Protein AF-0000000075408962 (afdb_homodimer)

Solvent-accessible surface area (backbone atoms only — not comparable to full-atom values): 33739 Å² total; per-residue (Å²): 128,86,74,66,54,28,31,27,31,28,38,25,27,77,16,19,34,29,52,59,36,52,54,49,42,55,77,46,43,88,80,44,85,42,49,52,27,34,30,25,32,60,65,58,50,49,49,52,27,58,75,69,69,46,95,68,49,75,36,82,42,93,48,63,76,52,24,70,78,37,41,90,76,19,47,22,21,40,74,39,67,62,78,56,87,76,43,60,44,49,75,57,43,75,34,26,58,38,42,54,46,20,48,52,49,35,50,52,36,30,73,72,61,51,18,53,16,29,34,43,36,34,59,54,62,76,46,28,42,74,45,67,49,90,54,94,43,68,65,58,44,49,21,50,78,69,71,41,70,87,44,59,38,55,32,41,34,44,99,80,47,34,30,26,35,64,31,57,90,45,18,51,53,52,37,60,69,64,64,46,34,64,53,47,36,50,47,49,51,43,47,46,52,41,33,35,43,35,66,59,34,90,77,48,30,34,36,31,36,18,72,15,54,60,27,4,55,91,48,76,16,37,52,56,21,70,70,28,45,32,54,21,32,52,54,38,38,74,71,71,41,51,49,45,54,53,31,38,50,38,65,49,58,18,71,76,46,42,74,71,39,65,33,35,40,19,48,30,38,54,72,25,40,25,46,48,22,35,75,36,62,62,46,23,20,32,32,48,39,58,53,100,57,52,39,23,17,37,65,61,72,31,53,38,90,43,18,84,66,78,70,70,80,39,55,11,48,50,41,14,53,40,48,35,43,50,24,39,52,36,55,67,44,79,84,121,129,86,73,66,54,28,30,27,31,29,37,25,27,78,15,20,35,28,54,59,34,52,54,49,41,53,76,47,43,89,79,43,85,44,48,52,27,32,31,26,32,60,66,59,50,48,50,52,29,59,75,70,68,47,92,67,50,75,34,82,43,94,48,64,77,52,25,72,78,37,42,90,74,19,48,21,22,39,74,39,66,61,79,57,86,76,44,60,43,50,77,57,42,75,35,26,58,37,42,53,47,20,49,51,49,35,51,50,36,30,74,71,61,51,18,54,17,28,34,43,37,36,58,52,61,77,46,29,42,74,46,68,51,90,55,92,43,68,65,59,44,51,23,51,77,70,71,42,70,87,45,58,38,54,31,42,35,44,100,80,46,34,30,26,35,65,30,59,91,44,17,53,51,52,37,58,70,64,65,48,33,64,54,46,35,49,46,51,53,42,47,45,51,41,35,36,44,35,67,58,34,90,77,48,31,34,36,30,37,17,71,16,55,60,27,4,56,90,45,75,15,38,52,57,22,69,70,29,44,32,54,20,32,51,52,38,38,74,72,72,40,49,50,47,55,53,31,38,51,38,66,49,57,18,72,75,44,40,74,72,39,65,32,35,40,20,48,29,38,54,73,27,40,25,47,49,23,35,75,36,62,60,46,23,20,33,31,48,37,58,53,99,57,51,38,21,16,38,63,61,72,32,54,36,89,43,18,83,67,77,71,70,79,41,56,11,46,50,41,15,53,40,48,36,45,50,25,37,53,36,55,67,44,79,84,121

Structure (mmCIF, N/CA/C/O backbone):
data_AF-0000000075408962-model_v1
#
loop_
_entity.id
_entity.type
_entity.pdbx_description
1 polymer '4-hydroxythreonine-4-phosphate dehydrogenase'
#
loop_
_atom_site.group_PDB
_atom_site.id
_atom_site.type_symbol
_atom_site.label_atom_id
_atom_site.label_alt_id
_atom_site.label_comp_id
_atom_site.label_asym_id
_atom_site.label_entity_id
_atom_site.label_seq_id
_atom_site.pdbx_PDB_ins_code
_atom_site.Cartn_x
_atom_site.Cartn_y
_atom_site.Cartn_z
_atom_site.occupancy
_atom_site.B_iso_or_equiv
_atom_site.auth_seq_id
_atom_site.auth_comp_id
_atom_site.auth_asym_id
_atom_site.auth_atom_id
_atom_site.pdbx_PDB_model_num
ATOM 1 N N . MET A 1 1 ? 16.531 -23.25 -34.25 1 41.53 1 MET A N 1
ATOM 2 C CA . MET A 1 1 ? 16.469 -22.938 -32.844 1 41.53 1 MET A CA 1
ATOM 3 C C . MET A 1 1 ? 15.398 -23.766 -32.125 1 41.53 1 MET A C 1
ATOM 5 O O . MET A 1 1 ? 14.266 -23.844 -32.625 1 41.53 1 MET A O 1
ATOM 9 N N . THR A 1 2 ? 15.836 -24.766 -31.281 1 57.81 2 THR A N 1
ATOM 10 C CA . THR A 1 2 ? 14.922 -25.75 -30.703 1 57.81 2 THR A CA 1
ATOM 11 C C . THR A 1 2 ? 13.719 -25.062 -30.062 1 57.81 2 THR A C 1
ATOM 13 O O . THR A 1 2 ? 13.852 -24.031 -29.422 1 57.81 2 THR A O 1
ATOM 16 N N . LYS A 1 3 ? 12.547 -25.344 -30.422 1 73.06 3 LYS A N 1
ATOM 17 C CA . LYS A 1 3 ? 11.297 -24.766 -29.922 1 73.06 3 LYS A CA 1
ATOM 18 C C . LYS A 1 3 ? 11.203 -24.891 -28.406 1 73.06 3 LYS A C 1
ATOM 20 O O . LYS A 1 3 ? 11.516 -25.938 -27.844 1 73.06 3 LYS A O 1
ATOM 25 N N . PRO A 1 4 ? 10.961 -23.797 -27.812 1 88.31 4 PRO A N 1
ATOM 26 C CA . PRO A 1 4 ? 10.898 -23.844 -26.344 1 88.31 4 PRO A CA 1
ATOM 27 C C . PRO A 1 4 ? 9.906 -24.875 -25.828 1 88.31 4 PRO A C 1
ATOM 29 O O . PRO A 1 4 ? 8.906 -25.172 -26.5 1 88.31 4 PRO A O 1
ATOM 32 N N . LEU A 1 5 ? 10.266 -25.594 -24.812 1 95.62 5 LEU A N 1
ATOM 33 C CA . LEU A 1 5 ? 9.359 -26.531 -24.156 1 95.62 5 LEU A CA 1
ATOM 34 C C . LEU A 1 5 ? 8.039 -25.859 -23.797 1 95.62 5 LEU A C 1
ATOM 36 O O . LEU A 1 5 ? 8.016 -24.672 -23.438 1 95.62 5 LEU A O 1
ATOM 40 N N . PRO A 1 6 ? 6.961 -26.578 -23.891 1 98.44 6 PRO A N 1
ATOM 41 C CA . PRO A 1 6 ? 5.676 -26 -23.5 1 98.44 6 PRO A CA 1
ATOM 42 C C . PRO A 1 6 ? 5.551 -25.828 -21.984 1 98.44 6 PRO A C 1
ATOM 44 O O . PRO A 1 6 ? 6.324 -26.422 -21.234 1 98.44 6 PRO A O 1
ATOM 47 N N . LEU A 1 7 ? 4.664 -24.953 -21.594 1 98.81 7 LEU A N 1
ATOM 48 C CA . LEU A 1 7 ? 4.234 -24.828 -20.203 1 98.81 7 LEU A CA 1
ATOM 49 C C . LEU A 1 7 ? 3.014 -25.703 -19.922 1 98.81 7 LEU A C 1
ATOM 51 O O . LEU A 1 7 ? 2.162 -25.875 -20.797 1 98.81 7 LEU A O 1
ATOM 55 N N . ALA A 1 8 ? 2.945 -26.281 -18.766 1 98.94 8 ALA A N 1
ATOM 56 C CA . ALA A 1 8 ? 1.761 -27.031 -18.375 1 98.94 8 ALA A CA 1
ATOM 57 C C . ALA A 1 8 ? 0.771 -26.156 -17.625 1 98.94 8 ALA A C 1
ATOM 59 O O . ALA A 1 8 ? 1.09 -25.625 -16.547 1 98.94 8 ALA A O 1
ATOM 60 N N . LEU A 1 9 ? -0.414 -25.953 -18.156 1 98.94 9 LEU A N 1
ATOM 61 C CA . LEU A 1 9 ? -1.465 -25.156 -17.547 1 98.94 9 LEU A CA 1
ATOM 62 C C . LEU A 1 9 ? -2.559 -26.047 -16.953 1 98.94 9 LEU A C 1
ATOM 64 O O . LEU A 1 9 ? -3.188 -26.812 -17.688 1 98.94 9 LEU A O 1
ATOM 68 N N . THR A 1 10 ? -2.801 -25.938 -15.664 1 98.88 10 THR A N 1
ATOM 69 C CA . THR A 1 10 ? -3.787 -26.781 -15.008 1 98.88 10 THR A CA 1
ATOM 70 C C . THR A 1 10 ? -5.191 -26.203 -15.164 1 98.88 10 THR A C 1
ATOM 72 O O . THR A 1 10 ? -5.348 -25.016 -15.414 1 98.88 10 THR A O 1
ATOM 75 N N . MET A 1 11 ? -6.18 -27 -14.992 1 98.5 11 MET A N 1
ATOM 76 C CA . MET A 1 11 ? -7.555 -26.641 -15.32 1 98.5 11 MET A CA 1
ATOM 77 C C . MET A 1 11 ? -8.117 -25.656 -14.305 1 98.5 11 MET A C 1
ATOM 79 O O . MET A 1 11 ? -8.984 -24.844 -14.641 1 98.5 11 MET A O 1
ATOM 83 N N . GLY A 1 12 ? -7.598 -25.688 -13.039 1 98.12 12 GLY A N 1
ATOM 84 C CA . GLY A 1 12 ? -8.258 -24.938 -11.977 1 98.12 12 GLY A CA 1
ATOM 85 C C . GLY A 1 12 ? -9.617 -25.5 -11.609 1 98.12 12 GLY A C 1
ATOM 86 O O . GLY A 1 12 ? -9.875 -26.688 -11.781 1 98.12 12 GLY A O 1
ATOM 87 N N . GLU A 1 13 ? -10.406 -24.656 -10.984 1 97.94 13 GLU A N 1
ATOM 88 C CA . GLU A 1 13 ? -11.781 -25.031 -10.695 1 97.94 13 GLU A CA 1
ATOM 89 C C . GLU A 1 13 ? -12.625 -25.062 -11.969 1 97.94 13 GLU A C 1
ATOM 91 O O . GLU A 1 13 ? -12.844 -24.031 -12.609 1 97.94 13 GLU A O 1
ATOM 96 N N . PRO A 1 14 ? -13.195 -26.203 -12.211 1 98.19 14 PRO A N 1
ATOM 97 C CA . PRO A 1 14 ? -13.898 -26.359 -13.484 1 98.19 14 PRO A CA 1
ATOM 98 C C . PRO A 1 14 ? -15.055 -25.375 -13.641 1 98.19 14 PRO A C 1
ATOM 100 O O . PRO A 1 14 ? -15.32 -24.906 -14.75 1 98.19 14 PRO A O 1
ATOM 103 N N . ALA A 1 15 ? -15.68 -25 -12.594 1 97.94 15 ALA A N 1
ATOM 104 C CA . ALA A 1 15 ? -16.859 -24.141 -12.648 1 97.94 15 ALA A CA 1
ATOM 105 C C . ALA A 1 15 ? -16.453 -22.672 -12.602 1 97.94 15 ALA A C 1
ATOM 107 O O . ALA A 1 15 ? -17.312 -21.781 -12.68 1 97.94 15 ALA A O 1
ATOM 108 N N . GLY A 1 16 ? -15.188 -22.438 -12.445 1 98 16 GLY A N 1
ATOM 109 C CA . GLY A 1 16 ? -14.695 -21.078 -12.398 1 98 16 GLY A CA 1
ATOM 110 C C . GLY A 1 16 ? -14.305 -20.531 -13.766 1 98 16 GLY A C 1
ATOM 111 O O . GLY A 1 16 ? -14.719 -21.078 -14.789 1 98 16 GLY A O 1
ATOM 112 N N . ILE A 1 17 ? -13.5 -19.484 -13.734 1 98.12 17 ILE A N 1
ATOM 113 C CA . ILE A 1 17 ? -13.195 -18.766 -14.969 1 98.12 17 ILE A CA 1
ATOM 114 C C . ILE A 1 17 ? -11.953 -19.375 -15.625 1 98.12 17 ILE A C 1
ATOM 116 O O . ILE A 1 17 ? -11.547 -18.938 -16.703 1 98.12 17 ILE A O 1
ATOM 120 N N . GLY A 1 18 ? -11.336 -20.391 -15.055 1 98.06 18 GLY A N 1
ATOM 121 C CA . GLY A 1 18 ? -10.094 -20.969 -15.547 1 98.06 18 GLY A CA 1
ATOM 122 C C . GLY A 1 18 ? -10.172 -21.422 -17 1 98.06 18 GLY A C 1
ATOM 123 O O . GLY A 1 18 ? -9.242 -21.203 -17.766 1 98.06 18 GLY A O 1
ATOM 124 N N . GLY A 1 19 ? -11.281 -22.078 -17.312 1 98.31 19 GLY A N 1
ATOM 125 C CA . GLY A 1 19 ? -11.469 -22.531 -18.688 1 98.31 19 GLY A CA 1
ATOM 126 C C . GLY A 1 19 ? -11.547 -21.391 -19.688 1 98.31 19 GLY A C 1
ATOM 127 O O . GLY A 1 19 ? -10.898 -21.422 -20.734 1 98.31 19 GLY A O 1
ATOM 128 N N . GLU A 1 20 ? -12.297 -20.375 -19.312 1 98.38 20 GLU A N 1
ATOM 129 C CA . GLU A 1 20 ? -12.406 -19.188 -20.172 1 98.38 20 GLU A CA 1
ATOM 130 C C . GLU A 1 20 ? -11.047 -18.531 -20.359 1 98.38 20 GLU A C 1
ATOM 132 O O . GLU A 1 20 ? -10.688 -18.156 -21.484 1 98.38 20 GLU A O 1
ATOM 137 N N . LEU A 1 21 ? -10.305 -18.453 -19.297 1 98.5 21 LEU A N 1
ATOM 138 C CA . LEU A 1 21 ? -9 -17.812 -19.344 1 98.5 21 LEU A CA 1
ATOM 139 C C . LEU A 1 21 ? -8.031 -18.609 -20.203 1 98.5 21 LEU A C 1
ATOM 141 O O . LEU A 1 21 ? -7.238 -18.031 -20.953 1 98.5 21 LEU A O 1
ATOM 145 N N . THR A 1 22 ? -8.133 -19.875 -20.109 1 98.81 22 THR A N 1
ATOM 146 C CA . THR A 1 22 ? -7.293 -20.766 -20.922 1 98.81 22 THR A CA 1
ATOM 147 C C . THR A 1 22 ? -7.559 -20.547 -22.406 1 98.81 22 THR A C 1
ATOM 149 O O . THR A 1 22 ? -6.625 -20.406 -23.203 1 98.81 22 THR A O 1
ATOM 152 N N . LEU A 1 23 ? -8.82 -20.531 -22.75 1 98.81 23 LEU A N 1
ATOM 153 C CA . LEU A 1 23 ? -9.219 -20.312 -24.141 1 98.81 23 LEU A CA 1
ATOM 154 C C . LEU A 1 23 ? -8.789 -18.938 -24.625 1 98.81 23 LEU A C 1
ATOM 156 O O . LEU A 1 23 ? -8.227 -18.812 -25.719 1 98.81 23 LEU A O 1
ATOM 160 N N . LYS A 1 24 ? -8.969 -17.969 -23.781 1 98.69 24 LYS A N 1
ATOM 161 C CA . LYS A 1 24 ? -8.57 -16.609 -24.141 1 98.69 24 LYS A CA 1
ATOM 162 C C . LYS A 1 24 ? -7.062 -16.5 -24.297 1 98.69 24 LYS A C 1
ATOM 164 O O . LYS A 1 24 ? -6.578 -15.789 -25.188 1 98.69 24 LYS A O 1
ATOM 169 N N . ALA A 1 25 ? -6.363 -17.125 -23.406 1 98.69 25 ALA A N 1
ATOM 170 C CA . ALA A 1 25 ? -4.906 -17.109 -23.516 1 98.69 25 ALA A CA 1
ATOM 171 C C . ALA A 1 25 ? -4.453 -17.672 -24.859 1 98.69 25 ALA A C 1
ATOM 173 O O . ALA A 1 25 ? -3.547 -17.125 -25.5 1 98.69 25 ALA A O 1
ATOM 174 N N . TRP A 1 26 ? -5.055 -18.734 -25.328 1 98.75 26 TRP A N 1
ATOM 175 C CA . TRP A 1 26 ? -4.688 -19.297 -26.625 1 98.75 26 TRP A CA 1
ATOM 176 C C . TRP A 1 26 ? -5.047 -18.344 -27.75 1 98.75 26 TRP A C 1
ATOM 178 O O . TRP A 1 26 ? -4.301 -18.219 -28.734 1 98.75 26 TRP A O 1
ATOM 188 N N . LEU A 1 27 ? -6.23 -17.719 -27.625 1 98.56 27 LEU A N 1
ATOM 189 C CA . LEU A 1 27 ? -6.625 -16.766 -28.641 1 98.56 27 LEU A CA 1
ATOM 190 C C . LEU A 1 27 ? -5.57 -15.664 -28.797 1 98.56 27 LEU A C 1
ATOM 192 O O . LEU A 1 27 ? -5.402 -15.102 -29.875 1 98.56 27 LEU A O 1
ATOM 196 N N . ARG A 1 28 ? -4.887 -15.414 -27.703 1 98.38 28 ARG A N 1
ATOM 197 C CA . ARG A 1 28 ? -3.822 -14.414 -27.703 1 98.38 28 ARG A CA 1
ATOM 198 C C . ARG A 1 28 ? -2.449 -15.078 -27.75 1 98.38 28 ARG A C 1
ATOM 200 O O . ARG A 1 28 ? -1.47 -14.523 -27.25 1 98.38 28 ARG A O 1
ATOM 207 N N . ARG A 1 29 ? -2.332 -16.203 -28.359 1 97.94 29 ARG A N 1
ATOM 208 C CA . ARG A 1 29 ? -1.146 -17.047 -28.328 1 97.94 29 ARG A CA 1
ATOM 209 C C . ARG A 1 29 ? 0.058 -16.328 -28.922 1 97.94 29 ARG A C 1
ATOM 211 O O . ARG A 1 29 ? 1.201 -16.609 -28.562 1 97.94 29 ARG A O 1
ATOM 218 N N . HIS A 1 30 ? -0.128 -15.391 -29.766 1 97.69 30 HIS A N 1
ATOM 219 C CA . HIS A 1 30 ? 0.966 -14.672 -30.406 1 97.69 30 HIS A CA 1
ATOM 220 C C . HIS A 1 30 ? 1.708 -13.789 -29.422 1 97.69 30 HIS A C 1
ATOM 222 O O . HIS A 1 30 ? 2.822 -13.336 -29.688 1 97.69 30 HIS A O 1
ATOM 228 N N . ASP A 1 31 ? 1.08 -13.516 -28.25 1 98.06 31 ASP A N 1
ATOM 229 C CA . ASP A 1 31 ? 1.688 -12.695 -27.203 1 98.06 31 ASP A CA 1
ATOM 230 C C . ASP A 1 31 ? 2.461 -13.555 -26.219 1 98.06 31 ASP A C 1
ATOM 232 O O . ASP A 1 31 ? 3.025 -13.039 -25.25 1 98.06 31 ASP A O 1
ATOM 236 N N . LEU A 1 32 ? 2.523 -14.828 -26.469 1 98.06 32 LEU A N 1
ATOM 237 C CA . LEU A 1 32 ? 3.172 -15.75 -25.547 1 98.06 32 LEU A CA 1
ATOM 238 C C . LEU A 1 32 ? 4.543 -16.172 -26.062 1 98.06 32 LEU A C 1
ATOM 240 O O . LEU A 1 32 ? 4.723 -16.375 -27.266 1 98.06 32 LEU A O 1
ATOM 244 N N . THR A 1 33 ? 5.469 -16.297 -25.109 1 96.94 33 THR A N 1
ATOM 245 C CA . THR A 1 33 ? 6.832 -16.688 -25.453 1 96.94 33 THR A CA 1
ATOM 246 C C . THR A 1 33 ? 6.914 -18.203 -25.703 1 96.94 33 THR A C 1
ATOM 248 O O . THR A 1 33 ? 7.602 -18.641 -26.625 1 96.94 33 THR A O 1
ATOM 251 N N . ASN A 1 34 ? 6.297 -18.984 -24.859 1 97.94 34 ASN A N 1
ATOM 252 C CA . ASN A 1 34 ? 6.227 -20.438 -24.984 1 97.94 34 ASN A CA 1
ATOM 253 C C . ASN A 1 34 ? 4.812 -20.906 -25.312 1 97.94 34 ASN A C 1
ATOM 255 O O . ASN A 1 34 ? 3.834 -20.266 -24.906 1 97.94 34 ASN A O 1
ATOM 259 N N . PRO A 1 35 ? 4.73 -22 -26.109 1 98.25 35 PRO A N 1
ATOM 260 C CA . PRO A 1 35 ? 3.424 -22.656 -26.125 1 98.25 35 PRO A CA 1
ATOM 261 C C . PRO A 1 35 ? 3.035 -23.234 -24.766 1 98.25 35 PRO A C 1
ATOM 263 O O . PRO A 1 35 ? 3.887 -23.375 -23.875 1 98.25 35 PRO A O 1
ATOM 266 N N . PHE A 1 36 ? 1.751 -23.438 -24.594 1 98.75 36 PHE A N 1
ATOM 267 C CA . PHE A 1 36 ? 1.313 -24.156 -23.422 1 98.75 36 PHE A CA 1
ATOM 268 C C . PHE A 1 36 ? 0.368 -25.297 -23.797 1 98.75 36 PHE A C 1
ATOM 270 O O . PHE A 1 36 ? -0.184 -25.297 -24.891 1 98.75 36 PHE A O 1
ATOM 277 N N . LEU A 1 37 ? 0.364 -26.312 -22.953 1 98.88 37 LEU A N 1
ATOM 278 C CA . LEU A 1 37 ? -0.674 -27.344 -23.031 1 98.88 37 LEU A CA 1
ATOM 279 C C . LEU A 1 37 ? -1.584 -27.266 -21.797 1 98.88 37 LEU A C 1
ATOM 281 O O . LEU A 1 37 ? -1.121 -27 -20.688 1 98.88 37 LEU A O 1
ATOM 285 N N . ALA A 1 38 ? -2.859 -27.469 -22.078 1 98.94 38 ALA A N 1
ATOM 286 C CA . ALA A 1 38 ? -3.818 -27.531 -20.969 1 98.94 38 ALA A CA 1
ATOM 287 C C . ALA A 1 38 ? -4.012 -28.953 -20.484 1 98.94 38 ALA A C 1
ATOM 289 O O . ALA A 1 38 ? -4.227 -29.875 -21.281 1 98.94 38 ALA A O 1
ATOM 290 N N . VAL A 1 39 ? -3.785 -29.125 -19.219 1 98.88 39 VAL A N 1
ATOM 291 C CA . VAL A 1 39 ? -4.199 -30.375 -18.594 1 98.88 39 VAL A CA 1
ATOM 292 C C . VAL A 1 39 ? -5.645 -30.266 -18.109 1 98.88 39 VAL A C 1
ATOM 294 O O . VAL A 1 39 ? -5.895 -29.875 -16.969 1 98.88 39 VAL A O 1
ATOM 297 N N . ASP A 1 40 ? -6.512 -30.641 -18.938 1 98.81 40 ASP A N 1
ATOM 298 C CA . ASP A 1 40 ? -7.914 -30.266 -18.766 1 98.81 40 ASP A CA 1
ATOM 299 C C . ASP A 1 40 ? -8.836 -31.25 -19.484 1 98.81 40 ASP A C 1
ATOM 301 O O . ASP A 1 40 ? -8.367 -32.188 -20.125 1 98.81 40 ASP A O 1
ATOM 305 N N . ASP A 1 41 ? -10.102 -31.125 -19.266 1 98.75 41 ASP A N 1
ATOM 306 C CA . ASP A 1 41 ? -11.117 -31.859 -20.016 1 98.75 41 ASP A CA 1
ATOM 307 C C . ASP A 1 41 ? -11.375 -31.188 -21.375 1 98.75 41 ASP A C 1
ATOM 309 O O . ASP A 1 41 ? -11.914 -30.094 -21.438 1 98.75 41 ASP A O 1
ATOM 313 N N . PRO A 1 42 ? -11.016 -31.953 -22.453 1 98.5 42 PRO A N 1
ATOM 314 C CA . PRO A 1 42 ? -11.219 -31.328 -23.766 1 98.5 42 PRO A CA 1
ATOM 315 C C . PRO A 1 42 ? -12.68 -30.984 -24.047 1 98.5 42 PRO A C 1
ATOM 317 O O . PRO A 1 42 ? -12.977 -29.969 -24.672 1 98.5 42 PRO A O 1
ATOM 320 N N . ASP A 1 43 ? -13.586 -31.766 -23.547 1 97.75 43 ASP A N 1
ATOM 321 C CA . ASP A 1 43 ? -15.008 -31.547 -23.812 1 97.75 43 ASP A CA 1
ATOM 322 C C . ASP A 1 43 ? -15.516 -30.297 -23.078 1 97.75 43 ASP A C 1
ATOM 324 O O . ASP A 1 43 ? -16.328 -29.562 -23.625 1 97.75 43 ASP A O 1
ATOM 328 N N . ARG A 1 44 ? -15.039 -30.109 -21.906 1 97.38 44 ARG A N 1
ATOM 329 C CA . ARG A 1 44 ? -15.43 -28.906 -21.188 1 97.38 44 ARG A CA 1
ATOM 330 C C . ARG A 1 44 ? -14.953 -27.656 -21.922 1 97.38 44 ARG A C 1
ATOM 332 O O . ARG A 1 44 ? -15.711 -26.688 -22.062 1 97.38 44 ARG A O 1
ATOM 339 N N . LEU A 1 45 ? -13.727 -27.688 -22.422 1 98.38 45 LEU A N 1
ATOM 340 C CA . LEU A 1 45 ? -13.172 -26.531 -23.125 1 98.38 45 LEU A CA 1
ATOM 341 C C . LEU A 1 45 ? -13.922 -26.281 -24.422 1 98.38 45 LEU A C 1
ATOM 343 O O . LEU A 1 45 ? -14.227 -25.125 -24.75 1 98.38 45 LEU A O 1
ATOM 347 N N . ARG A 1 46 ? -14.273 -27.359 -25.125 1 98 46 ARG A N 1
ATOM 348 C CA . ARG A 1 46 ? -15.078 -27.219 -26.344 1 98 46 ARG A CA 1
ATOM 349 C C . ARG A 1 46 ? -16.438 -26.594 -26.047 1 98 46 ARG A C 1
ATOM 351 O O . ARG A 1 46 ? -16.891 -25.703 -26.766 1 98 46 ARG A O 1
ATOM 358 N N . SER A 1 47 ? -17 -27.094 -25 1 97.31 47 SER A N 1
ATOM 359 C CA . SER A 1 47 ? -18.312 -26.609 -24.609 1 97.31 47 SER A CA 1
ATOM 360 C C . SER A 1 47 ? -18.281 -25.109 -24.297 1 97.31 47 SER A C 1
ATOM 362 O O . SER A 1 47 ? -19.172 -24.359 -24.719 1 97.31 47 SER A O 1
ATOM 364 N N . ILE A 1 48 ? -17.266 -24.672 -23.531 1 97.75 48 ILE A N 1
ATOM 365 C CA . ILE A 1 48 ? -17.125 -23.25 -23.188 1 97.75 48 ILE A CA 1
ATOM 366 C C . ILE A 1 48 ? -16.938 -22.422 -24.453 1 97.75 48 ILE A C 1
ATOM 368 O O . ILE A 1 48 ? -17.625 -21.422 -24.656 1 97.75 48 ILE A O 1
ATOM 372 N N . ALA A 1 49 ? -16.062 -22.859 -25.344 1 98.12 49 ALA A N 1
ATOM 373 C CA . ALA A 1 49 ? -15.781 -22.141 -26.594 1 98.12 49 ALA A CA 1
ATOM 374 C C . ALA A 1 49 ? -17.047 -22 -27.438 1 98.12 49 ALA A C 1
ATOM 376 O O . ALA A 1 49 ? -17.344 -20.922 -27.938 1 98.12 49 ALA A O 1
ATOM 377 N N . GLN A 1 50 ? -17.781 -23.094 -27.5 1 97.5 50 GLN A N 1
ATOM 378 C CA . GLN A 1 50 ? -19.016 -23.109 -28.281 1 97.5 50 GLN A CA 1
ATOM 379 C C . GLN A 1 50 ? -20.062 -22.172 -27.688 1 97.5 50 GLN A C 1
ATOM 381 O O . GLN A 1 50 ? -20.672 -21.375 -28.406 1 97.5 50 GLN A O 1
ATOM 386 N N . SER A 1 51 ? -20.219 -22.266 -26.453 1 97.25 51 SER A N 1
ATOM 387 C CA . SER A 1 51 ? -21.234 -21.469 -25.766 1 97.25 51 SER A CA 1
ATOM 388 C C . SER A 1 51 ? -20.938 -19.969 -25.906 1 97.25 51 SER A C 1
ATOM 390 O O . SER A 1 51 ? -21.859 -19.156 -25.969 1 97.25 51 SER A O 1
ATOM 392 N N . LEU A 1 52 ? -19.719 -19.594 -26 1 97.5 52 LEU A N 1
ATOM 393 C CA . LEU A 1 52 ? -19.312 -18.188 -26.031 1 97.5 52 LEU A CA 1
ATOM 394 C C . LEU A 1 52 ? -19.047 -17.75 -27.469 1 97.5 52 LEU A C 1
ATOM 396 O O . LEU A 1 52 ? -18.75 -16.562 -27.703 1 97.5 52 LEU A O 1
ATOM 400 N N . GLY A 1 53 ? -19.062 -18.641 -28.328 1 98 53 GLY A N 1
ATOM 401 C CA . GLY A 1 53 ? -18.859 -18.344 -29.734 1 98 53 GLY A CA 1
ATOM 402 C C . GLY A 1 53 ? -17.422 -18.078 -30.094 1 98 53 GLY A C 1
ATOM 403 O O . GLY A 1 53 ? -17.125 -17.266 -30.953 1 98 53 GLY A O 1
ATOM 404 N N . TRP A 1 54 ? -16.547 -18.703 -29.359 1 98 54 TRP A N 1
ATOM 405 C CA . TRP A 1 54 ? -15.133 -18.5 -29.594 1 98 54 TRP A CA 1
ATOM 406 C C . TRP A 1 54 ? -14.586 -19.562 -30.547 1 98 54 TRP A C 1
ATOM 408 O O . TRP A 1 54 ? -14.93 -20.75 -30.422 1 98 54 TRP A O 1
ATOM 418 N N . ASP A 1 55 ? -13.812 -19.141 -31.5 1 97.25 55 ASP A N 1
ATOM 419 C CA . ASP A 1 55 ? -13.195 -20.062 -32.469 1 97.25 55 ASP A CA 1
ATOM 420 C C . ASP A 1 55 ? -11.852 -20.578 -31.938 1 97.25 55 ASP A C 1
ATOM 422 O O . ASP A 1 55 ? -10.805 -20.062 -32.312 1 97.25 55 ASP A O 1
ATOM 426 N N . VAL A 1 56 ? -11.898 -21.578 -31.125 1 98.31 56 VAL A N 1
ATOM 427 C CA . VAL A 1 56 ? -10.695 -22.188 -30.562 1 98.31 56 VAL A CA 1
ATOM 428 C C . VAL A 1 56 ? -10.711 -23.688 -30.844 1 98.31 56 VAL A C 1
ATOM 430 O O . VAL A 1 56 ? -11.328 -24.469 -30.109 1 98.31 56 VAL A O 1
ATOM 433 N N . PRO A 1 57 ? -10.055 -24.094 -31.906 1 98.56 57 PRO A N 1
ATOM 434 C CA . PRO A 1 57 ? -9.922 -25.531 -32.125 1 98.56 57 PRO A CA 1
ATOM 435 C C . PRO A 1 57 ? -9.172 -26.234 -30.984 1 98.56 57 PRO A C 1
ATOM 437 O O . PRO A 1 57 ? -8.18 -25.688 -30.469 1 98.56 57 PRO A O 1
ATOM 440 N N . ILE A 1 58 ? -9.68 -27.359 -30.547 1 98.62 58 ILE A N 1
ATOM 441 C CA . ILE A 1 58 ? -9.07 -28.141 -29.484 1 98.62 58 ILE A CA 1
ATOM 442 C C . ILE A 1 58 ? -8.352 -29.359 -30.062 1 98.62 58 ILE A C 1
ATOM 444 O O . ILE A 1 58 ? -8.945 -30.125 -30.828 1 98.62 58 ILE A O 1
ATOM 448 N N . ALA A 1 59 ? -7.066 -29.469 -29.812 1 98.69 59 ALA A N 1
ATOM 449 C CA . ALA A 1 59 ? -6.289 -30.641 -30.203 1 98.69 59 ALA A CA 1
ATOM 450 C C . ALA A 1 59 ? -5.961 -31.531 -29 1 98.69 59 ALA A C 1
ATOM 452 O O . ALA A 1 59 ? -5.156 -31.141 -28.156 1 98.69 59 ALA A O 1
ATOM 453 N N . VAL A 1 60 ? -6.559 -32.688 -28.969 1 98.69 60 VAL A N 1
ATOM 454 C CA . VAL A 1 60 ? -6.211 -33.656 -27.906 1 98.69 60 VAL A CA 1
ATOM 455 C C . VAL A 1 60 ? -4.848 -34.281 -28.203 1 98.69 60 VAL A C 1
ATOM 457 O O . VAL A 1 60 ? -4.629 -34.812 -29.297 1 98.69 60 VAL A O 1
ATOM 460 N N . ILE A 1 61 ? -3.959 -34.156 -27.266 1 98.5 61 ILE A N 1
ATOM 461 C CA . ILE A 1 61 ? -2.613 -34.688 -27.469 1 98.5 61 ILE A CA 1
ATOM 462 C C . ILE A 1 61 ? -2.363 -35.844 -26.469 1 98.5 61 ILE A C 1
ATOM 464 O O . ILE A 1 61 ? -3.014 -35.906 -25.422 1 98.5 61 ILE A O 1
ATOM 468 N N . ALA A 1 62 ? -1.334 -36.719 -26.766 1 97.31 62 ALA A N 1
ATOM 469 C CA . ALA A 1 62 ? -1.003 -37.844 -25.922 1 97.31 62 ALA A CA 1
ATOM 470 C C . ALA A 1 62 ? 0.248 -37.594 -25.094 1 97.31 62 ALA A C 1
ATOM 472 O O . ALA A 1 62 ? 0.477 -38.25 -24.078 1 97.31 62 ALA A O 1
ATOM 473 N N . ALA A 1 63 ? 0.997 -36.656 -25.609 1 97.25 63 ALA A N 1
ATOM 474 C CA . ALA A 1 63 ? 2.26 -36.312 -24.938 1 97.25 63 ALA A CA 1
ATOM 475 C C . ALA A 1 63 ? 2.568 -34.844 -25.047 1 97.25 63 ALA A C 1
ATOM 477 O O . ALA A 1 63 ? 2.172 -34.188 -26.016 1 97.25 63 ALA A O 1
ATOM 478 N N . ALA A 1 64 ? 3.254 -34.344 -24.047 1 97.44 64 ALA A N 1
ATOM 479 C CA . ALA A 1 64 ? 3.559 -32.906 -23.953 1 97.44 64 ALA A CA 1
ATOM 480 C C . ALA A 1 64 ? 4.32 -32.438 -25.188 1 97.44 64 ALA A C 1
ATOM 482 O O . ALA A 1 64 ? 4.141 -31.297 -25.625 1 97.44 64 ALA A O 1
ATOM 483 N N . GLU A 1 65 ? 5.141 -33.281 -25.766 1 94.12 65 GLU A N 1
ATOM 484 C CA . GLU A 1 65 ? 5.996 -32.906 -26.891 1 94.12 65 GLU A CA 1
ATOM 485 C C . GLU A 1 65 ? 5.164 -32.562 -28.125 1 94.12 65 GLU A C 1
ATOM 487 O O . GLU A 1 65 ? 5.641 -31.828 -29 1 94.12 65 GLU A O 1
ATOM 492 N N . GLN A 1 66 ? 3.959 -33.031 -28.156 1 97.12 66 GLN A N 1
ATOM 493 C CA . GLN A 1 66 ? 3.096 -32.781 -29.297 1 97.12 66 GLN A CA 1
ATOM 494 C C . GLN A 1 66 ? 2.527 -31.359 -29.266 1 97.12 66 GLN A C 1
ATOM 496 O O . GLN A 1 66 ? 2.01 -30.875 -30.266 1 97.12 66 GLN A O 1
ATOM 501 N N . ALA A 1 67 ? 2.637 -30.734 -28.125 1 97.69 67 ALA A N 1
ATOM 502 C CA . ALA A 1 67 ? 2.012 -29.422 -27.953 1 97.69 67 ALA A CA 1
ATOM 503 C C . ALA A 1 67 ? 2.6 -28.406 -28.922 1 97.69 67 ALA A C 1
ATOM 505 O O . ALA A 1 67 ? 1.863 -27.625 -29.531 1 97.69 67 ALA A O 1
ATOM 506 N N . LYS A 1 68 ? 3.889 -28.359 -29.078 1 95.62 68 LYS A N 1
ATOM 507 C CA . LYS A 1 68 ? 4.562 -27.391 -29.922 1 95.62 68 LYS A CA 1
ATOM 508 C C . LYS A 1 68 ? 4.113 -27.516 -31.375 1 95.62 68 LYS A C 1
ATOM 510 O O . LYS A 1 68 ? 4.055 -26.516 -32.094 1 95.62 68 LYS A O 1
ATOM 515 N N . ASP A 1 69 ? 3.752 -28.734 -31.766 1 96.06 69 ASP A N 1
ATOM 516 C CA . ASP A 1 69 ? 3.422 -29 -33.156 1 96.06 69 ASP A CA 1
ATOM 517 C C . ASP A 1 69 ? 2.012 -28.516 -33.5 1 96.06 69 ASP A C 1
ATOM 519 O O . ASP A 1 69 ? 1.719 -28.188 -34.656 1 96.06 69 ASP A O 1
ATOM 523 N N . VAL A 1 70 ? 1.23 -28.406 -32.5 1 97.56 70 VAL A N 1
ATOM 524 C CA . VAL A 1 70 ? -0.167 -28.125 -32.812 1 97.56 70 VAL A CA 1
ATOM 525 C C . VAL A 1 70 ? -0.562 -26.75 -32.281 1 97.56 70 VAL A C 1
ATOM 527 O O . VAL A 1 70 ? -1.596 -26.203 -32.688 1 97.56 70 VAL A O 1
ATOM 530 N N . PHE A 1 71 ? 0.238 -26.109 -31.484 1 98.06 71 PHE A N 1
ATOM 531 C CA . PHE A 1 71 ? -0.131 -24.938 -30.703 1 98.06 71 PHE A CA 1
ATOM 532 C C . PHE A 1 71 ? -0.52 -23.781 -31.609 1 98.06 71 PHE A C 1
ATOM 534 O O . PHE A 1 71 ? -1.409 -22.984 -31.281 1 98.06 71 PHE A O 1
ATOM 541 N N . ALA A 1 72 ? 0.073 -23.641 -32.75 1 97.25 72 ALA A N 1
ATOM 542 C CA . ALA A 1 72 ? -0.19 -22.531 -33.656 1 97.25 72 ALA A CA 1
ATOM 543 C C . ALA A 1 72 ? -1.608 -22.609 -34.219 1 97.25 72 ALA A C 1
ATOM 545 O O . ALA A 1 72 ? -2.227 -21.578 -34.5 1 97.25 72 ALA A O 1
ATOM 546 N N . ASP A 1 73 ? -2.195 -23.828 -34.25 1 98 73 ASP A N 1
ATOM 547 C CA . ASP A 1 73 ? -3.441 -24.016 -34.969 1 98 73 ASP A CA 1
ATOM 548 C C . ASP A 1 73 ? -4.582 -24.406 -34.031 1 98 73 ASP A C 1
ATOM 550 O O . ASP A 1 73 ? -5.754 -24.219 -34.375 1 98 73 ASP A O 1
ATOM 554 N N . ALA A 1 74 ? -4.172 -24.984 -32.938 1 98.69 74 ALA A N 1
ATOM 555 C CA . ALA A 1 74 ? -5.168 -25.484 -32 1 98.69 74 ALA A CA 1
ATOM 556 C C . ALA A 1 74 ? -4.625 -25.469 -30.562 1 98.69 74 ALA A C 1
ATOM 558 O O . ALA A 1 74 ? -3.41 -25.5 -30.359 1 98.69 74 ALA A O 1
ATOM 559 N N . LEU A 1 75 ? -5.555 -25.359 -29.625 1 98.88 75 LEU A N 1
ATOM 560 C CA . LEU A 1 75 ? -5.176 -25.484 -28.219 1 98.88 75 LEU A CA 1
ATOM 561 C C . LEU A 1 75 ? -4.848 -26.938 -27.859 1 98.88 75 LEU A C 1
ATOM 563 O O . LEU A 1 75 ? -5.723 -27.797 -27.906 1 98.88 75 LEU A O 1
ATOM 567 N N . PRO A 1 76 ? -3.561 -27.203 -27.547 1 98.88 76 PRO A N 1
ATOM 568 C CA . PRO A 1 76 ? -3.24 -28.562 -27.125 1 98.88 76 PRO A CA 1
ATOM 569 C C . PRO A 1 76 ? -3.824 -28.891 -25.75 1 98.88 76 PRO A C 1
ATOM 571 O O . PRO A 1 76 ? -3.658 -28.125 -24.797 1 98.88 76 PRO A O 1
ATOM 574 N N . VAL A 1 77 ? -4.5 -30.016 -25.688 1 98.88 77 VAL A N 1
ATOM 575 C CA . VAL A 1 77 ? -5.098 -30.438 -24.422 1 98.88 77 VAL A CA 1
ATOM 576 C C . VAL A 1 77 ? -4.676 -31.875 -24.109 1 98.88 77 VAL A C 1
ATOM 578 O O . VAL A 1 77 ? -4.875 -32.781 -24.922 1 98.88 77 VAL A O 1
ATOM 581 N N . LEU A 1 78 ? -3.906 -32.031 -23.047 1 98.75 78 LEU A N 1
ATOM 582 C CA . LEU A 1 78 ? -3.73 -33.344 -22.453 1 98.75 78 LEU A CA 1
ATOM 583 C C . LEU A 1 78 ? -4.957 -33.75 -21.641 1 98.75 78 LEU A C 1
ATOM 585 O O . LEU A 1 78 ? -5.246 -33.125 -20.609 1 98.75 78 LEU A O 1
ATOM 589 N N . PRO A 1 79 ? -5.625 -34.781 -22.047 1 98.62 79 PRO A N 1
ATOM 590 C CA . PRO A 1 79 ? -6.965 -35 -21.5 1 98.62 79 PRO A CA 1
ATOM 591 C C . PRO A 1 79 ? -6.941 -35.406 -20.016 1 98.62 79 PRO A C 1
ATOM 593 O O . PRO A 1 79 ? -6.223 -36.312 -19.625 1 98.62 79 PRO A O 1
ATOM 596 N N . GLN A 1 80 ? -7.633 -34.688 -19.219 1 98.38 80 GLN A N 1
ATOM 597 C CA . GLN A 1 80 ? -8.016 -34.938 -17.844 1 98.38 80 GLN A CA 1
ATOM 598 C C . GLN A 1 80 ? -9.531 -34.844 -17.656 1 98.38 80 GLN A C 1
ATOM 600 O O . GLN A 1 80 ? -10.047 -33.812 -17.234 1 98.38 80 GLN A O 1
ATOM 605 N N . PRO A 1 81 ? -10.219 -35.938 -17.922 1 97.38 81 PRO A N 1
ATOM 606 C CA . PRO A 1 81 ? -11.68 -35.906 -17.984 1 97.38 81 PRO A CA 1
ATOM 607 C C . PRO A 1 81 ? -12.32 -35.594 -16.641 1 97.38 81 PRO A C 1
ATOM 609 O O . PRO A 1 81 ? -11.812 -36 -15.602 1 97.38 81 PRO A O 1
ATOM 612 N N . LEU A 1 82 ? -13.453 -34.906 -16.672 1 98 82 LEU A N 1
ATOM 613 C CA . LEU A 1 82 ? -14.281 -34.594 -15.508 1 98 82 LEU A CA 1
ATOM 614 C C . LEU A 1 82 ? -15.328 -35.688 -15.289 1 98 82 LEU A C 1
ATOM 616 O O . LEU A 1 82 ? -15.734 -36.344 -16.25 1 98 82 LEU A O 1
ATOM 620 N N . VAL A 1 83 ? -15.719 -35.812 -14.039 1 95.38 83 VAL A N 1
ATOM 621 C CA . VAL A 1 83 ? -16.688 -36.844 -13.68 1 95.38 83 VAL A CA 1
ATOM 622 C C . VAL A 1 83 ? -18.094 -36.344 -14 1 95.38 83 VAL A C 1
ATOM 624 O O . VAL A 1 83 ? -18.953 -37.125 -14.43 1 95.38 83 VAL A O 1
ATOM 627 N N . ARG A 1 84 ? -18.281 -35.062 -13.781 1 96 84 ARG A N 1
ATOM 628 C CA . ARG A 1 84 ? -19.578 -34.438 -13.984 1 96 84 ARG A CA 1
ATOM 629 C C . ARG A 1 84 ? -19.5 -33.25 -14.938 1 96 84 ARG A C 1
ATOM 631 O O . ARG A 1 84 ? -18.469 -32.562 -14.992 1 96 84 ARG A O 1
ATOM 638 N N . ALA A 1 85 ? -20.641 -33.1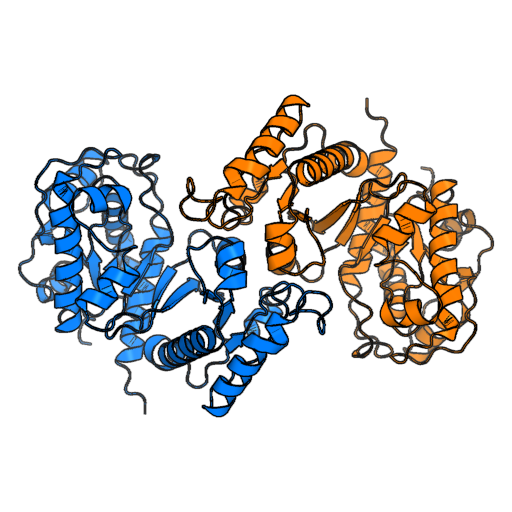25 -15.633 1 94.81 85 ALA A N 1
ATOM 639 C CA . ALA A 1 85 ? -20.75 -31.922 -16.469 1 94.81 85 ALA A CA 1
ATOM 640 C C . ALA A 1 85 ? -20.641 -30.656 -15.641 1 94.81 85 ALA A C 1
ATOM 642 O O . ALA A 1 85 ? -21.172 -30.594 -14.523 1 94.81 85 ALA A O 1
ATOM 643 N N . VAL A 1 86 ? -20.062 -29.656 -16.266 1 97 86 VAL A N 1
ATOM 644 C CA . VAL A 1 86 ? -19.766 -28.453 -15.516 1 97 86 VAL A CA 1
ATOM 645 C C . VAL A 1 86 ? -20.859 -27.406 -15.773 1 97 86 VAL A C 1
ATOM 647 O O . VAL A 1 86 ? -21.234 -27.188 -16.922 1 97 86 VAL A O 1
ATOM 650 N N . LYS A 1 87 ? -21.422 -26.844 -14.773 1 95.56 87 LYS A N 1
ATOM 651 C CA . LYS A 1 87 ? -22.25 -25.641 -14.836 1 95.56 87 LYS A CA 1
ATOM 652 C C . LYS A 1 87 ? -21.469 -24.422 -14.367 1 95.56 87 LYS A C 1
ATOM 654 O O . LYS A 1 87 ? -21.109 -24.328 -13.188 1 95.56 87 LYS A O 1
ATOM 659 N N . PRO A 1 88 ? -21.266 -23.5 -15.297 1 96.25 88 PRO A N 1
ATOM 660 C CA . PRO A 1 88 ? -20.484 -22.328 -14.883 1 96.25 88 PRO A CA 1
ATOM 661 C C . PRO A 1 88 ? -21.047 -21.656 -13.625 1 96.25 88 PRO A C 1
ATOM 663 O O . PRO A 1 88 ? -22.266 -21.469 -13.516 1 96.25 88 PRO A O 1
ATOM 666 N N . GLY A 1 89 ? -20.125 -21.406 -12.719 1 96.56 89 GLY A N 1
ATOM 667 C CA . GLY A 1 89 ? -20.516 -20.703 -11.5 1 96.56 89 GLY A CA 1
ATOM 668 C C . GLY A 1 89 ? -21.016 -21.625 -10.414 1 96.56 89 GLY A C 1
ATOM 669 O O . GLY A 1 89 ? -21.203 -21.203 -9.266 1 96.56 89 GLY A O 1
ATOM 670 N N . SER A 1 90 ? -21.203 -22.844 -10.719 1 96.44 90 SER A N 1
ATOM 671 C CA . SER A 1 90 ? -21.719 -23.797 -9.75 1 96.44 90 SER A CA 1
ATOM 672 C C . SER A 1 90 ? -20.781 -25 -9.586 1 96.44 90 SER A C 1
ATOM 674 O O . SER A 1 90 ? -20.938 -26.016 -10.266 1 96.44 90 SER A O 1
ATOM 676 N N . PRO A 1 91 ? -19.922 -24.891 -8.648 1 96.25 91 PRO A N 1
ATOM 677 C CA . PRO A 1 91 ? -18.922 -25.953 -8.469 1 96.25 91 PRO A CA 1
ATOM 678 C C . PRO A 1 91 ? -19.531 -27.266 -7.996 1 96.25 91 PRO A C 1
ATOM 680 O O . PRO A 1 91 ? -20.578 -27.266 -7.34 1 96.25 91 PRO A O 1
ATOM 683 N N . ASP A 1 92 ? -18.969 -28.359 -8.352 1 96.56 92 ASP A N 1
ATOM 684 C CA . ASP A 1 92 ? -19.375 -29.719 -7.984 1 96.56 92 ASP A CA 1
ATOM 685 C C . ASP A 1 92 ? -18.188 -30.5 -7.402 1 96.56 92 ASP A C 1
ATOM 687 O O . ASP A 1 92 ? -17.25 -30.828 -8.117 1 96.56 92 ASP A O 1
ATOM 691 N N . PRO A 1 93 ? -18.297 -30.859 -6.125 1 96.19 93 PRO A N 1
ATOM 692 C CA . PRO A 1 93 ? -17.188 -31.594 -5.473 1 96.19 93 PRO A CA 1
ATOM 693 C C . PRO A 1 93 ? -16.844 -32.906 -6.176 1 96.19 93 PRO A C 1
ATOM 695 O O . PRO A 1 93 ? -15.734 -33.406 -6.031 1 96.19 93 PRO A O 1
ATOM 698 N N . ALA A 1 94 ? -17.719 -33.344 -6.965 1 96.94 94 ALA A N 1
ATOM 699 C CA . ALA A 1 94 ? -17.469 -34.594 -7.684 1 96.94 94 ALA A CA 1
ATOM 700 C C . ALA A 1 94 ? -16.297 -34.469 -8.641 1 96.94 94 ALA A C 1
ATOM 702 O O . ALA A 1 94 ? -15.625 -35.438 -8.961 1 96.94 94 ALA A O 1
ATOM 703 N N . ASN A 1 95 ? -16.016 -33.281 -9.023 1 97.62 95 ASN A N 1
ATOM 704 C CA . ASN A 1 95 ? -14.945 -33.031 -9.977 1 97.62 95 ASN A CA 1
ATOM 705 C C . ASN A 1 95 ? -13.617 -32.75 -9.273 1 97.62 95 ASN A C 1
ATOM 707 O O . ASN A 1 95 ? -12.602 -32.5 -9.922 1 97.62 95 ASN A O 1
ATOM 711 N N . GLY A 1 96 ? -13.625 -32.812 -7.973 1 97 96 GLY A N 1
ATOM 712 C CA . GLY A 1 96 ? -12.438 -32.5 -7.188 1 97 96 GLY A CA 1
ATOM 713 C C . GLY A 1 96 ? -11.258 -33.406 -7.508 1 97 96 GLY A C 1
ATOM 714 O O . GLY A 1 96 ? -10.117 -32.938 -7.559 1 97 96 GLY A O 1
ATOM 715 N N . SER A 1 97 ? -11.539 -34.656 -7.711 1 96.31 97 SER A N 1
ATOM 716 C CA . SER A 1 97 ? -10.477 -35.594 -8.016 1 96.31 97 SER A CA 1
ATOM 717 C C . SER A 1 97 ? -9.789 -35.25 -9.336 1 96.31 97 SER A C 1
ATOM 719 O O . SER A 1 97 ? -8.578 -35.406 -9.461 1 96.31 97 SER A O 1
ATOM 721 N N . ALA A 1 98 ? -10.539 -34.844 -10.281 1 97.44 98 ALA A N 1
ATOM 722 C CA . ALA A 1 98 ? -9.969 -34.438 -11.57 1 97.44 98 ALA A CA 1
ATOM 723 C C . ALA A 1 98 ? -9.086 -33.219 -11.43 1 97.44 98 ALA A C 1
ATOM 725 O O . ALA A 1 98 ? -8.055 -33.094 -12.094 1 97.44 98 ALA A O 1
ATOM 726 N N . VAL A 1 99 ? -9.516 -32.281 -10.625 1 98 99 VAL A N 1
ATOM 727 C CA . VAL A 1 99 ? -8.742 -31.062 -10.367 1 98 99 VAL A CA 1
ATOM 728 C C . VAL A 1 99 ? -7.398 -31.422 -9.758 1 98 99 VAL A C 1
ATOM 730 O O . VAL A 1 99 ? -6.352 -30.969 -10.227 1 98 99 VAL A O 1
ATOM 733 N N . MET A 1 100 ? -7.402 -32.281 -8.766 1 97.5 100 MET A N 1
ATOM 734 C CA . MET A 1 100 ? -6.176 -32.719 -8.102 1 97.5 100 MET A CA 1
ATOM 735 C C . MET A 1 100 ? -5.277 -33.5 -9.07 1 97.5 100 MET A C 1
ATOM 737 O O . MET A 1 100 ? -4.059 -33.281 -9.078 1 97.5 100 MET A O 1
ATOM 741 N N . ALA A 1 101 ? -5.91 -34.281 -9.875 1 97.75 101 ALA A N 1
ATOM 742 C CA . ALA A 1 101 ? -5.16 -35.062 -10.859 1 97.75 101 ALA A CA 1
ATOM 743 C C . ALA A 1 101 ? -4.5 -34.156 -11.891 1 97.75 101 ALA A C 1
ATOM 745 O O . ALA A 1 101 ? -3.385 -34.406 -12.344 1 97.75 101 ALA A O 1
ATOM 746 N N . SER A 1 102 ? -5.23 -33.125 -12.297 1 98.5 102 SER A N 1
ATOM 747 C CA . SER A 1 102 ? -4.676 -32.156 -13.227 1 98.5 102 SER A CA 1
ATOM 748 C C . SER A 1 102 ? -3.396 -31.531 -12.672 1 98.5 102 SER A C 1
ATOM 750 O O . SER A 1 102 ? -2.398 -31.406 -13.383 1 98.5 102 SER A O 1
ATOM 752 N N . ILE A 1 103 ? -3.422 -31.141 -11.438 1 98.44 103 ILE A N 1
ATOM 753 C CA . ILE A 1 103 ? -2.277 -30.531 -10.773 1 98.44 103 ILE A CA 1
ATOM 754 C C . ILE A 1 103 ? -1.135 -31.531 -10.68 1 98.44 103 ILE A C 1
ATOM 756 O O . ILE A 1 103 ? 0.005 -31.219 -11.039 1 98.44 103 ILE A O 1
ATOM 760 N N . GLN A 1 104 ? -1.428 -32.75 -10.258 1 98.12 104 GLN A N 1
ATOM 761 C CA . GLN A 1 104 ? -0.422 -33.812 -10.117 1 98.12 104 GLN A CA 1
ATOM 762 C C . GLN A 1 104 ? 0.256 -34.094 -11.453 1 98.12 104 GLN A C 1
ATOM 764 O O . GLN A 1 104 ? 1.479 -34.25 -11.516 1 98.12 104 GLN A O 1
ATOM 769 N N . ARG A 1 105 ? -0.505 -34.188 -12.438 1 98.38 105 ARG A N 1
ATOM 770 C CA . ARG A 1 105 ? 0.029 -34.5 -13.766 1 98.38 105 ARG A CA 1
ATOM 771 C C . ARG A 1 105 ? 0.943 -33.375 -14.258 1 98.38 105 ARG A C 1
ATOM 773 O O . ARG A 1 105 ? 1.994 -33.625 -14.844 1 98.38 105 ARG A O 1
ATOM 780 N N . ALA A 1 106 ? 0.511 -32.125 -14.047 1 98.69 106 ALA A N 1
ATOM 781 C CA . ALA A 1 106 ? 1.354 -31.016 -14.43 1 98.69 106 ALA A CA 1
ATOM 782 C C . ALA A 1 106 ? 2.691 -31.047 -13.695 1 98.69 106 ALA A C 1
ATOM 784 O O . ALA A 1 106 ? 3.738 -30.766 -14.281 1 98.69 106 ALA A O 1
ATOM 785 N N . VAL A 1 107 ? 2.662 -31.422 -12.438 1 98.5 107 VAL A N 1
ATOM 786 C CA . VAL A 1 107 ? 3.875 -31.547 -11.641 1 98.5 107 VAL A CA 1
ATOM 787 C C . VAL A 1 107 ? 4.781 -32.625 -12.25 1 98.5 107 VAL A C 1
ATOM 789 O O . VAL A 1 107 ? 5.973 -32.375 -12.453 1 98.5 107 VAL A O 1
ATOM 792 N N . LEU A 1 108 ? 4.23 -33.75 -12.562 1 98.12 108 LEU A N 1
ATOM 793 C CA . LEU A 1 108 ? 4.996 -34.875 -13.109 1 98.12 108 LEU A CA 1
ATOM 794 C C . LEU A 1 108 ? 5.625 -34.5 -14.445 1 98.12 108 LEU A C 1
ATOM 796 O O . LEU A 1 108 ? 6.797 -34.781 -14.688 1 98.12 108 LEU A O 1
ATOM 800 N N . LEU A 1 109 ? 4.852 -33.844 -15.273 1 98.38 109 LEU A N 1
ATOM 801 C CA . LEU A 1 109 ? 5.355 -33.406 -16.578 1 98.38 109 LEU A CA 1
ATOM 802 C C . LEU A 1 109 ? 6.547 -32.5 -16.422 1 98.38 109 LEU A C 1
ATOM 804 O O . LEU A 1 109 ? 7.547 -32.625 -17.125 1 98.38 109 LEU A O 1
ATOM 808 N N . THR A 1 110 ? 6.434 -31.547 -15.508 1 98.31 110 THR A N 1
ATOM 809 C CA . THR A 1 110 ? 7.473 -30.547 -15.32 1 98.31 110 THR A CA 1
ATOM 810 C C . THR A 1 110 ? 8.703 -31.156 -14.656 1 98.31 110 THR A C 1
ATOM 812 O O . THR A 1 110 ? 9.836 -30.844 -15.039 1 98.31 110 THR A O 1
ATOM 815 N N . GLN A 1 111 ? 8.461 -32.031 -13.734 1 97.25 111 GLN A N 1
ATOM 816 C CA . GLN A 1 111 ? 9.562 -32.719 -13.078 1 97.25 111 GLN A CA 1
ATOM 817 C C . GLN A 1 111 ? 10.352 -33.562 -14.07 1 97.25 111 GLN A C 1
ATOM 819 O O . GLN A 1 111 ? 11.578 -33.656 -13.961 1 97.25 111 GLN A O 1
ATOM 824 N N . ALA A 1 112 ? 9.672 -34.125 -14.992 1 97 112 ALA A N 1
ATOM 825 C CA . ALA A 1 112 ? 10.281 -35.031 -15.977 1 97 112 ALA A CA 1
ATOM 826 C C . ALA A 1 112 ? 11 -34.219 -17.062 1 97 112 ALA A C 1
ATOM 828 O O . ALA A 1 112 ? 11.742 -34.781 -17.875 1 97 112 ALA A O 1
ATOM 829 N N . GLY A 1 113 ? 10.742 -32.969 -17.047 1 96.81 113 GLY A N 1
ATOM 830 C CA . GLY A 1 113 ? 11.359 -32.125 -18.062 1 96.81 113 GLY A CA 1
ATOM 831 C C . GLY A 1 113 ? 10.578 -32.094 -19.359 1 96.81 113 GLY A C 1
ATOM 832 O O . GLY A 1 113 ? 11.078 -31.609 -20.391 1 96.81 113 GLY A O 1
ATOM 833 N N . ASP A 1 114 ? 9.367 -32.625 -19.344 1 97.81 114 ASP A N 1
ATOM 834 C CA . ASP A 1 114 ? 8.516 -32.625 -20.531 1 97.81 114 ASP A CA 1
ATOM 835 C C . ASP A 1 114 ? 7.902 -31.234 -20.734 1 97.81 114 ASP A C 1
ATOM 837 O O . ASP A 1 114 ? 7.5 -30.891 -21.859 1 97.81 114 ASP A O 1
ATOM 841 N N . THR A 1 115 ? 7.766 -30.469 -19.734 1 98.38 115 THR A N 1
ATOM 842 C CA . THR A 1 115 ? 7.348 -29.078 -19.766 1 98.38 115 THR A CA 1
ATOM 843 C C . THR A 1 115 ? 8.344 -28.188 -19.031 1 98.38 115 THR A C 1
ATOM 845 O O . THR A 1 115 ? 9.094 -28.672 -18.172 1 98.38 115 THR A O 1
ATOM 848 N N . ALA A 1 116 ? 8.375 -26.922 -19.453 1 98.12 116 ALA A N 1
ATOM 849 C CA . ALA A 1 116 ? 9.375 -26 -18.922 1 98.12 116 ALA A CA 1
ATOM 850 C C . ALA A 1 116 ? 8.992 -25.516 -17.516 1 98.12 116 ALA A C 1
ATOM 852 O O . ALA A 1 116 ? 9.859 -25.203 -16.703 1 98.12 116 ALA A O 1
ATOM 853 N N . ALA A 1 117 ? 7.766 -25.391 -17.25 1 98.62 117 ALA A N 1
ATOM 854 C CA . ALA A 1 117 ? 7.191 -24.891 -16.016 1 98.62 117 ALA A CA 1
ATOM 855 C C . ALA A 1 117 ? 5.707 -25.234 -15.914 1 98.62 117 ALA A C 1
ATOM 857 O O . ALA A 1 117 ? 5.109 -25.703 -16.875 1 98.62 117 ALA A O 1
ATOM 858 N N . MET A 1 118 ? 5.199 -25.078 -14.781 1 98.56 118 MET A N 1
ATOM 859 C CA . MET A 1 118 ? 3.758 -25.25 -14.617 1 98.56 118 MET A CA 1
ATOM 860 C C . MET A 1 118 ? 3.088 -23.922 -14.258 1 98.56 118 MET A C 1
ATOM 862 O O . MET A 1 118 ? 3.678 -23.094 -13.57 1 98.56 118 MET A O 1
ATOM 866 N N . VAL A 1 119 ? 1.918 -23.703 -14.758 1 98.88 119 VAL A N 1
ATOM 867 C CA . VAL A 1 119 ? 1.042 -22.578 -14.461 1 98.88 119 VAL A CA 1
ATOM 868 C C . VAL A 1 119 ? -0.312 -23.094 -13.977 1 98.88 119 VAL A C 1
ATOM 870 O O . VAL A 1 119 ? -0.895 -23.984 -14.578 1 98.88 119 VAL A O 1
ATOM 873 N N . THR A 1 120 ? -0.766 -22.547 -12.859 1 98.69 120 THR A N 1
ATOM 874 C CA . THR A 1 120 ? -2.008 -23.078 -12.312 1 98.69 120 THR A CA 1
ATOM 875 C C . THR A 1 120 ? -3.129 -22.047 -12.414 1 98.69 120 THR A C 1
ATOM 877 O O . THR A 1 120 ? -2.939 -20.875 -12.078 1 98.69 120 THR A O 1
ATOM 880 N N . ASN A 1 121 ? -4.277 -22.469 -12.961 1 98.44 121 ASN A N 1
ATOM 881 C CA . ASN A 1 121 ? -5.496 -21.688 -12.766 1 98.44 121 ASN A CA 1
ATOM 882 C C . ASN A 1 121 ? -6.016 -21.812 -11.336 1 98.44 121 ASN A C 1
ATOM 884 O O . ASN A 1 121 ? -5.688 -22.766 -10.633 1 98.44 121 ASN A O 1
ATOM 888 N N . PRO A 1 122 ? -6.777 -20.875 -10.93 1 96.69 122 PRO A N 1
ATOM 889 C CA . PRO A 1 122 ? -7.258 -20.859 -9.547 1 96.69 122 PRO A CA 1
ATOM 890 C C . PRO A 1 122 ? -8.164 -22.047 -9.219 1 96.69 122 PRO A C 1
ATOM 892 O O . PRO A 1 122 ? -8.953 -22.469 -10.062 1 96.69 122 PRO A O 1
ATOM 895 N N . ILE A 1 123 ? -7.984 -22.531 -8.086 1 96.12 123 ILE A N 1
ATOM 896 C CA . ILE A 1 123 ? -8.859 -23.578 -7.562 1 96.12 123 ILE A CA 1
ATOM 897 C C . ILE A 1 123 ? -9.734 -23 -6.453 1 96.12 123 ILE A C 1
ATOM 899 O O . ILE A 1 123 ? -9.516 -21.875 -5.992 1 96.12 123 ILE A O 1
ATOM 903 N N . HIS A 1 124 ? -10.734 -23.703 -6.105 1 93.44 124 HIS A N 1
ATOM 904 C CA . HIS A 1 124 ? -11.609 -23.328 -5 1 93.44 124 HIS A CA 1
ATOM 905 C C . HIS A 1 124 ? -11.453 -24.297 -3.824 1 93.44 124 HIS A C 1
ATOM 907 O O . HIS A 1 124 ? -12.008 -25.391 -3.838 1 93.44 124 HIS A O 1
ATOM 913 N N . LYS A 1 125 ? -10.859 -23.875 -2.771 1 87.5 125 LYS A N 1
ATOM 914 C CA . LYS A 1 125 ? -10.43 -24.719 -1.654 1 87.5 125 LYS A CA 1
ATOM 915 C C . LYS A 1 125 ? -11.617 -25.406 -0.998 1 87.5 125 LYS A C 1
ATOM 917 O O . LYS A 1 125 ? -11.555 -26.609 -0.714 1 87.5 125 LYS A O 1
ATOM 922 N N . ALA A 1 126 ? -12.609 -24.625 -0.705 1 87.06 126 ALA A N 1
ATOM 923 C CA . ALA A 1 126 ? -13.766 -25.156 0.011 1 87.06 126 ALA A CA 1
ATOM 924 C C . ALA A 1 126 ? -14.375 -26.344 -0.736 1 87.06 126 ALA A C 1
ATOM 926 O O . ALA A 1 126 ? -14.758 -27.344 -0.122 1 87.06 126 ALA A O 1
ATOM 927 N N . VAL A 1 127 ? -14.422 -26.266 -2.018 1 91.5 127 VAL A N 1
ATOM 928 C CA . VAL A 1 127 ? -14.984 -27.344 -2.844 1 91.5 127 VAL A CA 1
ATOM 929 C C . VAL A 1 127 ? -14.039 -28.547 -2.846 1 91.5 127 VAL A C 1
ATOM 931 O O . VAL A 1 127 ? -14.492 -29.688 -2.77 1 91.5 127 VAL A O 1
ATOM 934 N N . LEU A 1 128 ? -12.781 -28.25 -2.91 1 93.44 128 LEU A N 1
ATOM 935 C CA . LEU A 1 128 ? -11.789 -29.312 -2.961 1 93.44 128 LEU A CA 1
ATOM 936 C C . LEU A 1 128 ? -11.742 -30.078 -1.643 1 93.44 128 LEU A C 1
ATOM 938 O O . LEU A 1 128 ? -11.492 -31.281 -1.628 1 93.44 128 LEU A O 1
ATOM 942 N N . TYR A 1 129 ? -12 -29.359 -0.542 1 90.38 129 TYR A N 1
ATOM 943 C CA . TYR A 1 129 ? -12.039 -30.031 0.759 1 90.38 129 TYR A CA 1
ATOM 944 C C . TYR A 1 129 ? -13.109 -31.109 0.784 1 90.38 129 TYR A C 1
ATOM 946 O O . TYR A 1 129 ? -12.906 -32.188 1.377 1 90.38 129 TYR A O 1
ATOM 954 N N . GLN A 1 130 ? -14.172 -30.812 0.187 1 92.12 130 GLN A N 1
ATOM 955 C CA . GLN A 1 130 ? -15.273 -31.766 0.126 1 92.12 130 GLN A CA 1
ATOM 956 C C . GLN A 1 130 ? -14.883 -33 -0.688 1 92.12 130 GLN A C 1
ATOM 958 O O . GLN A 1 130 ? -15.523 -34.062 -0.587 1 92.12 130 GLN A O 1
ATOM 963 N N . ALA A 1 131 ? -13.852 -32.844 -1.504 1 91.81 131 ALA A N 1
ATOM 964 C CA . ALA A 1 131 ? -13.367 -33.969 -2.338 1 91.81 131 ALA A CA 1
ATOM 965 C C . ALA A 1 131 ? -12.148 -34.625 -1.711 1 91.81 131 ALA A C 1
ATOM 967 O O . ALA A 1 131 ? -11.477 -35.438 -2.355 1 91.81 131 ALA A O 1
ATOM 968 N N . GLY A 1 132 ? -11.75 -34.219 -0.508 1 90.75 132 GLY A N 1
ATOM 969 C CA . GLY A 1 132 ? -10.68 -34.906 0.213 1 90.75 132 GLY A CA 1
ATOM 970 C C . GLY A 1 132 ? -9.359 -34.156 0.15 1 90.75 132 GLY A C 1
ATOM 971 O O . GLY A 1 132 ? -8.32 -34.656 0.56 1 90.75 132 GLY A O 1
ATOM 972 N N . PHE A 1 133 ? -9.422 -33 -0.426 1 88.5 133 PHE A N 1
ATOM 973 C CA . PHE A 1 133 ? -8.234 -32.156 -0.452 1 88.5 133 PHE A CA 1
ATOM 974 C C . PHE A 1 133 ? -7.844 -31.719 0.957 1 88.5 133 PHE A C 1
ATOM 976 O O . PHE A 1 133 ? -8.656 -31.141 1.68 1 88.5 133 PHE A O 1
ATOM 983 N N . ALA A 1 134 ? -6.59 -31.922 1.427 1 88.06 134 ALA A N 1
ATOM 984 C CA . ALA A 1 134 ? -6.207 -31.75 2.824 1 88.06 134 ALA A CA 1
ATOM 985 C C . ALA A 1 134 ? -5.176 -30.641 2.975 1 88.06 134 ALA A C 1
ATOM 987 O O . ALA A 1 134 ? -4.461 -30.578 3.979 1 88.06 134 ALA A O 1
ATOM 988 N N . PHE A 1 135 ? -5.055 -29.828 1.995 1 88.69 135 PHE A N 1
ATOM 989 C CA . PHE A 1 135 ? -4.02 -28.797 2.01 1 88.69 135 PHE A CA 1
ATOM 990 C C . PHE A 1 135 ? -4.641 -27.406 2.002 1 88.69 135 PHE A C 1
ATOM 992 O O . PHE A 1 135 ? -5.754 -27.219 1.505 1 88.69 135 PHE A O 1
ATOM 999 N N . PRO A 1 136 ? -3.945 -26.406 2.547 1 82.38 136 PRO A N 1
ATOM 1000 C CA . PRO A 1 136 ? -4.453 -25.031 2.561 1 82.38 136 PRO A CA 1
ATOM 1001 C C . PRO A 1 136 ? -4.617 -24.438 1.157 1 82.38 136 PRO A C 1
ATOM 1003 O O . PRO A 1 136 ? -5.434 -23.547 0.951 1 82.38 136 PRO A O 1
ATOM 1006 N N . GLY A 1 137 ? -3.793 -24.906 0.235 1 86.56 137 GLY A N 1
ATOM 1007 C CA . GLY A 1 137 ? -3.861 -24.406 -1.128 1 86.56 137 GLY A CA 1
ATOM 1008 C C . GLY A 1 137 ? -2.854 -25.062 -2.055 1 86.56 137 GLY A C 1
ATOM 1009 O O . GLY A 1 137 ? -2.301 -26.109 -1.737 1 86.56 137 GLY A O 1
ATOM 1010 N N . HIS A 1 138 ? -2.707 -24.406 -3.264 1 88.62 138 HIS A N 1
ATOM 1011 C CA . HIS A 1 138 ? -1.778 -24.906 -4.273 1 88.62 138 HIS A CA 1
ATOM 1012 C C . HIS A 1 138 ? -0.371 -25.047 -3.703 1 88.62 138 HIS A C 1
ATOM 1014 O O . HIS A 1 138 ? 0.273 -26.078 -3.879 1 88.62 138 HIS A O 1
ATOM 1020 N N . THR A 1 139 ? 0.06 -24.047 -3.02 1 90.62 139 THR A N 1
ATOM 1021 C CA . THR A 1 139 ? 1.454 -23.922 -2.609 1 90.62 139 THR A CA 1
ATOM 1022 C C . THR A 1 139 ? 1.872 -25.109 -1.737 1 90.62 139 THR A C 1
ATOM 1024 O O . THR A 1 139 ? 2.846 -25.797 -2.043 1 90.62 139 THR A O 1
ATOM 1027 N N . GLU A 1 140 ? 1.093 -25.359 -0.741 1 90.06 140 GLU A N 1
ATOM 1028 C CA . GLU A 1 140 ? 1.402 -26.453 0.175 1 90.06 140 GLU A CA 1
ATOM 1029 C C . GLU A 1 140 ? 1.224 -27.797 -0.503 1 90.06 140 GLU A C 1
ATOM 1031 O O . GLU A 1 140 ? 2.002 -28.734 -0.266 1 90.06 140 GLU A O 1
ATOM 1036 N N . TYR A 1 141 ? 0.183 -27.922 -1.355 1 94.19 141 TYR A N 1
ATOM 1037 C CA . TYR A 1 141 ? -0.053 -29.172 -2.09 1 94.19 141 TYR A CA 1
ATOM 1038 C C . TYR A 1 141 ? 1.117 -29.484 -3.012 1 94.19 141 TYR A C 1
ATOM 1040 O O . TYR A 1 141 ? 1.593 -30.625 -3.051 1 94.19 141 TYR A O 1
ATOM 1048 N N . LEU A 1 142 ? 1.647 -28.453 -3.691 1 96.56 142 LEU A N 1
ATOM 1049 C CA . LEU A 1 142 ? 2.777 -28.609 -4.598 1 96.56 142 LEU A CA 1
ATOM 1050 C C . LEU A 1 142 ? 4.035 -29.016 -3.836 1 96.56 142 LEU A C 1
ATOM 1052 O O . LEU A 1 142 ? 4.77 -29.906 -4.27 1 96.56 142 LEU A O 1
ATOM 1056 N N . ALA A 1 143 ? 4.266 -28.344 -2.719 1 95.25 143 ALA A N 1
ATOM 1057 C CA . ALA A 1 143 ? 5.418 -28.688 -1.891 1 95.25 143 ALA A CA 1
ATOM 1058 C C . ALA A 1 143 ? 5.355 -30.156 -1.457 1 95.25 143 ALA A C 1
ATOM 1060 O O . ALA A 1 143 ? 6.371 -30.859 -1.463 1 95.25 143 ALA A O 1
ATOM 1061 N N . HIS A 1 144 ? 4.168 -30.594 -1.139 1 95.19 144 HIS A N 1
ATOM 1062 C CA . HIS A 1 144 ? 3.955 -31.984 -0.736 1 95.19 144 HIS A CA 1
ATOM 1063 C C . HIS A 1 144 ? 4.238 -32.938 -1.889 1 95.19 144 HIS A C 1
ATOM 1065 O O . HIS A 1 144 ? 4.965 -33.906 -1.722 1 95.19 144 HIS A O 1
ATOM 1071 N N . LEU A 1 145 ? 3.66 -32.656 -3.043 1 96.31 145 LEU A N 1
ATOM 1072 C CA . LEU A 1 145 ? 3.84 -33.5 -4.219 1 96.31 145 LEU A CA 1
ATOM 1073 C C . LEU A 1 145 ? 5.316 -33.625 -4.582 1 96.31 145 LEU A C 1
ATOM 1075 O O . LEU A 1 145 ? 5.754 -34.656 -5.09 1 96.31 145 LEU A O 1
ATOM 1079 N N . LEU A 1 146 ? 6.062 -32.562 -4.273 1 97.12 146 LEU A N 1
ATOM 1080 C CA . LEU A 1 146 ? 7.457 -32.5 -4.699 1 97.12 146 LEU A CA 1
ATOM 1081 C C . LEU A 1 146 ? 8.391 -32.938 -3.574 1 97.12 146 LEU A C 1
ATOM 1083 O O . LEU A 1 146 ? 9.609 -32.969 -3.756 1 97.12 146 LEU A O 1
ATOM 1087 N N . GLY A 1 147 ? 7.871 -33.188 -2.375 1 96 147 GLY A N 1
ATOM 1088 C CA . GLY A 1 147 ? 8.641 -33.719 -1.258 1 96 147 GLY A CA 1
ATOM 1089 C C . GLY A 1 147 ? 9.492 -32.656 -0.574 1 96 147 GLY A C 1
ATOM 1090 O O . GLY A 1 147 ? 10.578 -32.969 -0.075 1 96 147 GLY A O 1
ATOM 1091 N N . VAL A 1 148 ? 9.07 -31.422 -0.606 1 95.75 148 VAL A N 1
ATOM 1092 C CA . VAL A 1 148 ? 9.844 -30.344 0.008 1 95.75 148 VAL A CA 1
ATOM 1093 C C . VAL A 1 148 ? 8.945 -29.531 0.937 1 95.75 148 VAL A C 1
ATOM 1095 O O . VAL A 1 148 ? 8.977 -28.297 0.914 1 95.75 148 VAL A O 1
ATOM 1098 N N . ASP A 1 149 ? 8.195 -30.188 1.739 1 93.94 149 ASP A N 1
ATOM 1099 C CA . ASP A 1 149 ? 7.254 -29.547 2.66 1 93.94 149 ASP A CA 1
ATOM 1100 C C . ASP A 1 149 ? 7.941 -28.484 3.504 1 93.94 149 ASP A C 1
ATOM 1102 O O . ASP A 1 149 ? 8.992 -28.734 4.094 1 93.94 149 ASP A O 1
ATOM 1106 N N . GLY A 1 150 ? 7.336 -27.297 3.461 1 91.62 150 GLY A N 1
ATOM 1107 C CA . GLY A 1 150 ? 7.84 -26.234 4.316 1 91.62 150 GLY A CA 1
ATOM 1108 C C . GLY A 1 150 ? 8.867 -25.359 3.629 1 91.62 150 GLY A C 1
ATOM 1109 O O . GLY A 1 150 ? 9.281 -24.328 4.176 1 91.62 150 GLY A O 1
ATOM 1110 N N . ALA A 1 151 ? 9.203 -25.719 2.383 1 92.62 151 ALA A N 1
ATOM 1111 C CA . ALA A 1 151 ? 10.234 -24.969 1.675 1 92.62 151 ALA A CA 1
ATOM 1112 C C . ALA A 1 151 ? 9.625 -23.844 0.838 1 92.62 151 ALA A C 1
ATOM 1114 O O . ALA A 1 151 ? 10.328 -22.938 0.381 1 92.62 151 ALA A O 1
ATOM 1115 N N . GLU A 1 152 ? 8.352 -23.953 0.688 1 95.31 152 GLU A N 1
ATOM 1116 C CA . GLU A 1 152 ? 7.684 -23.062 -0.261 1 95.31 152 GLU A CA 1
ATOM 1117 C C . GLU A 1 152 ? 7.562 -21.641 0.298 1 95.31 152 GLU A C 1
ATOM 1119 O O . GLU A 1 152 ? 7.352 -21.453 1.498 1 95.31 152 GLU A O 1
ATOM 1124 N N . VAL A 1 153 ? 7.84 -20.703 -0.539 1 97.5 153 VAL A N 1
ATOM 1125 C CA . VAL A 1 153 ? 7.703 -19.281 -0.259 1 97.5 153 VAL A CA 1
ATOM 1126 C C . VAL A 1 153 ? 6.883 -18.609 -1.361 1 97.5 153 VAL A C 1
ATOM 1128 O O . VAL A 1 153 ? 7.129 -18.828 -2.549 1 97.5 153 VAL A O 1
ATOM 1131 N N . MET A 1 154 ? 5.918 -17.859 -1.002 1 97.56 154 MET A N 1
ATOM 1132 C CA . MET A 1 154 ? 5.074 -17.156 -1.971 1 97.56 154 MET A CA 1
ATOM 1133 C C . MET A 1 154 ? 5.691 -15.828 -2.373 1 97.56 154 MET A C 1
ATOM 1135 O O . MET A 1 154 ? 6.133 -15.055 -1.515 1 97.56 154 MET A O 1
ATOM 1139 N N . MET A 1 155 ? 5.738 -15.57 -3.656 1 98.62 155 MET A N 1
ATOM 1140 C CA . MET A 1 155 ? 6.113 -14.266 -4.191 1 98.62 155 MET A CA 1
ATOM 1141 C C . MET A 1 155 ? 5.023 -13.719 -5.109 1 98.62 155 MET A C 1
ATOM 1143 O O . MET A 1 155 ? 4.457 -14.461 -5.914 1 98.62 155 MET A O 1
ATOM 1147 N N . LEU A 1 156 ? 4.621 -12.516 -4.898 1 98.56 156 LEU A N 1
ATOM 1148 C CA . LEU A 1 156 ? 3.846 -11.789 -5.902 1 98.56 156 LEU A CA 1
ATOM 1149 C C . LEU A 1 156 ? 4.738 -10.859 -6.711 1 98.56 156 LEU A C 1
ATOM 1151 O O . LEU A 1 156 ? 5.617 -10.195 -6.156 1 98.56 156 LEU A O 1
ATOM 1155 N N . ALA A 1 157 ? 4.492 -10.867 -8.016 1 98.56 157 ALA A N 1
ATOM 1156 C CA . ALA A 1 157 ? 5.402 -10.102 -8.867 1 98.56 157 ALA A CA 1
ATOM 1157 C C . ALA A 1 157 ? 4.648 -9.438 -10.008 1 98.56 157 ALA A C 1
ATOM 1159 O O . ALA A 1 157 ? 3.686 -10 -10.539 1 98.56 157 ALA A O 1
ATOM 1160 N N . CYS A 1 158 ? 4.996 -8.305 -10.352 1 97.31 158 CYS A N 1
ATOM 1161 C CA . CYS A 1 158 ? 4.73 -7.586 -11.594 1 97.31 158 CYS A CA 1
ATOM 1162 C C . CYS A 1 158 ? 5.996 -6.91 -12.109 1 97.31 158 CYS A C 1
ATOM 1164 O O . CYS A 1 158 ? 7.051 -6.988 -11.477 1 97.31 158 CYS A O 1
ATOM 1166 N N . PRO A 1 159 ? 5.984 -6.344 -13.297 1 95.94 159 PRO A N 1
ATOM 1167 C CA . PRO A 1 159 ? 7.215 -5.77 -13.844 1 95.94 159 PRO A CA 1
ATOM 1168 C C . PRO A 1 159 ? 7.844 -4.73 -12.914 1 95.94 159 PRO A C 1
ATOM 1170 O O . PRO A 1 159 ? 9.062 -4.535 -12.938 1 95.94 159 PRO A O 1
ATOM 1173 N N . HIS A 1 160 ? 7.09 -4.168 -11.969 1 96.56 160 HIS A N 1
ATOM 1174 C CA . HIS A 1 160 ? 7.562 -3.01 -11.219 1 96.56 160 HIS A CA 1
ATOM 1175 C C . HIS A 1 160 ? 7.871 -3.381 -9.773 1 96.56 160 HIS A C 1
ATOM 1177 O O . HIS A 1 160 ? 8.422 -2.572 -9.023 1 96.56 160 HIS A O 1
ATOM 1183 N N . LEU A 1 161 ? 7.57 -4.562 -9.414 1 98.5 161 LEU A N 1
ATOM 1184 C CA . LEU A 1 161 ? 7.688 -4.859 -7.988 1 98.5 161 LEU A CA 1
ATOM 1185 C C . LEU A 1 161 ? 7.598 -6.359 -7.738 1 98.5 161 LEU A C 1
ATOM 1187 O O . LEU A 1 161 ? 6.762 -7.047 -8.336 1 98.5 161 LEU A O 1
ATOM 1191 N N . ARG A 1 162 ? 8.477 -6.895 -6.922 1 98.81 162 ARG A N 1
ATOM 1192 C CA . ARG A 1 162 ? 8.383 -8.234 -6.359 1 98.81 162 ARG A CA 1
ATOM 1193 C C . ARG A 1 162 ? 8.281 -8.188 -4.84 1 98.81 162 ARG A C 1
ATOM 1195 O O . ARG A 1 162 ? 9.125 -7.578 -4.176 1 98.81 162 ARG A O 1
ATOM 1202 N N . VAL A 1 163 ? 7.262 -8.82 -4.281 1 98.88 163 VAL A N 1
ATOM 1203 C CA . VAL A 1 163 ? 7.074 -8.82 -2.834 1 98.88 163 VAL A CA 1
ATOM 1204 C C . VAL A 1 163 ? 6.91 -10.25 -2.332 1 98.88 163 VAL A C 1
ATOM 1206 O O . VAL A 1 163 ? 6.32 -11.094 -3.012 1 98.88 163 VAL A O 1
ATOM 1209 N N . VAL A 1 164 ? 7.418 -10.508 -1.134 1 98.88 164 VAL A N 1
ATOM 1210 C CA . VAL A 1 164 ? 7.348 -11.812 -0.473 1 98.88 164 VAL A CA 1
ATOM 1211 C C . VAL A 1 164 ? 6.824 -11.641 0.952 1 98.88 164 VAL A C 1
ATOM 1213 O O . VAL A 1 164 ? 7.531 -11.117 1.819 1 98.88 164 VAL A O 1
ATOM 1216 N N . PRO A 1 165 ? 5.598 -12 1.205 1 98.56 165 PRO A N 1
ATOM 1217 C CA . PRO A 1 165 ? 5.133 -12.008 2.594 1 98.56 165 PRO A CA 1
ATOM 1218 C C . PRO A 1 165 ? 5.668 -13.195 3.391 1 98.56 165 PRO A C 1
ATOM 1220 O O . PRO A 1 165 ? 5.539 -14.336 2.959 1 98.56 165 PRO A O 1
ATOM 1223 N N . VAL A 1 166 ? 6.195 -12.93 4.562 1 98.5 166 VAL A N 1
ATOM 1224 C CA . VAL A 1 166 ? 6.754 -13.969 5.422 1 98.5 166 VAL A CA 1
ATOM 1225 C C . VAL A 1 166 ? 5.625 -14.742 6.102 1 98.5 166 VAL A C 1
ATOM 1227 O O . VAL A 1 166 ? 5.703 -15.961 6.254 1 98.5 166 VAL A O 1
ATOM 1230 N N . THR A 1 167 ? 4.621 -13.945 6.543 1 96.88 167 THR A N 1
ATOM 1231 C CA . THR A 1 167 ? 3.361 -14.547 6.961 1 96.88 167 THR A CA 1
ATOM 1232 C C . THR A 1 167 ? 2.264 -14.281 5.938 1 96.88 167 THR A C 1
ATOM 1234 O O . THR A 1 167 ? 2.152 -13.164 5.422 1 96.88 167 THR A O 1
ATOM 1237 N N . ILE A 1 168 ? 1.492 -15.203 5.605 1 93.31 168 ILE A N 1
ATOM 1238 C CA . ILE A 1 168 ? 0.623 -15.07 4.441 1 93.31 168 ILE A CA 1
ATOM 1239 C C . ILE A 1 168 ? -0.834 -14.992 4.895 1 93.31 168 ILE A C 1
ATOM 1241 O O . ILE A 1 168 ? -1.312 -13.93 5.289 1 93.31 168 ILE A O 1
ATOM 1245 N N . HIS A 1 169 ? -1.549 -16.125 4.992 1 91.94 169 HIS A N 1
ATOM 1246 C CA . HIS A 1 169 ? -2.988 -16.141 5.23 1 91.94 169 HIS A CA 1
ATOM 1247 C C . HIS A 1 169 ? -3.303 -16.391 6.703 1 91.94 169 HIS A C 1
ATOM 1249 O O . HIS A 1 169 ? -3.963 -17.359 7.051 1 91.94 169 HIS A O 1
ATOM 1255 N N . VAL A 1 170 ? -2.906 -15.508 7.566 1 95.88 170 VAL A N 1
ATOM 1256 C CA . VAL A 1 170 ? -3.207 -15.516 8.992 1 95.88 170 VAL A CA 1
ATOM 1257 C C . VAL A 1 170 ? -3.75 -14.148 9.414 1 95.88 170 VAL A C 1
ATOM 1259 O O . VAL A 1 170 ? -3.605 -13.164 8.688 1 95.88 170 VAL A O 1
ATOM 1262 N N . SER A 1 171 ? -4.422 -14.133 10.555 1 97.5 171 SER A N 1
ATOM 1263 C CA . SER A 1 171 ? -4.914 -12.859 11.078 1 97.5 171 SER A CA 1
ATOM 1264 C C . SER A 1 171 ? -3.766 -11.922 11.414 1 97.5 171 SER A C 1
ATOM 1266 O O . SER A 1 171 ? -2.619 -12.352 11.547 1 97.5 171 SER A O 1
ATOM 1268 N N . LEU A 1 172 ? -4.066 -10.633 11.484 1 98 172 LEU A N 1
ATOM 1269 C CA . LEU A 1 172 ? -3.055 -9.656 11.875 1 98 172 LEU A CA 1
ATOM 1270 C C . LEU A 1 172 ? -2.447 -10.008 13.227 1 98 172 LEU A C 1
ATOM 1272 O O . LEU A 1 172 ? -1.231 -9.914 13.406 1 98 172 LEU A O 1
ATOM 1276 N N . ALA A 1 173 ? -3.281 -10.391 14.211 1 97.69 173 ALA A N 1
ATOM 1277 C CA . ALA A 1 173 ? -2.816 -10.781 15.547 1 97.69 173 ALA A CA 1
ATOM 1278 C C . ALA A 1 173 ? -1.867 -11.969 15.469 1 97.69 173 ALA A C 1
ATOM 1280 O O . ALA A 1 173 ? -0.823 -11.984 16.125 1 97.69 173 ALA A O 1
ATOM 1281 N N . GLN A 1 174 ? -2.225 -12.953 14.68 1 97.44 174 GLN A N 1
ATOM 1282 C CA . GLN A 1 174 ? -1.396 -14.148 14.523 1 97.44 174 GLN A CA 1
ATOM 1283 C C . GLN A 1 174 ? -0.081 -13.812 13.828 1 97.44 174 GLN A C 1
ATOM 1285 O O . GLN A 1 174 ? 0.961 -14.391 14.148 1 97.44 174 GLN A O 1
ATOM 1290 N N . ALA A 1 175 ? -0.128 -12.93 12.844 1 97.88 175 ALA A N 1
ATOM 1291 C CA . ALA A 1 175 ? 1.094 -12.492 12.172 1 97.88 175 ALA A CA 1
ATOM 1292 C C . ALA A 1 175 ? 2.057 -11.836 13.156 1 97.88 175 ALA A C 1
ATOM 1294 O O . ALA A 1 175 ? 3.252 -12.141 13.164 1 97.88 175 ALA A O 1
ATOM 1295 N N . ALA A 1 176 ? 1.531 -10.945 13.961 1 97.38 176 ALA A N 1
ATOM 1296 C CA . ALA A 1 176 ? 2.354 -10.234 14.938 1 97.38 176 ALA A CA 1
ATOM 1297 C C . ALA A 1 176 ? 2.963 -11.195 15.953 1 97.38 176 ALA A C 1
ATOM 1299 O O . ALA A 1 176 ? 4.137 -11.07 16.297 1 97.38 176 ALA A O 1
ATOM 1300 N N . ALA A 1 177 ? 2.195 -12.203 16.375 1 96.62 177 ALA A N 1
ATOM 1301 C CA . ALA A 1 177 ? 2.621 -13.117 17.438 1 96.62 177 ALA A CA 1
ATOM 1302 C C . ALA A 1 177 ? 3.496 -14.234 16.875 1 96.62 177 ALA A C 1
ATOM 1304 O O . ALA A 1 177 ? 4.375 -14.758 17.562 1 96.62 177 ALA A O 1
ATOM 1305 N N . GLY A 1 178 ? 3.266 -14.617 15.641 1 96.62 178 GLY A N 1
ATOM 1306 C CA . GLY A 1 178 ? 3.846 -15.844 15.109 1 96.62 178 GLY A CA 1
ATOM 1307 C C . GLY A 1 178 ? 5.098 -15.602 14.281 1 96.62 178 GLY A C 1
ATOM 1308 O O . GLY A 1 178 ? 5.805 -16.547 13.93 1 96.62 178 GLY A O 1
ATOM 1309 N N . LEU A 1 179 ? 5.438 -14.344 14 1 98.25 179 LEU A N 1
ATOM 1310 C CA . LEU A 1 179 ? 6.621 -14.031 13.203 1 98.25 179 LEU A CA 1
ATOM 1311 C C . LEU A 1 179 ? 7.891 -14.445 13.938 1 98.25 179 LEU A C 1
ATOM 1313 O O . LEU A 1 179 ? 8.039 -14.188 15.133 1 98.25 179 LEU A O 1
ATOM 1317 N N . THR A 1 180 ? 8.812 -15.109 13.242 1 98.56 180 THR A N 1
ATOM 1318 C CA . THR A 1 180 ? 10.07 -15.523 13.852 1 98.56 180 THR A CA 1
ATOM 1319 C C . THR A 1 180 ? 11.25 -15.102 12.984 1 98.56 180 THR A C 1
ATOM 1321 O O . THR A 1 180 ? 11.109 -14.93 11.773 1 98.56 180 THR A O 1
ATOM 1324 N N . THR A 1 181 ? 12.367 -14.953 13.648 1 98.81 181 THR A N 1
ATOM 1325 C CA . THR A 1 181 ? 13.617 -14.664 12.961 1 98.81 181 THR A CA 1
ATOM 1326 C C . THR A 1 181 ? 13.914 -15.734 11.906 1 98.81 181 THR A C 1
ATOM 1328 O O . THR A 1 181 ? 14.273 -15.406 10.773 1 98.81 181 THR A O 1
ATOM 1331 N N . GLN A 1 182 ? 13.664 -16.953 12.211 1 98.69 182 GLN A N 1
ATOM 1332 C CA . GLN A 1 182 ? 13.961 -18.078 11.336 1 98.69 182 GLN A CA 1
ATOM 1333 C C . GLN A 1 182 ? 13.102 -18.031 10.078 1 98.69 182 GLN A C 1
ATOM 1335 O O . GLN A 1 182 ? 13.578 -18.344 8.984 1 98.69 182 GLN A O 1
ATOM 1340 N N . ALA A 1 183 ? 11.859 -17.688 10.234 1 98.56 183 ALA A N 1
ATOM 1341 C CA . ALA A 1 183 ? 10.977 -17.594 9.078 1 98.56 183 ALA A CA 1
ATOM 1342 C C . ALA A 1 183 ? 11.453 -16.516 8.102 1 98.56 183 ALA A C 1
ATOM 1344 O O . ALA A 1 183 ? 11.383 -16.703 6.883 1 98.56 183 ALA A O 1
ATOM 1345 N N . ILE A 1 184 ? 11.914 -15.391 8.625 1 98.94 184 ILE A N 1
ATOM 1346 C CA . ILE A 1 184 ? 12.422 -14.297 7.793 1 98.94 184 ILE A CA 1
ATOM 1347 C C . ILE A 1 184 ? 13.688 -14.742 7.066 1 98.94 184 ILE A C 1
ATOM 1349 O O . ILE A 1 184 ? 13.844 -14.492 5.871 1 98.94 184 ILE A O 1
ATOM 1353 N N . ILE A 1 185 ? 14.57 -15.43 7.805 1 98.88 185 ILE A N 1
ATOM 1354 C CA . ILE A 1 185 ? 15.805 -15.93 7.215 1 98.88 185 ILE A CA 1
ATOM 1355 C C . ILE A 1 185 ? 15.484 -16.891 6.07 1 98.88 185 ILE A C 1
ATOM 1357 O O . ILE A 1 185 ? 16.031 -16.766 4.973 1 98.88 185 ILE A O 1
ATOM 1361 N N . HIS A 1 186 ? 14.562 -17.766 6.332 1 98.69 186 HIS A N 1
ATOM 1362 C CA . HIS A 1 186 ? 14.172 -18.75 5.32 1 98.69 186 HIS A CA 1
ATOM 1363 C C . HIS A 1 186 ? 13.617 -18.062 4.078 1 98.69 186 HIS A C 1
ATOM 1365 O O . HIS A 1 186 ? 14.055 -18.344 2.961 1 98.69 186 HIS A O 1
ATOM 1371 N N . ALA A 1 187 ? 12.703 -17.125 4.23 1 98.75 187 ALA A N 1
ATOM 1372 C CA . ALA A 1 187 ? 12.117 -16.391 3.115 1 98.75 187 ALA A CA 1
ATOM 1373 C C . ALA A 1 187 ? 13.18 -15.633 2.33 1 98.75 187 ALA A C 1
ATOM 1375 O O . ALA A 1 187 ? 13.156 -15.609 1.098 1 98.75 187 ALA A O 1
ATOM 1376 N N . GLY A 1 188 ? 14.078 -14.992 3.061 1 98.88 188 GLY A N 1
ATOM 1377 C CA . GLY A 1 188 ? 15.156 -14.25 2.422 1 98.88 188 GLY A CA 1
ATOM 1378 C C . GLY A 1 188 ? 16.078 -15.133 1.601 1 98.88 188 GLY A C 1
ATOM 1379 O O . GLY A 1 188 ? 16.438 -14.781 0.477 1 98.88 188 GLY A O 1
ATOM 1380 N N . GLN A 1 189 ? 16.453 -16.297 2.166 1 98.75 189 GLN A N 1
ATOM 1381 C CA . GLN A 1 189 ? 17.328 -17.234 1.478 1 98.75 189 GLN A CA 1
ATOM 1382 C C . GLN A 1 189 ? 16.688 -17.75 0.191 1 98.75 189 GLN A C 1
ATOM 1384 O O . GLN A 1 189 ? 17.312 -17.703 -0.875 1 98.75 189 GLN A O 1
ATOM 1389 N N . VAL A 1 190 ? 15.484 -18.188 0.337 1 98.5 190 VAL A N 1
ATOM 1390 C CA . VAL A 1 190 ? 14.766 -18.75 -0.797 1 98.5 190 VAL A CA 1
ATOM 1391 C C . VAL A 1 190 ? 14.57 -17.688 -1.874 1 98.5 190 VAL A C 1
ATOM 1393 O O . VAL A 1 190 ? 14.742 -17.969 -3.064 1 98.5 190 VAL A O 1
ATOM 1396 N N . THR A 1 191 ? 14.266 -16.438 -1.466 1 98.88 191 THR A N 1
ATOM 1397 C CA . THR A 1 191 ? 14.047 -15.336 -2.395 1 98.88 191 THR A CA 1
ATOM 1398 C C . THR A 1 191 ? 15.336 -14.992 -3.139 1 98.88 191 THR A C 1
ATOM 1400 O O . THR A 1 191 ? 15.336 -14.859 -4.363 1 98.88 191 THR A O 1
ATOM 1403 N N . ALA A 1 192 ? 16.391 -14.867 -2.408 1 98.69 192 ALA A N 1
ATOM 1404 C CA . ALA A 1 192 ? 17.672 -14.531 -3.023 1 98.69 192 ALA A CA 1
ATOM 1405 C C . ALA A 1 192 ? 18.094 -15.602 -4.035 1 98.69 192 ALA A C 1
ATOM 1407 O O . ALA A 1 192 ? 18.531 -15.273 -5.141 1 98.69 192 ALA A O 1
ATOM 1408 N N . GLN A 1 193 ? 17.969 -16.812 -3.635 1 97.81 193 GLN A N 1
ATOM 1409 C CA . GLN A 1 193 ? 18.297 -17.922 -4.527 1 97.81 193 GLN A CA 1
ATOM 1410 C C . GLN A 1 193 ? 17.438 -17.891 -5.789 1 97.81 193 GLN A C 1
ATOM 1412 O O . GLN A 1 193 ? 17.953 -18.062 -6.898 1 97.81 193 GLN A O 1
ATOM 1417 N N . ALA A 1 194 ? 16.156 -17.688 -5.641 1 98.25 194 ALA A N 1
ATOM 1418 C CA . ALA A 1 194 ? 15.242 -17.641 -6.781 1 98.25 194 ALA A CA 1
ATOM 1419 C C . ALA A 1 194 ? 15.57 -16.469 -7.699 1 98.25 194 ALA A C 1
ATOM 1421 O O . ALA A 1 194 ? 15.492 -16.578 -8.922 1 98.25 194 ALA A O 1
ATOM 1422 N N . LEU A 1 195 ? 15.875 -15.273 -7.098 1 98.62 195 LEU A N 1
ATOM 1423 C CA . LEU A 1 195 ? 16.219 -14.102 -7.898 1 98.62 195 LEU A CA 1
ATOM 1424 C C . LEU A 1 195 ? 17.422 -14.375 -8.781 1 98.62 195 LEU A C 1
ATOM 1426 O O . LEU A 1 195 ? 17.469 -13.945 -9.938 1 98.62 195 LEU A O 1
ATOM 1430 N N . ARG A 1 196 ? 18.375 -15.117 -8.25 1 97.62 196 ARG A N 1
ATOM 1431 C CA . ARG A 1 196 ? 19.547 -15.484 -9.039 1 97.62 196 ARG A CA 1
ATOM 1432 C C . ARG A 1 196 ? 19.188 -16.516 -10.102 1 97.62 196 ARG A C 1
ATOM 1434 O O . ARG A 1 196 ? 19.469 -16.328 -11.289 1 97.62 196 ARG A O 1
ATOM 1441 N N . ARG A 1 197 ? 18.516 -17.547 -9.695 1 97.06 197 ARG A N 1
ATOM 1442 C CA . ARG A 1 197 ? 18.297 -18.734 -10.523 1 97.06 197 ARG A CA 1
ATOM 1443 C C . ARG A 1 197 ? 17.172 -18.5 -11.531 1 97.06 197 ARG A C 1
ATOM 1445 O O . ARG A 1 197 ? 17.312 -18.844 -12.703 1 97.06 197 ARG A O 1
ATOM 1452 N N . ASP A 1 198 ? 16.109 -17.938 -11.07 1 97.69 198 AS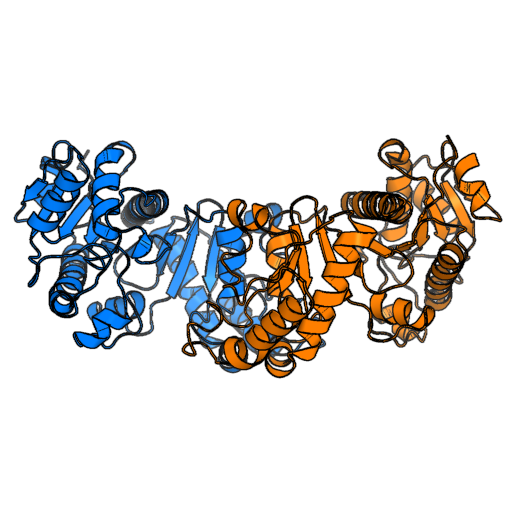P A N 1
ATOM 1453 C CA . ASP A 1 198 ? 14.883 -17.891 -11.867 1 97.69 198 ASP A CA 1
ATOM 1454 C C . ASP A 1 198 ? 14.711 -16.547 -12.547 1 97.69 198 ASP A C 1
ATOM 1456 O O . ASP A 1 198 ? 14.016 -16.438 -13.562 1 97.69 198 ASP A O 1
ATOM 1460 N N . PHE A 1 199 ? 15.32 -15.445 -12.031 1 97.94 199 PHE A N 1
ATOM 1461 C CA . PHE A 1 199 ? 15.117 -14.117 -12.586 1 97.94 199 PHE A CA 1
ATOM 1462 C C . PHE A 1 199 ? 16.391 -13.594 -13.227 1 97.94 199 PHE A C 1
ATOM 1464 O O . PHE A 1 199 ? 16.406 -12.516 -13.828 1 97.94 199 PHE A O 1
ATOM 1471 N N . GLY A 1 200 ? 17.516 -14.305 -13.031 1 97.19 200 GLY A N 1
ATOM 1472 C CA . GLY A 1 200 ? 18.781 -13.953 -13.672 1 97.19 200 GLY A CA 1
ATOM 1473 C C . GLY A 1 200 ? 19.438 -12.734 -13.055 1 97.19 200 GLY A C 1
ATOM 1474 O O . GLY A 1 200 ? 20.188 -12.016 -13.727 1 97.19 200 GLY A O 1
ATOM 1475 N N . ILE A 1 201 ? 19.156 -12.438 -11.844 1 97.62 201 ILE A N 1
ATOM 1476 C CA . ILE A 1 201 ? 19.766 -11.32 -11.133 1 97.62 201 ILE A CA 1
ATOM 1477 C C . ILE A 1 201 ? 21.016 -11.789 -10.391 1 97.62 201 ILE A C 1
ATOM 1479 O O . ILE A 1 201 ? 20.922 -12.477 -9.375 1 97.62 201 ILE A O 1
ATOM 1483 N N . ALA A 1 202 ? 22.188 -11.422 -10.789 1 96.25 202 ALA A N 1
ATOM 1484 C CA . ALA A 1 202 ? 23.453 -11.945 -10.305 1 96.25 202 ALA A CA 1
ATOM 1485 C C . ALA A 1 202 ? 23.688 -11.555 -8.852 1 96.25 202 ALA A C 1
ATOM 1487 O O . ALA A 1 202 ? 24.188 -12.359 -8.062 1 96.25 202 ALA A O 1
ATOM 1488 N N . ALA A 1 203 ? 23.328 -10.328 -8.5 1 97.06 203 ALA A N 1
ATOM 1489 C CA . ALA A 1 203 ? 23.516 -9.805 -7.148 1 97.06 203 ALA A CA 1
ATOM 1490 C C . ALA A 1 203 ? 22.203 -9.242 -6.594 1 97.06 203 ALA A C 1
ATOM 1492 O O . ALA A 1 203 ? 22.047 -8.023 -6.504 1 97.06 203 ALA A O 1
ATOM 1493 N N . PRO A 1 204 ? 21.359 -10.172 -6.152 1 98.31 204 PRO A N 1
ATOM 1494 C CA . PRO A 1 204 ? 20.047 -9.742 -5.699 1 98.31 204 PRO A CA 1
ATOM 1495 C C . PRO A 1 204 ? 20.094 -8.812 -4.492 1 98.31 204 PRO A C 1
ATOM 1497 O O . PRO A 1 204 ? 20.859 -9.055 -3.553 1 98.31 204 PRO A O 1
ATOM 1500 N N . ARG A 1 205 ? 19.453 -7.719 -4.48 1 98.81 205 ARG A N 1
ATOM 1501 C CA . ARG A 1 205 ? 19.266 -6.777 -3.377 1 98.81 205 ARG A CA 1
ATOM 1502 C C . ARG A 1 205 ? 17.891 -6.945 -2.744 1 98.81 205 ARG A C 1
ATOM 1504 O O . ARG A 1 205 ? 16.875 -6.828 -3.424 1 98.81 205 ARG A O 1
ATOM 1511 N N . LEU A 1 206 ? 17.859 -7.25 -1.452 1 98.94 206 LEU A N 1
ATOM 1512 C CA . LEU A 1 206 ? 16.594 -7.445 -0.749 1 98.94 206 LEU A CA 1
ATOM 1513 C C . LEU A 1 206 ? 16.312 -6.281 0.195 1 98.94 206 LEU A C 1
ATOM 1515 O O . LEU A 1 206 ? 17.172 -5.895 0.986 1 98.94 206 LEU A O 1
ATOM 1519 N N . ALA A 1 207 ? 15.18 -5.629 0.074 1 98.94 207 ALA A N 1
ATOM 1520 C CA . ALA A 1 207 ? 14.656 -4.754 1.119 1 98.94 207 ALA A CA 1
ATOM 1521 C C . ALA A 1 207 ? 13.828 -5.543 2.129 1 98.94 207 ALA A C 1
ATOM 1523 O O . ALA A 1 207 ? 12.969 -6.344 1.747 1 98.94 207 ALA A O 1
ATOM 1524 N N . VAL A 1 208 ? 14.078 -5.395 3.396 1 98.94 208 VAL A N 1
ATOM 1525 C CA . VAL A 1 208 ? 13.359 -6.113 4.445 1 98.94 208 VAL A CA 1
ATOM 1526 C C . VAL A 1 208 ? 12.531 -5.129 5.266 1 98.94 208 VAL A C 1
ATOM 1528 O O . VAL A 1 208 ? 13.078 -4.293 5.984 1 98.94 208 VAL A O 1
ATOM 1531 N N . ALA A 1 209 ? 11.227 -5.234 5.16 1 98.88 209 ALA A N 1
ATOM 1532 C CA . ALA A 1 209 ? 10.312 -4.352 5.879 1 98.88 209 ALA A CA 1
ATOM 1533 C C . ALA A 1 209 ? 10.312 -4.66 7.375 1 98.88 209 ALA A C 1
ATOM 1535 O O . ALA A 1 209 ? 10.531 -5.801 7.777 1 98.88 209 ALA A O 1
ATOM 1536 N N . GLY A 1 210 ? 10.07 -3.641 8.164 1 98.81 210 GLY A N 1
ATOM 1537 C CA . GLY A 1 210 ? 9.75 -3.881 9.562 1 98.81 210 GLY A CA 1
ATOM 1538 C C . GLY A 1 210 ? 8.359 -4.449 9.773 1 98.81 210 GLY A C 1
ATOM 1539 O O . GLY A 1 210 ? 7.5 -4.332 8.898 1 98.81 210 GLY A O 1
ATOM 1540 N N . LEU A 1 211 ? 8.234 -5.129 10.922 1 98.75 211 LEU A N 1
ATOM 1541 C CA . LEU A 1 211 ? 6.914 -5.602 11.328 1 98.75 211 LEU A CA 1
ATOM 1542 C C . LEU A 1 211 ? 6.004 -4.434 11.695 1 98.75 211 LEU A C 1
ATOM 1544 O O . LEU A 1 211 ? 4.848 -4.387 11.273 1 98.75 211 LEU A O 1
ATOM 1548 N N . ASN A 1 212 ? 6.547 -3.506 12.453 1 98.44 212 ASN A N 1
ATOM 1549 C CA . ASN A 1 212 ? 5.789 -2.389 13.008 1 98.44 212 ASN A CA 1
ATOM 1550 C C . ASN A 1 212 ? 5.965 -1.124 12.172 1 98.44 212 ASN A C 1
ATOM 1552 O O . ASN A 1 212 ? 6.941 -0.993 11.43 1 98.44 212 ASN A O 1
ATOM 1556 N N . PRO A 1 213 ? 4.965 -0.188 12.289 1 97 213 PRO A N 1
ATOM 1557 C CA . PRO A 1 213 ? 5.168 1.136 11.703 1 97 213 PRO A CA 1
ATOM 1558 C C . PRO A 1 213 ? 6.523 1.738 12.062 1 97 213 PRO A C 1
ATOM 1560 O O . PRO A 1 213 ? 6.996 1.579 13.188 1 97 213 PRO A O 1
ATOM 1563 N N . HIS A 1 214 ? 7.168 2.332 11.094 1 95.38 214 HIS A N 1
ATOM 1564 C CA . HIS A 1 214 ? 8.453 2.99 11.281 1 95.38 214 HIS A CA 1
ATOM 1565 C C . HIS A 1 214 ? 9.516 2.002 11.758 1 95.38 214 HIS A C 1
ATOM 1567 O O . HIS A 1 214 ? 10.445 2.379 12.477 1 95.38 214 HIS A O 1
ATOM 1573 N N . ALA A 1 215 ? 9.25 0.729 11.539 1 96.75 215 ALA A N 1
ATOM 1574 C CA . ALA A 1 215 ? 10.148 -0.341 11.961 1 96.75 215 ALA A CA 1
ATOM 1575 C C . ALA A 1 215 ? 10.375 -0.309 13.469 1 96.75 215 ALA A C 1
ATOM 1577 O O . ALA A 1 215 ? 11.5 -0.482 13.938 1 96.75 215 ALA A O 1
ATOM 1578 N N . GLY A 1 216 ? 9.352 0.012 14.141 1 94.38 216 GLY A N 1
ATOM 1579 C CA . GLY A 1 216 ? 9.383 -0.015 15.602 1 94.38 216 GLY A CA 1
ATOM 1580 C C . GLY A 1 216 ? 9.766 1.319 16.219 1 94.38 216 GLY A C 1
ATOM 1581 O O . GLY A 1 216 ? 9.562 1.538 17.406 1 94.38 216 GLY A O 1
ATOM 1582 N N . GLU A 1 217 ? 10.312 2.277 15.414 1 90.94 217 GLU A N 1
ATOM 1583 C CA . GLU A 1 217 ? 10.719 3.598 15.891 1 90.94 217 GLU A CA 1
ATOM 1584 C C . GLU A 1 217 ? 11.531 3.494 17.188 1 90.94 217 GLU A C 1
ATOM 1586 O O . GLU A 1 217 ? 11.172 4.102 18.188 1 90.94 217 GLU A O 1
ATOM 1591 N N . ASN A 1 218 ? 12.539 2.721 17.188 1 88.62 218 ASN A N 1
ATOM 1592 C CA . ASN A 1 218 ? 13.453 2.533 18.312 1 88.62 218 ASN A CA 1
ATOM 1593 C C . ASN A 1 218 ? 12.719 2.072 19.562 1 88.62 218 ASN A C 1
ATOM 1595 O O . ASN A 1 218 ? 12.977 2.576 20.656 1 88.62 218 ASN A O 1
ATOM 1599 N N . GLY A 1 219 ? 11.695 1.229 19.359 1 89.44 219 GLY A N 1
ATOM 1600 C CA . GLY A 1 219 ? 11.008 0.609 20.469 1 89.44 219 GLY A CA 1
ATOM 1601 C C . GLY A 1 219 ? 9.703 1.298 20.828 1 89.44 219 GLY A C 1
ATOM 1602 O O . GLY A 1 219 ? 8.844 0.709 21.484 1 89.44 219 GLY A O 1
ATOM 1603 N N . ALA A 1 220 ? 9.398 2.508 20.375 1 87.69 220 ALA A N 1
ATOM 1604 C CA . ALA A 1 220 ? 8.211 3.287 20.719 1 87.69 220 ALA A CA 1
ATOM 1605 C C . ALA A 1 220 ? 6.957 2.656 20.125 1 87.69 220 ALA A C 1
ATOM 1607 O O . ALA A 1 220 ? 5.859 2.809 20.656 1 87.69 220 ALA A O 1
ATOM 1608 N N . MET A 1 221 ? 7.164 1.9 19.078 1 94 221 MET A N 1
ATOM 1609 C CA . MET A 1 221 ? 6.043 1.226 18.422 1 94 221 MET A CA 1
ATOM 1610 C C . MET A 1 221 ? 6.277 -0.28 18.375 1 94 221 MET A C 1
ATOM 1612 O O . MET A 1 221 ? 6.004 -0.914 17.344 1 94 221 MET A O 1
ATOM 1616 N N . GLY A 1 222 ? 6.844 -0.755 19.406 1 93.75 222 GLY A N 1
ATOM 1617 C CA . GLY A 1 222 ? 7.09 -2.186 19.516 1 93.75 222 GLY A CA 1
ATOM 1618 C C . GLY A 1 222 ? 8.555 -2.549 19.406 1 93.75 222 GLY A C 1
ATOM 1619 O O . GLY A 1 222 ? 9.336 -1.818 18.781 1 93.75 222 GLY A O 1
ATOM 1620 N N . ASN A 1 223 ? 8.922 -3.654 19.875 1 96.56 223 ASN A N 1
ATOM 1621 C CA . ASN A 1 223 ? 10.32 -4.066 19.953 1 96.56 223 ASN A CA 1
ATOM 1622 C C . ASN A 1 223 ? 10.609 -5.223 19 1 96.56 223 ASN A C 1
ATOM 1624 O O . ASN A 1 223 ? 11.758 -5.645 18.859 1 96.56 223 ASN A O 1
ATOM 1628 N N . GLU A 1 224 ? 9.625 -5.676 18.359 1 98.06 224 GLU A N 1
ATOM 1629 C CA . GLU A 1 224 ? 9.758 -6.863 17.531 1 98.06 224 GLU A CA 1
ATOM 1630 C C . GLU A 1 224 ? 10.773 -6.641 16.406 1 98.06 224 GLU A C 1
ATOM 1632 O O . GLU A 1 224 ? 11.477 -7.57 16.016 1 98.06 224 GLU A O 1
ATOM 1637 N N . ASP A 1 225 ? 10.859 -5.453 15.945 1 98.62 225 ASP A N 1
ATOM 1638 C CA . ASP A 1 225 ? 11.773 -5.172 14.844 1 98.62 225 ASP A CA 1
ATOM 1639 C C . ASP A 1 225 ? 13.227 -5.312 15.289 1 98.62 225 ASP A C 1
ATOM 1641 O O . ASP A 1 225 ? 14.055 -5.852 14.547 1 98.62 225 ASP A O 1
ATOM 1645 N N . ALA A 1 226 ? 13.5 -4.836 16.391 1 98.12 226 ALA A N 1
ATOM 1646 C CA . ALA A 1 226 ? 14.844 -4.988 16.953 1 98.12 226 ALA A CA 1
ATOM 1647 C C . ALA A 1 226 ? 15.109 -6.434 17.359 1 98.12 226 ALA A C 1
ATOM 1649 O O . ALA A 1 226 ? 16.219 -6.934 17.219 1 98.12 226 ALA A O 1
ATOM 1650 N N . ALA A 1 227 ? 14.125 -7.109 17.859 1 98.38 227 ALA A N 1
ATOM 1651 C CA . ALA A 1 227 ? 14.289 -8.422 18.469 1 98.38 227 ALA A CA 1
ATOM 1652 C C . ALA A 1 227 ? 14.195 -9.539 17.438 1 98.38 227 ALA A C 1
ATOM 1654 O O . ALA A 1 227 ? 14.789 -10.602 17.609 1 98.38 227 ALA A O 1
ATOM 1655 N N . ILE A 1 228 ? 13.438 -9.344 16.359 1 98.75 228 ILE A N 1
ATOM 1656 C CA . ILE A 1 228 ? 13.125 -10.438 15.445 1 98.75 228 ILE A CA 1
ATOM 1657 C C . ILE A 1 228 ? 13.664 -10.117 14.055 1 98.75 228 ILE A C 1
ATOM 1659 O O . ILE A 1 228 ? 14.391 -10.922 13.461 1 98.75 228 ILE A O 1
ATOM 1663 N N . VAL A 1 229 ? 13.398 -8.898 13.523 1 98.88 229 VAL A N 1
ATOM 1664 C CA . VAL A 1 229 ? 13.688 -8.586 12.133 1 98.88 229 VAL A CA 1
ATOM 1665 C C . VAL A 1 229 ? 15.172 -8.266 11.969 1 98.88 229 VAL A C 1
ATOM 1667 O O . VAL A 1 229 ? 15.828 -8.773 11.055 1 98.88 229 VAL A O 1
ATOM 1670 N N . ALA A 1 230 ? 15.688 -7.426 12.828 1 98.81 230 ALA A N 1
ATOM 1671 C CA . ALA A 1 230 ? 17.078 -6.992 12.719 1 98.81 230 ALA A CA 1
ATOM 1672 C C . ALA A 1 230 ? 18.031 -8.188 12.758 1 98.81 230 ALA A C 1
ATOM 1674 O O . ALA A 1 230 ? 18.938 -8.297 11.93 1 98.81 230 ALA A O 1
ATOM 1675 N N . PRO A 1 231 ? 17.844 -9.133 13.711 1 98.88 231 PRO A N 1
ATOM 1676 C CA . PRO A 1 231 ? 18.719 -10.312 13.711 1 98.88 231 PRO A CA 1
ATOM 1677 C C . PRO A 1 231 ? 18.609 -11.125 12.43 1 98.88 231 PRO A C 1
ATOM 1679 O O . PRO A 1 231 ? 19.594 -11.711 11.977 1 98.88 231 PRO A O 1
ATOM 1682 N N . ALA A 1 232 ? 17.438 -11.25 11.828 1 98.94 232 ALA A N 1
ATOM 1683 C CA . ALA A 1 232 ? 17.266 -11.961 10.562 1 98.94 232 ALA A CA 1
ATOM 1684 C C . ALA A 1 232 ? 18.062 -11.305 9.445 1 98.94 232 ALA A C 1
ATOM 1686 O O . ALA A 1 232 ? 18.734 -11.984 8.664 1 98.94 232 ALA A O 1
ATOM 1687 N N . VAL A 1 233 ? 18.016 -9.977 9.367 1 98.94 233 VAL A N 1
ATOM 1688 C CA . VAL A 1 233 ? 18.766 -9.219 8.367 1 98.94 233 VAL A CA 1
ATOM 1689 C C . VAL A 1 233 ? 20.25 -9.469 8.539 1 98.94 233 VAL A C 1
ATOM 1691 O O . VAL A 1 233 ? 20.969 -9.734 7.562 1 98.94 233 VAL A O 1
ATOM 1694 N N . ALA A 1 234 ? 20.656 -9.383 9.773 1 98.88 234 ALA A N 1
ATOM 1695 C CA . ALA A 1 234 ? 22.062 -9.625 10.062 1 98.88 234 ALA A CA 1
ATOM 1696 C C . ALA A 1 234 ? 22.484 -11.031 9.625 1 98.88 234 ALA A C 1
ATOM 1698 O O . ALA A 1 234 ? 23.562 -11.211 9.055 1 98.88 234 ALA A O 1
ATOM 1699 N N . ALA A 1 235 ? 21.688 -12.008 9.906 1 98.88 235 ALA A N 1
ATOM 1700 C CA . ALA A 1 235 ? 21.969 -13.383 9.523 1 98.88 235 ALA A CA 1
ATOM 1701 C C . ALA A 1 235 ? 22.062 -13.523 8 1 98.88 235 ALA A C 1
ATOM 1703 O O . ALA A 1 235 ? 22.953 -14.211 7.488 1 98.88 235 ALA A O 1
ATOM 1704 N N . LEU A 1 236 ? 21.156 -12.906 7.266 1 98.81 236 LEU A N 1
ATOM 1705 C CA . LEU A 1 236 ? 21.172 -12.938 5.809 1 98.81 236 LEU A CA 1
ATOM 1706 C C . LEU A 1 236 ? 22.438 -12.297 5.262 1 98.81 236 LEU A C 1
ATOM 1708 O O . LEU A 1 236 ? 23.078 -12.852 4.363 1 98.81 236 LEU A O 1
ATOM 1712 N N . ARG A 1 237 ? 22.812 -11.211 5.84 1 98.81 237 ARG A N 1
ATOM 1713 C CA . ARG A 1 237 ? 24.047 -10.523 5.418 1 98.81 237 ARG A CA 1
ATOM 1714 C C . ARG A 1 237 ? 25.266 -11.391 5.688 1 98.81 237 ARG A C 1
ATOM 1716 O O . ARG A 1 237 ? 26.203 -11.422 4.879 1 98.81 237 ARG A O 1
ATOM 1723 N N . ALA A 1 238 ? 25.25 -12.023 6.773 1 98.56 238 ALA A N 1
ATOM 1724 C CA . ALA A 1 238 ? 26.359 -12.906 7.125 1 98.56 238 ALA A CA 1
ATOM 1725 C C . ALA A 1 238 ? 26.516 -14.039 6.109 1 98.56 238 ALA A C 1
ATOM 1727 O O . ALA A 1 238 ? 27.594 -14.586 5.934 1 98.56 238 ALA A O 1
ATOM 1728 N N . GLN A 1 239 ? 25.469 -14.352 5.438 1 98.06 239 GLN A N 1
ATOM 1729 C CA . GLN A 1 239 ? 25.469 -15.414 4.43 1 98.06 239 GLN A CA 1
ATOM 1730 C C . GLN A 1 239 ? 25.797 -14.852 3.047 1 98.06 239 GLN A C 1
ATOM 1732 O O . GLN A 1 239 ? 25.703 -15.57 2.049 1 98.06 239 GLN A O 1
ATOM 1737 N N . GLY A 1 240 ? 26.016 -13.539 2.986 1 98.25 240 GLY A N 1
ATOM 1738 C CA . GLY A 1 240 ? 26.406 -12.914 1.73 1 98.25 240 GLY A CA 1
ATOM 1739 C C . GLY A 1 240 ? 25.219 -12.367 0.946 1 98.25 240 GLY A C 1
ATOM 1740 O O . GLY A 1 240 ? 25.375 -11.977 -0.215 1 98.25 240 GLY A O 1
ATOM 1741 N N . ILE A 1 241 ? 24.078 -12.383 1.52 1 98.56 241 ILE A N 1
ATOM 1742 C CA . ILE A 1 241 ? 22.891 -11.836 0.867 1 98.56 241 ILE A CA 1
ATOM 1743 C C . ILE A 1 241 ? 22.797 -10.344 1.152 1 98.56 241 ILE A C 1
ATOM 1745 O O . ILE A 1 241 ? 22.906 -9.914 2.303 1 98.56 241 ILE A O 1
ATOM 1749 N N . ASP A 1 242 ? 22.656 -9.547 0.115 1 98.75 242 ASP A N 1
ATOM 1750 C CA . ASP A 1 242 ? 22.5 -8.109 0.265 1 98.75 242 ASP A CA 1
ATOM 1751 C C . ASP A 1 242 ? 21.094 -7.758 0.758 1 98.75 242 ASP A C 1
ATOM 1753 O O . ASP A 1 242 ? 20.219 -7.387 -0.034 1 98.75 242 ASP A O 1
ATOM 1757 N N . ALA A 1 243 ? 20.938 -7.887 2.021 1 98.75 243 ALA A N 1
ATOM 1758 C CA . ALA A 1 243 ? 19.672 -7.598 2.682 1 98.75 243 ALA A CA 1
ATOM 1759 C C . ALA A 1 243 ? 19.75 -6.309 3.494 1 98.75 243 ALA A C 1
ATOM 1761 O O . ALA A 1 243 ? 20.688 -6.117 4.273 1 98.75 243 ALA A O 1
ATOM 1762 N N . ASN A 1 244 ? 18.797 -5.406 3.289 1 98.75 244 ASN A N 1
ATOM 1763 C CA . ASN A 1 244 ? 18.766 -4.129 3.996 1 98.75 244 ASN A CA 1
ATOM 1764 C C . ASN A 1 244 ? 17.484 -3.953 4.789 1 98.75 244 ASN A C 1
ATOM 1766 O O . ASN A 1 244 ? 16.391 -4.078 4.234 1 98.75 244 ASN A O 1
ATOM 1770 N N . GLY A 1 245 ? 17.547 -3.648 6.078 1 98.38 245 GLY A N 1
ATOM 1771 C CA . GLY A 1 245 ? 16.391 -3.428 6.949 1 98.38 245 GLY A CA 1
ATOM 1772 C C . GLY A 1 245 ? 16.734 -3.568 8.422 1 98.38 245 GLY A C 1
ATOM 1773 O O . GLY A 1 245 ? 17.906 -3.646 8.789 1 98.38 245 GLY A O 1
ATOM 1774 N N . PRO A 1 246 ? 15.797 -3.631 9.289 1 98.69 246 PRO A N 1
ATOM 1775 C CA . PRO A 1 246 ? 14.391 -3.379 8.992 1 98.69 246 PRO A CA 1
ATOM 1776 C C . PRO A 1 246 ? 14.133 -1.959 8.492 1 98.69 246 PRO A C 1
ATOM 1778 O O . PRO A 1 246 ? 14.766 -1.01 8.969 1 98.69 246 PRO A O 1
ATOM 1781 N N . LEU A 1 247 ? 13.281 -1.832 7.5 1 98.5 247 LEU A N 1
ATOM 1782 C CA . LEU A 1 247 ? 12.922 -0.543 6.918 1 98.5 247 LEU A CA 1
ATOM 1783 C C . LEU A 1 247 ? 11.445 -0.233 7.156 1 98.5 247 LEU A C 1
ATOM 1785 O O . LEU A 1 247 ? 10.609 -1.14 7.176 1 98.5 247 LEU A O 1
ATOM 1789 N N . PRO A 1 248 ? 11.078 1.044 7.398 1 97.75 248 PRO A N 1
ATOM 1790 C CA . PRO A 1 248 ? 9.656 1.385 7.449 1 97.75 248 PRO A CA 1
ATOM 1791 C C . PRO A 1 248 ? 8.914 1.006 6.168 1 97.75 248 PRO A C 1
ATOM 1793 O O . PRO A 1 248 ? 9.297 1.438 5.078 1 97.75 248 PRO A O 1
ATOM 1796 N N . ALA A 1 249 ? 7.836 0.264 6.297 1 98.25 249 ALA A N 1
ATOM 1797 C CA . ALA A 1 249 ? 7.164 -0.319 5.141 1 98.25 249 ALA A CA 1
ATOM 1798 C C . ALA A 1 249 ? 6.504 0.761 4.285 1 98.25 249 ALA A C 1
ATOM 1800 O O . ALA A 1 249 ? 6.434 0.635 3.061 1 98.25 249 ALA A O 1
ATOM 1801 N N . ASP A 1 250 ? 6.023 1.812 4.898 1 96.44 250 ASP A N 1
ATOM 1802 C CA . ASP A 1 250 ? 5.27 2.826 4.168 1 96.44 250 ASP A CA 1
ATOM 1803 C C . ASP A 1 250 ? 6.164 3.568 3.176 1 96.44 250 ASP A C 1
ATOM 1805 O O . ASP A 1 250 ? 5.672 4.242 2.27 1 96.44 250 ASP A O 1
ATOM 1809 N N . THR A 1 251 ? 7.488 3.451 3.287 1 95.81 251 THR A N 1
ATOM 1810 C CA . THR A 1 251 ? 8.375 4.207 2.408 1 95.81 251 THR A CA 1
ATOM 1811 C C . THR A 1 251 ? 9.094 3.279 1.434 1 95.81 251 THR A C 1
ATOM 1813 O O . THR A 1 251 ? 10.047 3.688 0.771 1 95.81 251 THR A O 1
ATOM 1816 N N . LEU A 1 252 ? 8.641 2.076 1.297 1 98.06 252 LEU A N 1
ATOM 1817 C CA . LEU A 1 252 ? 9.398 1.07 0.556 1 98.06 252 LEU A CA 1
ATOM 1818 C C . LEU A 1 252 ? 8.891 0.961 -0.879 1 98.06 252 LEU A C 1
ATOM 1820 O O . LEU A 1 252 ? 9.562 0.373 -1.732 1 98.06 252 LEU A O 1
ATOM 1824 N N . PHE A 1 253 ? 7.75 1.566 -1.2 1 98.69 253 PHE A N 1
ATOM 1825 C CA . PHE A 1 253 ? 7.102 1.053 -2.4 1 98.69 253 PHE A CA 1
ATOM 1826 C C . PHE A 1 253 ? 6.887 2.168 -3.418 1 98.69 253 PHE A C 1
ATOM 1828 O O . PHE A 1 253 ? 6.309 1.939 -4.484 1 98.69 253 PHE A O 1
ATOM 1835 N N . HIS A 1 254 ? 7.305 3.391 -3.068 1 96.88 254 HIS A N 1
ATOM 1836 C CA . HIS A 1 254 ? 7.285 4.434 -4.086 1 96.88 254 HIS A CA 1
ATOM 1837 C C . HIS A 1 254 ? 8.367 4.199 -5.133 1 96.88 254 HIS A C 1
ATOM 1839 O O . HIS A 1 254 ? 9.289 3.408 -4.918 1 96.88 254 HIS A O 1
ATOM 1845 N N . ALA A 1 255 ? 8.336 4.863 -6.285 1 96.25 255 ALA A N 1
ATOM 1846 C CA . ALA A 1 255 ? 9.133 4.543 -7.465 1 96.25 255 ALA A CA 1
ATOM 1847 C C . ALA A 1 255 ? 10.625 4.613 -7.156 1 96.25 255 ALA A C 1
ATOM 1849 O O . ALA A 1 255 ? 11.383 3.711 -7.516 1 96.25 255 ALA A O 1
ATOM 1850 N N . ARG A 1 256 ? 11.102 5.656 -6.488 1 95.5 256 ARG A N 1
ATOM 1851 C CA . ARG A 1 256 ? 12.523 5.812 -6.191 1 95.5 256 ARG A CA 1
ATOM 1852 C C . ARG A 1 256 ? 13.023 4.688 -5.289 1 95.5 256 ARG A C 1
ATOM 1854 O O . ARG A 1 256 ? 14.133 4.184 -5.473 1 95.5 256 ARG A O 1
ATOM 1861 N N . ALA A 1 257 ? 12.242 4.32 -4.309 1 97.12 257 ALA A N 1
ATOM 1862 C CA . ALA A 1 257 ? 12.633 3.229 -3.418 1 97.12 257 ALA A CA 1
ATOM 1863 C C . ALA A 1 257 ? 12.727 1.91 -4.18 1 97.12 257 ALA A C 1
ATOM 1865 O O . ALA A 1 257 ? 13.695 1.161 -4.012 1 97.12 257 ALA A O 1
ATOM 1866 N N . ARG A 1 258 ? 11.789 1.634 -5.047 1 98 258 ARG A N 1
ATOM 1867 C CA . ARG A 1 258 ? 11.719 0.37 -5.773 1 98 258 ARG A CA 1
ATOM 1868 C C . ARG A 1 258 ? 12.914 0.208 -6.711 1 98 258 ARG A C 1
ATOM 1870 O O . ARG A 1 258 ? 13.297 -0.914 -7.051 1 98 258 ARG A O 1
ATOM 1877 N N . ALA A 1 259 ? 13.508 1.302 -7.145 1 97.56 259 ALA A N 1
ATOM 1878 C CA . ALA A 1 259 ? 14.695 1.257 -7.992 1 97.56 259 ALA A CA 1
ATOM 1879 C C . ALA A 1 259 ? 15.906 0.768 -7.211 1 97.56 259 ALA A C 1
ATOM 1881 O O . ALA A 1 259 ? 16.922 0.375 -7.801 1 97.56 259 ALA A O 1
ATOM 1882 N N . GLY A 1 260 ? 15.781 0.725 -5.91 1 97.81 260 GLY A N 1
ATOM 1883 C CA . GLY A 1 260 ? 16.938 0.45 -5.07 1 97.81 260 GLY A CA 1
ATOM 1884 C C . GLY A 1 260 ? 17.016 -0.995 -4.613 1 97.81 260 GLY A C 1
ATOM 1885 O O . GLY A 1 260 ? 17.938 -1.377 -3.896 1 97.81 260 GLY A O 1
ATOM 1886 N N . TYR A 1 261 ? 16.078 -1.854 -4.957 1 98.75 261 TYR A N 1
ATOM 1887 C CA . TYR A 1 261 ? 16.109 -3.258 -4.566 1 98.75 261 TYR A CA 1
ATOM 1888 C C . TYR A 1 261 ? 15.438 -4.133 -5.625 1 98.75 261 TYR A C 1
ATOM 1890 O O . TYR A 1 261 ? 14.836 -3.621 -6.57 1 98.75 261 TYR A O 1
ATOM 1898 N N . ASP A 1 262 ? 15.57 -5.461 -5.488 1 98.81 262 ASP A N 1
ATOM 1899 C CA . ASP A 1 262 ? 15.055 -6.398 -6.48 1 98.81 262 ASP A CA 1
ATOM 1900 C C . ASP A 1 262 ? 13.82 -7.125 -5.957 1 98.81 262 ASP A C 1
ATOM 1902 O O . ASP A 1 262 ? 13 -7.609 -6.738 1 98.81 262 ASP A O 1
ATOM 1906 N N . ALA A 1 263 ? 13.672 -7.211 -4.656 1 98.88 263 ALA A N 1
ATOM 1907 C CA . ALA A 1 263 ? 12.492 -7.766 -3.996 1 98.88 263 ALA A CA 1
ATOM 1908 C C . ALA A 1 263 ? 12.344 -7.211 -2.582 1 98.88 263 ALA A C 1
ATOM 1910 O O . ALA A 1 263 ? 13.336 -6.875 -1.934 1 98.88 263 ALA A O 1
ATOM 1911 N N . ALA A 1 264 ? 11.164 -7.102 -2.143 1 98.94 264 ALA A N 1
ATOM 1912 C CA . ALA A 1 264 ? 10.875 -6.672 -0.775 1 98.94 264 ALA A CA 1
ATOM 1913 C C . ALA A 1 264 ? 10.305 -7.82 0.051 1 98.94 264 ALA A C 1
ATOM 1915 O O . ALA A 1 264 ? 9.297 -8.43 -0.327 1 98.94 264 ALA A O 1
ATOM 1916 N N . LEU A 1 265 ? 10.961 -8.164 1.133 1 98.88 265 LEU A N 1
ATOM 1917 C CA . LEU A 1 265 ? 10.414 -9.07 2.133 1 98.88 265 LEU A CA 1
ATOM 1918 C C . LEU A 1 265 ? 9.477 -8.328 3.082 1 98.88 265 LEU A C 1
ATOM 1920 O O . LEU A 1 265 ? 9.898 -7.395 3.77 1 98.88 265 LEU A O 1
ATOM 1924 N N . CYS A 1 266 ? 8.281 -8.703 3.094 1 98.88 266 CYS A N 1
ATOM 1925 C CA . CYS A 1 266 ? 7.262 -8.117 3.951 1 98.88 266 CYS A CA 1
ATOM 1926 C C . CYS A 1 266 ? 6.875 -9.078 5.074 1 98.88 266 CYS A C 1
ATOM 1928 O O . CYS A 1 266 ? 6.961 -10.297 4.914 1 98.88 266 CYS A O 1
ATOM 1930 N N . MET A 1 267 ? 6.453 -8.562 6.148 1 98.81 267 MET A N 1
ATOM 1931 C CA . MET A 1 267 ? 6.266 -9.391 7.336 1 98.81 267 MET A CA 1
ATOM 1932 C C . MET A 1 267 ? 4.879 -10.023 7.344 1 98.81 267 MET A C 1
ATOM 1934 O O . MET A 1 267 ? 4.664 -11.047 7.988 1 98.81 267 MET A O 1
ATOM 1938 N N . TYR A 1 268 ? 3.92 -9.383 6.711 1 98.5 268 TYR A N 1
ATOM 1939 C CA . TYR A 1 268 ? 2.562 -9.922 6.742 1 98.5 268 TYR A CA 1
ATOM 1940 C C . TYR A 1 268 ? 1.831 -9.625 5.438 1 98.5 268 TYR A C 1
ATOM 1942 O O . TYR A 1 268 ? 2.32 -8.859 4.605 1 98.5 268 TYR A O 1
ATOM 1950 N N . HIS A 1 269 ? 0.672 -10.18 5.234 1 98.19 269 HIS A N 1
ATOM 1951 C CA . HIS A 1 269 ? -0.083 -10.266 3.988 1 98.19 269 HIS A CA 1
ATOM 1952 C C . HIS A 1 269 ? -0.32 -8.875 3.395 1 98.19 269 HIS A C 1
ATOM 1954 O O . HIS A 1 269 ? 0.149 -8.586 2.293 1 98.19 269 HIS A O 1
ATOM 1960 N N . ASP A 1 270 ? -0.965 -7.969 4.09 1 98.44 270 ASP A N 1
ATOM 1961 C CA . ASP A 1 270 ? -1.377 -6.676 3.551 1 98.44 270 ASP A CA 1
ATOM 1962 C C . ASP A 1 270 ? -0.166 -5.793 3.256 1 98.44 270 ASP A C 1
ATOM 1964 O O . ASP A 1 270 ? -0.197 -4.977 2.334 1 98.44 270 ASP A O 1
ATOM 1968 N N . GLN A 1 271 ? 0.88 -5.965 4.035 1 98.69 271 GLN A N 1
ATOM 1969 C CA . GLN A 1 271 ? 2.104 -5.203 3.816 1 98.69 271 GLN A CA 1
ATOM 1970 C C . GLN A 1 271 ? 2.688 -5.484 2.434 1 98.69 271 GLN A C 1
ATOM 1972 O O . GLN A 1 271 ? 3.285 -4.602 1.815 1 98.69 271 GLN A O 1
ATOM 1977 N N . ALA A 1 272 ? 2.473 -6.676 1.951 1 98.75 272 ALA A N 1
ATOM 1978 C CA . ALA A 1 272 ? 2.992 -7.109 0.656 1 98.75 272 ALA A CA 1
ATOM 1979 C C . ALA A 1 272 ? 1.979 -6.852 -0.456 1 98.75 272 ALA A C 1
ATOM 1981 O O . ALA A 1 272 ? 2.322 -6.301 -1.504 1 98.75 272 ALA A O 1
ATOM 1982 N N . LEU A 1 273 ? 0.729 -7.172 -0.199 1 98.44 273 LEU A N 1
ATOM 1983 C CA . LEU A 1 273 ? -0.248 -7.234 -1.281 1 98.44 273 LEU A CA 1
ATOM 1984 C C . LEU A 1 273 ? -0.814 -5.852 -1.582 1 98.44 273 LEU A C 1
ATOM 1986 O O . LEU A 1 273 ? -1.178 -5.559 -2.725 1 98.44 273 LEU A O 1
ATOM 1990 N N . ILE A 1 274 ? -0.845 -4.949 -0.629 1 98.69 274 ILE A N 1
ATOM 1991 C CA . ILE A 1 274 ? -1.383 -3.613 -0.869 1 98.69 274 ILE A CA 1
ATOM 1992 C C . ILE A 1 274 ? -0.542 -2.9 -1.926 1 98.69 274 ILE A C 1
ATOM 1994 O O . ILE A 1 274 ? -1.07 -2.441 -2.941 1 98.69 274 ILE A O 1
ATOM 1998 N N . PRO A 1 275 ? 0.765 -2.812 -1.759 1 98.69 275 PRO A N 1
ATOM 1999 C CA . PRO A 1 275 ? 1.525 -2.037 -2.742 1 98.69 275 PRO A CA 1
ATOM 2000 C C . PRO A 1 275 ? 1.508 -2.668 -4.133 1 98.69 275 PRO A C 1
ATOM 2002 O O . PRO A 1 275 ? 1.389 -1.959 -5.133 1 98.69 275 PRO A O 1
ATOM 2005 N N . ILE A 1 276 ? 1.583 -3.971 -4.238 1 98.25 276 ILE A N 1
ATOM 2006 C CA . ILE A 1 276 ? 1.663 -4.57 -5.566 1 98.25 276 ILE A CA 1
ATOM 2007 C C . ILE A 1 276 ? 0.319 -4.438 -6.277 1 98.25 276 ILE A C 1
ATOM 2009 O O . ILE A 1 276 ? 0.27 -4.168 -7.48 1 98.25 276 ILE A O 1
ATOM 2013 N N . LYS A 1 277 ? -0.775 -4.602 -5.559 1 97.75 277 LYS A N 1
ATOM 2014 C CA . LYS A 1 277 ? -2.088 -4.469 -6.184 1 97.75 277 LYS A CA 1
ATOM 2015 C C . LYS A 1 277 ? -2.424 -3.004 -6.449 1 97.75 277 LYS A C 1
ATOM 2017 O O . LYS A 1 277 ? -3.197 -2.695 -7.359 1 97.75 277 LYS A O 1
ATOM 2022 N N . THR A 1 278 ? -1.864 -2.117 -5.613 1 98.25 278 THR A N 1
ATOM 2023 C CA . THR A 1 278 ? -1.986 -0.692 -5.898 1 98.25 278 THR A CA 1
ATOM 2024 C C . THR A 1 278 ? -1.298 -0.344 -7.215 1 98.25 278 THR A C 1
ATOM 2026 O O . THR A 1 278 ? -1.832 0.427 -8.016 1 98.25 278 THR A O 1
ATOM 2029 N N . ILE A 1 279 ? -0.175 -0.953 -7.484 1 97.44 279 ILE A N 1
ATOM 2030 C CA . ILE A 1 279 ? 0.658 -0.666 -8.648 1 97.44 279 ILE A CA 1
ATOM 2031 C C . ILE A 1 279 ? 0.095 -1.378 -9.875 1 97.44 279 ILE A C 1
ATOM 2033 O O . ILE A 1 279 ? -0.004 -0.788 -10.953 1 97.44 279 ILE A O 1
ATOM 2037 N N . ASP A 1 280 ? -0.277 -2.625 -9.734 1 95.25 280 ASP A N 1
ATOM 2038 C CA . ASP A 1 280 ? -0.715 -3.455 -10.852 1 95.25 280 ASP A CA 1
ATOM 2039 C C . ASP A 1 280 ? -1.737 -4.496 -10.391 1 95.25 280 ASP A C 1
ATOM 2041 O O . ASP A 1 280 ? -1.388 -5.652 -10.148 1 95.25 280 ASP A O 1
ATOM 2045 N N . PHE A 1 281 ? -2.938 -4.152 -10.453 1 92.69 281 PHE A N 1
ATOM 2046 C CA . PHE A 1 281 ? -4.004 -5.016 -9.961 1 92.69 281 PHE A CA 1
ATOM 2047 C C . PHE A 1 281 ? -4.258 -6.168 -10.922 1 92.69 281 PHE A C 1
ATOM 2049 O O . PHE A 1 281 ? -4.492 -7.301 -10.5 1 92.69 281 PHE A O 1
ATOM 2056 N N . AS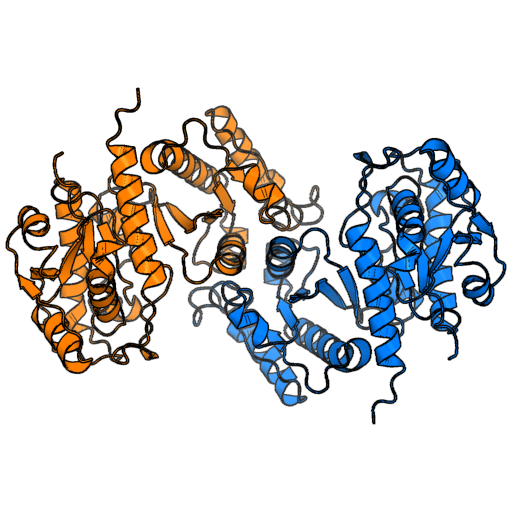P A 1 282 ? -4.148 -5.934 -12.141 1 91.56 282 ASP A N 1
ATOM 2057 C CA . ASP A 1 282 ? -4.59 -6.887 -13.148 1 91.56 282 ASP A CA 1
ATOM 2058 C C . ASP A 1 282 ? -3.436 -7.773 -13.617 1 91.56 282 ASP A C 1
ATOM 2060 O O . ASP A 1 282 ? -3.658 -8.867 -14.141 1 91.56 282 ASP A O 1
ATOM 2064 N N . GLY A 1 283 ? -2.254 -7.309 -13.406 1 93.88 283 GLY A N 1
ATOM 2065 C CA . GLY A 1 283 ? -1.134 -8 -14.023 1 93.88 283 GLY A CA 1
ATOM 2066 C C . GLY A 1 283 ? -0.272 -8.75 -13.031 1 93.88 283 GLY A C 1
ATOM 2067 O O . GLY A 1 283 ? 0.742 -9.344 -13.398 1 93.88 283 GLY A O 1
ATOM 2068 N N . GLY A 1 284 ? -0.642 -8.789 -11.781 1 96.19 284 GLY A N 1
ATOM 2069 C CA . GLY A 1 284 ? 0.151 -9.477 -10.773 1 96.19 284 GLY A CA 1
ATOM 2070 C C . GLY A 1 284 ? 0.223 -10.977 -10.977 1 96.19 284 GLY A C 1
ATOM 2071 O O . GLY A 1 284 ? -0.739 -11.586 -11.445 1 96.19 284 GLY A O 1
ATOM 2072 N N . VAL A 1 285 ? 1.377 -11.547 -10.664 1 98.44 285 VAL A N 1
ATOM 2073 C CA . VAL A 1 285 ? 1.608 -12.984 -10.781 1 98.44 285 VAL A CA 1
ATOM 2074 C C . VAL A 1 285 ? 2.008 -13.562 -9.422 1 98.44 285 VAL A C 1
ATOM 2076 O O . VAL A 1 285 ? 2.807 -12.961 -8.703 1 98.44 285 VAL A O 1
ATOM 2079 N N . ASN A 1 286 ? 1.354 -14.625 -9.07 1 97.81 286 ASN A N 1
ATOM 2080 C CA . ASN A 1 286 ? 1.769 -15.406 -7.906 1 97.81 286 ASN A CA 1
ATOM 2081 C C . ASN A 1 286 ? 2.801 -16.469 -8.281 1 97.81 286 ASN A C 1
ATOM 2083 O O . ASN A 1 286 ? 2.615 -17.203 -9.25 1 97.81 286 ASN A O 1
ATOM 2087 N N . ILE A 1 287 ? 3.893 -16.484 -7.594 1 98.56 287 ILE A N 1
ATOM 2088 C CA . ILE A 1 287 ? 4.973 -17.438 -7.828 1 98.56 287 ILE A CA 1
ATOM 2089 C C . ILE A 1 287 ? 5.246 -18.234 -6.551 1 98.56 287 ILE A C 1
ATOM 2091 O O . ILE A 1 287 ? 5.27 -17.672 -5.453 1 98.56 287 ILE A O 1
ATOM 2095 N N . THR A 1 288 ? 5.367 -19.5 -6.695 1 98.12 288 THR A N 1
ATOM 2096 C CA . THR A 1 288 ? 5.832 -20.297 -5.57 1 98.12 288 THR A CA 1
ATOM 2097 C C . THR A 1 288 ? 7.332 -20.562 -5.676 1 98.12 288 THR A C 1
ATOM 2099 O O . THR A 1 288 ? 7.781 -21.266 -6.582 1 98.12 288 THR A O 1
ATOM 2102 N N . LEU A 1 289 ? 8.047 -20 -4.762 1 98.12 289 LEU A N 1
ATOM 2103 C CA . LEU A 1 289 ? 9.492 -20.188 -4.703 1 98.12 289 LEU A CA 1
ATOM 2104 C C . LEU A 1 289 ? 9.844 -21.391 -3.826 1 98.12 289 LEU A C 1
ATOM 2106 O O . LEU A 1 289 ? 8.992 -21.906 -3.098 1 98.12 289 LEU A O 1
ATOM 2110 N N . GLY A 1 290 ? 11.016 -21.844 -3.936 1 97 290 GLY A N 1
ATOM 2111 C CA . GLY A 1 290 ? 11.5 -22.906 -3.066 1 97 290 GLY A CA 1
ATOM 2112 C C . GLY A 1 290 ? 11.203 -24.297 -3.596 1 97 290 GLY A C 1
ATOM 2113 O O . GLY A 1 290 ? 11.57 -25.281 -2.971 1 97 290 GLY A O 1
ATOM 2114 N N . LEU A 1 291 ? 10.547 -24.391 -4.699 1 97.12 291 LEU A N 1
ATOM 2115 C CA . LEU A 1 291 ? 10.227 -25.656 -5.34 1 97.12 291 LEU A CA 1
ATOM 2116 C C . LEU A 1 291 ? 11.297 -26.031 -6.363 1 97.12 291 LEU A C 1
ATOM 2118 O O . LEU A 1 291 ? 11.969 -25.156 -6.918 1 97.12 291 LEU A O 1
ATOM 2122 N N . PRO A 1 292 ? 11.469 -27.328 -6.613 1 96.81 292 PRO A N 1
ATOM 2123 C CA . PRO A 1 292 ? 12.414 -27.734 -7.656 1 96.81 292 PRO A CA 1
ATOM 2124 C C . PRO A 1 292 ? 11.898 -27.453 -9.062 1 96.81 292 PRO A C 1
ATOM 2126 O O . PRO A 1 292 ? 12.656 -27.531 -10.031 1 96.81 292 PRO A O 1
ATOM 2129 N N . ILE A 1 293 ? 10.641 -27.109 -9.242 1 97.81 293 ILE A N 1
ATOM 2130 C CA . ILE A 1 293 ? 10.055 -26.719 -10.516 1 97.81 293 ILE A CA 1
ATOM 2131 C C . ILE A 1 293 ? 9.531 -25.281 -10.43 1 97.81 293 ILE A C 1
ATOM 2133 O O . ILE A 1 293 ? 9.43 -24.719 -9.336 1 97.81 293 ILE A O 1
ATOM 2137 N N . ILE A 1 294 ? 9.281 -24.719 -11.578 1 98.38 294 ILE A N 1
ATOM 2138 C CA . ILE A 1 294 ? 8.719 -23.375 -11.641 1 98.38 294 ILE A CA 1
ATOM 2139 C C . ILE A 1 294 ? 7.195 -23.438 -11.617 1 98.38 294 ILE A C 1
ATOM 2141 O O . ILE A 1 294 ? 6.594 -24.203 -12.383 1 98.38 294 ILE A O 1
ATOM 2145 N N . ARG A 1 295 ? 6.613 -22.719 -10.75 1 98.62 295 ARG A N 1
ATOM 2146 C CA . ARG A 1 295 ? 5.16 -22.609 -10.734 1 98.62 295 ARG A CA 1
ATOM 2147 C C . ARG A 1 295 ? 4.73 -21.141 -10.625 1 98.62 295 ARG A C 1
ATOM 2149 O O . ARG A 1 295 ? 5.16 -20.438 -9.711 1 98.62 295 ARG A O 1
ATOM 2156 N N . THR A 1 296 ? 3.945 -20.688 -11.5 1 98.75 296 THR A N 1
ATOM 2157 C CA . THR A 1 296 ? 3.307 -19.375 -11.453 1 98.75 296 THR A CA 1
ATOM 2158 C C . THR A 1 296 ? 1.789 -19.5 -11.523 1 98.75 296 THR A C 1
ATOM 2160 O O . THR A 1 296 ? 1.268 -20.594 -11.812 1 98.75 296 THR A O 1
ATOM 2163 N N . SER A 1 297 ? 1.086 -18.5 -11.195 1 98.38 297 SER A N 1
ATOM 2164 C CA . SER A 1 297 ? -0.37 -18.453 -11.273 1 98.38 297 SER A CA 1
ATOM 2165 C C . SER A 1 297 ? -0.864 -17 -11.375 1 98.38 297 SER A C 1
ATOM 2167 O O . SER A 1 297 ? -0.168 -16.078 -10.961 1 98.38 297 SER A O 1
ATOM 2169 N N . PRO A 1 298 ? -2.014 -16.812 -12.023 1 97.31 298 PRO A N 1
ATOM 2170 C CA . PRO A 1 298 ? -2.645 -15.492 -11.875 1 97.31 298 PRO A CA 1
ATOM 2171 C C . PRO A 1 298 ? -2.953 -15.156 -10.414 1 97.31 298 PRO A C 1
ATOM 2173 O O . PRO A 1 298 ? -3.002 -16.047 -9.57 1 97.31 298 PRO A O 1
ATOM 2176 N N . ASP A 1 299 ? -3.078 -13.883 -10.172 1 92.56 299 ASP A N 1
ATOM 2177 C CA . ASP A 1 299 ? -3.312 -13.414 -8.812 1 92.56 299 ASP A CA 1
ATOM 2178 C C . ASP A 1 299 ? -4.785 -13.062 -8.602 1 92.56 299 ASP A C 1
ATOM 2180 O O . ASP A 1 299 ? -5.109 -11.938 -8.195 1 92.56 299 ASP A O 1
ATOM 2184 N N . HIS A 1 300 ? -5.648 -13.93 -8.867 1 89.81 300 HIS A N 1
ATOM 2185 C CA . HIS A 1 300 ? -7.078 -13.789 -8.617 1 89.81 300 HIS A CA 1
ATOM 2186 C C . HIS A 1 300 ? -7.727 -15.133 -8.328 1 89.81 300 HIS A C 1
ATOM 2188 O O . HIS A 1 300 ? -7.0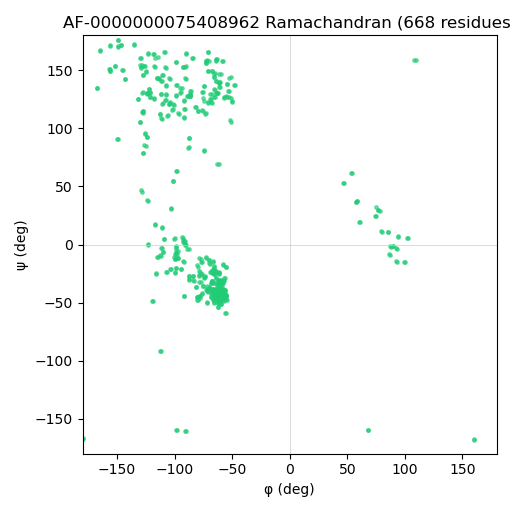62 -16.172 -8.398 1 89.81 300 HIS A O 1
ATOM 2194 N N . GLY A 1 301 ? -9 -15.086 -8.008 1 90.19 301 GLY A N 1
ATOM 2195 C CA . GLY A 1 301 ? -9.703 -16.312 -7.641 1 90.19 301 GLY A CA 1
ATOM 2196 C C . GLY A 1 301 ? -10.5 -16.906 -8.789 1 90.19 301 GLY A C 1
ATOM 2197 O O . GLY A 1 301 ? -10.18 -16.688 -9.953 1 90.19 301 GLY A O 1
ATOM 2198 N N . THR A 1 302 ? -11.453 -17.719 -8.43 1 94.25 302 THR A N 1
ATOM 2199 C CA . THR A 1 302 ? -12.203 -18.5 -9.398 1 94.25 302 THR A CA 1
ATOM 2200 C C . THR A 1 302 ? -13.258 -17.641 -10.086 1 94.25 302 THR A C 1
ATOM 2202 O O . THR A 1 302 ? -13.758 -18 -11.156 1 94.25 302 THR A O 1
ATOM 2205 N N . ALA A 1 303 ? -13.695 -16.625 -9.375 1 93.38 303 ALA A N 1
ATOM 2206 C CA . ALA A 1 303 ? -14.625 -15.641 -9.906 1 93.38 303 ALA A CA 1
ATOM 2207 C C . ALA A 1 303 ? -15.875 -16.312 -10.477 1 93.38 303 ALA A C 1
ATOM 2209 O O . ALA A 1 303 ? -16.25 -16.078 -11.633 1 93.38 303 ALA A O 1
ATOM 2210 N N . PHE A 1 304 ? -16.656 -17.031 -9.695 1 95.25 304 PHE A N 1
ATOM 2211 C CA . PHE A 1 304 ? -17.812 -17.812 -10.094 1 95.25 304 PHE A CA 1
ATOM 2212 C C . PHE A 1 304 ? -18.859 -16.922 -10.766 1 95.25 304 PHE A C 1
ATOM 2214 O O . PHE A 1 304 ? -19.5 -17.328 -11.742 1 95.25 304 PHE A O 1
ATOM 2221 N N . ALA A 1 305 ? -18.938 -15.734 -10.305 1 94.06 305 ALA A N 1
ATOM 2222 C CA . ALA A 1 305 ? -19.969 -14.82 -10.805 1 94.06 305 ALA A CA 1
ATOM 2223 C C . ALA A 1 305 ? -19.703 -14.461 -12.266 1 94.06 305 ALA A C 1
ATOM 2225 O O . ALA A 1 305 ? -20.641 -14.141 -13.008 1 94.06 305 ALA A O 1
ATOM 2226 N N . LEU A 1 306 ? -18.516 -14.594 -12.711 1 96.19 306 LEU A N 1
ATOM 2227 C CA . LEU A 1 306 ? -18.125 -14.211 -14.07 1 96.19 306 LEU A CA 1
ATOM 2228 C C . LEU A 1 306 ? -18.078 -15.438 -14.984 1 96.19 306 LEU A C 1
ATOM 2230 O O . LEU A 1 306 ? -18.016 -15.305 -16.203 1 96.19 306 LEU A O 1
ATOM 2234 N N . ALA A 1 307 ? -18.125 -16.594 -14.367 1 96.81 307 ALA A N 1
ATOM 2235 C CA . ALA A 1 307 ? -17.938 -17.812 -15.141 1 96.81 307 ALA A CA 1
ATOM 2236 C C . ALA A 1 307 ? -19.062 -17.984 -16.172 1 96.81 307 ALA A C 1
ATOM 2238 O O . ALA A 1 307 ? -20.234 -17.828 -15.852 1 96.81 307 ALA A O 1
ATOM 2239 N N . GLY A 1 308 ? -18.703 -18.234 -17.328 1 95.69 308 GLY A N 1
ATOM 2240 C CA . GLY A 1 308 ? -19.656 -18.484 -18.406 1 95.69 308 GLY A CA 1
ATOM 2241 C C . GLY A 1 308 ? -20.062 -17.219 -19.141 1 95.69 308 GLY A C 1
ATOM 2242 O O . GLY A 1 308 ? -20.75 -17.281 -20.156 1 95.69 308 GLY A O 1
ATOM 2243 N N . THR A 1 309 ? -19.547 -16.109 -18.719 1 96.88 309 THR A N 1
ATOM 2244 C CA . THR A 1 309 ? -20.016 -14.852 -19.297 1 96.88 309 THR A CA 1
ATOM 2245 C C . THR A 1 309 ? -19.047 -14.367 -20.375 1 96.88 309 THR A C 1
ATOM 2247 O O . THR A 1 309 ? -19.391 -13.508 -21.188 1 96.88 309 THR A O 1
ATOM 2250 N N . GLY A 1 310 ? -17.875 -14.852 -20.328 1 96.94 310 GLY A N 1
ATOM 2251 C CA . GLY A 1 310 ? -16.859 -14.391 -21.266 1 96.94 310 GLY A CA 1
ATOM 2252 C C . GLY A 1 310 ? -16.25 -13.062 -20.859 1 96.94 310 GLY A C 1
ATOM 2253 O O . GLY A 1 310 ? -15.391 -12.531 -21.578 1 96.94 310 GLY A O 1
ATOM 2254 N N . LEU A 1 311 ? -16.5 -12.602 -19.672 1 95.62 311 LEU A N 1
ATOM 2255 C CA . LEU A 1 311 ? -16.094 -11.258 -19.281 1 95.62 311 LEU A CA 1
ATOM 2256 C C . LEU A 1 311 ? -14.805 -11.289 -18.469 1 95.62 311 LEU A C 1
ATOM 2258 O O . LEU A 1 311 ? -14.18 -10.25 -18.25 1 95.62 311 LEU A O 1
ATOM 2262 N N . ALA A 1 312 ? -14.391 -12.477 -18.031 1 94.75 312 ALA A N 1
ATOM 2263 C CA . ALA A 1 312 ? -13.148 -12.578 -17.266 1 94.75 312 ALA A CA 1
ATOM 2264 C C . ALA A 1 312 ? -11.953 -12.086 -18.094 1 94.75 312 ALA A C 1
ATOM 2266 O O . ALA A 1 312 ? -11.883 -12.336 -19.297 1 94.75 312 ALA A O 1
ATOM 2267 N N . VAL A 1 313 ? -11.055 -11.359 -17.438 1 94.38 313 VAL A N 1
ATOM 2268 C CA . VAL A 1 313 ? -9.898 -10.773 -18.109 1 94.38 313 VAL A CA 1
ATOM 2269 C C . VAL A 1 313 ? -8.695 -11.695 -17.969 1 94.38 313 VAL A C 1
ATOM 2271 O O . VAL A 1 313 ? -8.359 -12.117 -16.844 1 94.38 313 VAL A O 1
ATOM 2274 N N . GLU A 1 314 ? -7.965 -12.016 -19.062 1 96.94 314 GLU A N 1
ATOM 2275 C CA . GLU A 1 314 ? -6.914 -13.023 -19.078 1 96.94 314 GLU A CA 1
ATOM 2276 C C . GLU A 1 314 ? -5.547 -12.406 -18.812 1 96.94 314 GLU A C 1
ATOM 2278 O O . GLU A 1 314 ? -4.527 -13.102 -18.844 1 96.94 314 GLU A O 1
ATOM 2283 N N . THR A 1 315 ? -5.445 -11.133 -18.5 1 96.62 315 THR A N 1
ATOM 2284 C CA . THR A 1 315 ? -4.184 -10.406 -18.406 1 96.62 315 THR A CA 1
ATOM 2285 C C . THR A 1 315 ? -3.254 -11.078 -17.391 1 96.62 315 THR A C 1
ATOM 2287 O O . THR A 1 315 ? -2.074 -11.289 -17.672 1 96.62 315 THR A O 1
ATOM 2290 N N . SER A 1 316 ? -3.738 -11.391 -16.266 1 97.31 316 SER A N 1
ATOM 2291 C CA . SER A 1 316 ? -2.902 -11.977 -15.219 1 97.31 316 SER A CA 1
ATOM 2292 C C . SER A 1 316 ? -2.42 -13.367 -15.625 1 97.31 316 SER A C 1
ATOM 2294 O O . SER A 1 316 ? -1.279 -13.742 -15.336 1 97.31 316 SER A O 1
ATOM 2296 N N . LEU A 1 317 ? -3.291 -14.164 -16.266 1 98.38 317 LEU A N 1
ATOM 2297 C CA . LEU A 1 317 ? -2.85 -15.477 -16.734 1 98.38 317 LEU A CA 1
ATOM 2298 C C . LEU A 1 317 ? -1.769 -15.336 -17.797 1 98.38 317 LEU A C 1
ATOM 2300 O O . LEU A 1 317 ? -0.776 -16.078 -17.781 1 98.38 317 LEU A O 1
ATOM 2304 N N . MET A 1 318 ? -1.98 -14.414 -18.734 1 98.62 318 MET A N 1
ATOM 2305 C CA . MET A 1 318 ? -0.963 -14.148 -19.75 1 98.62 318 MET A CA 1
ATOM 2306 C C . MET A 1 318 ? 0.372 -13.797 -19.094 1 98.62 318 MET A C 1
ATOM 2308 O O . MET A 1 318 ? 1.416 -14.312 -19.5 1 98.62 318 MET A O 1
ATOM 2312 N N . ALA A 1 319 ? 0.286 -12.953 -18.062 1 98.44 319 ALA A N 1
ATOM 2313 C CA . ALA A 1 319 ? 1.487 -12.562 -17.328 1 98.44 319 ALA A CA 1
ATOM 2314 C C . ALA A 1 319 ? 2.135 -13.766 -16.656 1 98.44 319 ALA A C 1
ATOM 2316 O O . ALA A 1 319 ? 3.359 -13.906 -16.672 1 98.44 319 ALA A O 1
ATOM 2317 N N . ALA A 1 320 ? 1.324 -14.609 -16.078 1 98.75 320 ALA A N 1
ATOM 2318 C CA . ALA A 1 320 ? 1.821 -15.805 -15.398 1 98.75 320 ALA A CA 1
ATOM 2319 C C . ALA A 1 320 ? 2.533 -16.734 -16.375 1 98.75 320 ALA A C 1
ATOM 2321 O O . ALA A 1 320 ? 3.6 -17.281 -16.062 1 98.75 320 ALA A O 1
ATOM 2322 N N . LEU A 1 321 ? 1.947 -16.953 -17.547 1 98.81 321 LEU A N 1
ATOM 2323 C CA . LEU A 1 321 ? 2.535 -17.797 -18.578 1 98.81 321 LEU A CA 1
ATOM 2324 C C . LEU A 1 321 ? 3.869 -17.234 -19.047 1 98.81 321 LEU A C 1
ATOM 2326 O O . LEU A 1 321 ? 4.863 -17.953 -19.125 1 98.81 321 LEU A O 1
ATOM 2330 N N . ASN A 1 322 ? 3.893 -15.984 -19.297 1 98.62 322 ASN A N 1
ATOM 2331 C CA . ASN A 1 322 ? 5.117 -15.359 -19.766 1 98.62 322 ASN A CA 1
ATOM 2332 C C . ASN A 1 322 ? 6.191 -15.312 -18.688 1 98.62 322 ASN A C 1
ATOM 2334 O O . ASN A 1 322 ? 7.379 -15.477 -18.984 1 98.62 322 ASN A O 1
ATOM 2338 N N . MET A 1 323 ? 5.762 -15.086 -17.484 1 98.56 323 MET A N 1
ATOM 2339 C CA . MET A 1 323 ? 6.707 -15.109 -16.375 1 98.56 323 MET A CA 1
ATOM 2340 C C . MET A 1 323 ? 7.32 -16.5 -16.219 1 98.56 323 MET A C 1
ATOM 2342 O O . MET A 1 323 ? 8.531 -16.625 -16.031 1 98.56 323 MET A O 1
ATOM 2346 N N . ALA A 1 324 ? 6.5 -17.484 -16.281 1 98.69 324 ALA A N 1
ATOM 2347 C CA . ALA A 1 324 ? 6.988 -18.859 -16.203 1 98.69 324 ALA A CA 1
ATOM 2348 C C . ALA A 1 324 ? 8.008 -19.141 -17.312 1 98.69 324 ALA A C 1
ATOM 2350 O O . ALA A 1 324 ? 9.055 -19.75 -17.062 1 98.69 324 ALA A O 1
ATOM 2351 N N . ALA A 1 325 ? 7.715 -18.719 -18.484 1 98.38 325 ALA A N 1
ATOM 2352 C CA . ALA A 1 325 ? 8.609 -18.891 -19.625 1 98.38 325 ALA A CA 1
ATOM 2353 C C . ALA A 1 325 ? 9.945 -18.203 -19.391 1 98.38 325 ALA A C 1
ATOM 2355 O O . ALA A 1 325 ? 11.008 -18.766 -19.641 1 98.38 325 ALA A O 1
ATOM 2356 N N . ALA A 1 326 ? 9.867 -16.969 -18.922 1 98.06 326 ALA A N 1
ATOM 2357 C CA . ALA A 1 326 ? 11.078 -16.203 -18.656 1 98.06 326 ALA A CA 1
ATOM 2358 C C . ALA A 1 326 ? 11.93 -16.875 -17.578 1 98.06 326 ALA A C 1
ATOM 2360 O O . ALA A 1 326 ? 13.156 -16.953 -17.703 1 98.06 326 ALA A O 1
ATOM 2361 N N . MET A 1 327 ? 11.273 -17.312 -16.547 1 98.31 327 MET A N 1
ATOM 2362 C CA . MET A 1 327 ? 11.969 -18.016 -15.477 1 98.31 327 MET A CA 1
ATOM 2363 C C . MET A 1 327 ? 12.641 -19.281 -15.992 1 98.31 327 MET A C 1
ATOM 2365 O O . MET A 1 327 ? 13.789 -19.562 -15.641 1 98.31 327 MET A O 1
ATOM 2369 N N . ALA A 1 328 ? 11.953 -19.984 -16.812 1 97.81 328 ALA A N 1
ATOM 2370 C CA . ALA A 1 328 ? 12.5 -21.219 -17.375 1 97.81 328 ALA A CA 1
ATOM 2371 C C . ALA A 1 328 ? 13.719 -20.922 -18.25 1 97.81 328 ALA A C 1
ATOM 2373 O O . ALA A 1 328 ? 14.711 -21.656 -18.203 1 97.81 328 ALA A O 1
ATOM 2374 N N . ALA A 1 329 ? 13.609 -19.906 -19 1 96.81 329 ALA A N 1
ATOM 2375 C CA . ALA A 1 329 ? 14.727 -19.5 -19.859 1 96.81 329 ALA A CA 1
ATOM 2376 C C . ALA A 1 329 ? 15.953 -19.156 -19.016 1 96.81 329 ALA A C 1
ATOM 2378 O O . ALA A 1 329 ? 17.078 -19.516 -19.359 1 96.81 329 ALA A O 1
ATOM 2379 N N . ASN A 1 330 ? 15.758 -18.438 -17.969 1 95.94 330 ASN A N 1
ATOM 2380 C CA . ASN A 1 330 ? 16.844 -18.047 -17.094 1 95.94 330 ASN A CA 1
ATOM 2381 C C . ASN A 1 330 ? 17.5 -19.25 -16.422 1 95.94 330 ASN A C 1
ATOM 2383 O O . ASN A 1 330 ? 18.719 -19.297 -16.25 1 95.94 330 ASN A O 1
ATOM 2387 N N . ARG A 1 331 ? 16.703 -20.266 -16.031 1 93.25 331 ARG A N 1
ATOM 2388 C CA . ARG A 1 331 ? 17.234 -21.469 -15.406 1 93.25 331 ARG A CA 1
ATOM 2389 C C . ARG A 1 331 ? 18.125 -22.25 -16.375 1 93.25 331 ARG A C 1
ATOM 2391 O O . ARG A 1 331 ? 19.062 -22.922 -15.945 1 93.25 331 ARG A O 1
ATOM 2398 N N . SER A 1 332 ? 17.766 -22.172 -17.562 1 87 332 SER A N 1
ATOM 2399 C CA . SER A 1 332 ? 18.484 -22.969 -18.562 1 87 332 SER A CA 1
ATOM 2400 C C . SER A 1 332 ? 19.797 -22.281 -18.969 1 87 332 SER A C 1
ATOM 2402 O O . SER A 1 332 ? 20.641 -22.891 -19.625 1 87 332 SER A O 1
ATOM 2404 N N . ARG A 1 333 ? 19.859 -21.031 -18.672 1 80.12 333 ARG A N 1
ATOM 2405 C CA . ARG A 1 333 ? 21.094 -20.328 -19.016 1 80.12 333 ARG A CA 1
ATOM 2406 C C . ARG A 1 333 ? 22.25 -20.828 -18.156 1 80.12 333 ARG A C 1
ATOM 2408 O O . ARG A 1 333 ? 22.094 -21.047 -16.953 1 80.12 333 ARG A O 1
ATOM 2415 N N . PRO A 1 334 ? 23.312 -21.328 -18.906 1 64.88 334 PRO A N 1
ATOM 2416 C CA . PRO A 1 334 ? 24.484 -21.734 -18.125 1 64.88 334 PRO A CA 1
ATOM 2417 C C . PRO A 1 334 ? 24.969 -20.641 -17.172 1 64.88 334 PRO A C 1
ATOM 2419 O O . PRO A 1 334 ? 24.938 -19.453 -17.516 1 64.88 334 PRO A O 1
ATOM 2422 N N . HIS A 1 335 ? 24.781 -20.734 -15.867 1 54.25 335 HIS A N 1
ATOM 2423 C CA . HIS A 1 335 ? 25.312 -19.766 -14.914 1 54.25 335 HIS A CA 1
ATOM 2424 C C . HIS A 1 335 ? 26.844 -19.75 -14.93 1 54.25 335 HIS A C 1
ATOM 2426 O O . HIS A 1 335 ? 27.469 -20.781 -14.688 1 54.25 335 HIS A O 1
ATOM 2432 N N . GLY A 1 336 ? 27.422 -19.25 -16.031 1 41.88 336 GLY A N 1
ATOM 2433 C CA . GLY A 1 336 ? 28.875 -19.094 -16.016 1 41.88 336 GLY A CA 1
ATOM 2434 C C . GLY A 1 336 ? 29.375 -18.219 -14.891 1 41.88 336 GLY A C 1
ATOM 2435 O O . GLY A 1 336 ? 28.625 -17.422 -14.328 1 41.88 336 GLY A O 1
ATOM 2436 N N . MET B 1 1 ? -12.547 41.688 -5.809 1 41.84 1 MET B N 1
ATOM 2437 C CA . MET B 1 1 ? -12.703 40.375 -5.176 1 41.84 1 MET B CA 1
ATOM 2438 C C . MET B 1 1 ? -11.812 40.281 -3.943 1 41.84 1 MET B C 1
ATOM 2440 O O . MET B 1 1 ? -10.625 40.594 -3.998 1 41.84 1 MET B O 1
ATOM 2444 N N . THR B 1 2 ? -12.406 40.281 -2.691 1 58.22 2 THR B N 1
ATOM 2445 C CA . THR B 1 2 ? -11.664 40.375 -1.439 1 58.22 2 THR B CA 1
ATOM 2446 C C . THR B 1 2 ? -10.523 39.344 -1.409 1 58.22 2 THR B C 1
ATOM 2448 O O . THR B 1 2 ? -10.695 38.188 -1.844 1 58.22 2 THR B O 1
ATOM 2451 N N . LYS B 1 3 ? -9.344 39.688 -1.24 1 71.81 3 LYS B N 1
ATOM 2452 C CA . LYS B 1 3 ? -8.148 38.844 -1.204 1 71.81 3 LYS B CA 1
ATOM 2453 C C . LYS B 1 3 ? -8.281 37.75 -0.167 1 71.81 3 LYS B C 1
ATOM 2455 O O . LYS B 1 3 ? -8.727 38 0.958 1 71.81 3 LYS B O 1
ATOM 2460 N N . PRO B 1 4 ? -8.055 36.594 -0.617 1 88.31 4 PRO B N 1
ATOM 2461 C CA . PRO B 1 4 ? -8.219 35.469 0.326 1 88.31 4 PRO B CA 1
ATOM 2462 C C . PRO B 1 4 ? -7.387 35.656 1.595 1 88.31 4 PRO B C 1
ATOM 2464 O O . PRO B 1 4 ? -6.324 36.281 1.559 1 88.31 4 PRO B O 1
ATOM 2467 N N . LEU B 1 5 ? -7.945 35.344 2.727 1 95.62 5 LEU B N 1
ATOM 2468 C CA . LEU B 1 5 ? -7.215 35.375 3.986 1 95.62 5 LEU B CA 1
ATOM 2469 C C . LEU B 1 5 ? -5.922 34.562 3.885 1 95.62 5 LEU B C 1
ATOM 2471 O O . LEU B 1 5 ? -5.871 33.562 3.188 1 95.62 5 LEU B O 1
ATOM 2475 N N . PRO B 1 6 ? -4.891 35.031 4.527 1 98.44 6 PRO B N 1
ATOM 2476 C CA . PRO B 1 6 ? -3.643 34.25 4.516 1 98.44 6 PRO B CA 1
ATOM 2477 C C . PRO B 1 6 ? -3.727 32.969 5.336 1 98.44 6 PRO B C 1
ATOM 2479 O O . PRO B 1 6 ? -4.641 32.812 6.145 1 98.44 6 PRO B O 1
ATOM 2482 N N . LEU B 1 7 ? -2.848 32.031 5.02 1 98.81 7 LEU B N 1
ATOM 2483 C CA . LEU B 1 7 ? -2.615 30.859 5.836 1 98.81 7 LEU B CA 1
ATOM 2484 C C . LEU B 1 7 ? -1.513 31.109 6.859 1 98.81 7 LEU B C 1
ATOM 2486 O O . LEU B 1 7 ? -0.557 31.844 6.582 1 98.81 7 LEU B O 1
ATOM 2490 N N . ALA B 1 8 ? -1.654 30.578 8.039 1 98.94 8 ALA B N 1
ATOM 2491 C CA . ALA B 1 8 ? -0.596 30.656 9.039 1 98.94 8 ALA B CA 1
ATOM 2492 C C . ALA B 1 8 ? 0.333 29.453 8.961 1 98.94 8 ALA B C 1
ATOM 2494 O O . ALA B 1 8 ? -0.098 28.312 9.172 1 98.94 8 ALA B O 1
ATOM 2495 N N . LEU B 1 9 ? 1.591 29.656 8.648 1 98.94 9 LEU B N 1
ATOM 2496 C CA . LEU B 1 9 ? 2.594 28.609 8.562 1 98.94 9 LEU B CA 1
ATOM 2497 C C . LEU B 1 9 ? 3.529 28.641 9.766 1 98.94 9 LEU B C 1
ATOM 2499 O O . LEU B 1 9 ? 4.207 29.641 10 1 98.94 9 LEU B O 1
ATOM 2503 N N . THR B 1 10 ? 3.59 27.547 10.508 1 98.88 10 THR B N 1
ATOM 2504 C CA . THR B 1 10 ? 4.414 27.516 11.719 1 98.88 10 THR B CA 1
ATOM 2505 C C . THR B 1 10 ? 5.859 27.172 11.375 1 98.88 10 THR B C 1
ATOM 2507 O O . THR B 1 10 ? 6.133 26.594 10.312 1 98.88 10 THR B O 1
ATOM 2510 N N . MET B 1 11 ? 6.75 27.469 12.234 1 98.5 11 MET B N 1
ATOM 2511 C CA . MET B 1 11 ? 8.18 27.406 11.953 1 98.5 11 MET B CA 1
ATOM 2512 C C . MET B 1 11 ? 8.648 25.953 11.891 1 98.5 11 MET B C 1
ATOM 2514 O O . MET B 1 11 ? 9.609 25.641 11.188 1 98.5 11 MET B O 1
ATOM 2518 N N . GLY B 1 12 ? 7.965 25.016 12.625 1 98.12 12 GLY B N 1
ATOM 2519 C CA . GLY B 1 12 ? 8.508 23.688 12.805 1 98.12 12 GLY B CA 1
ATOM 2520 C C . GLY B 1 12 ? 9.758 23.656 13.656 1 98.12 12 GLY B C 1
ATOM 2521 O O . GLY B 1 12 ? 9.945 24.516 14.516 1 98.12 12 GLY B O 1
ATOM 2522 N N . GLU B 1 13 ? 10.5 22.594 13.5 1 98 13 GLU B N 1
ATOM 2523 C CA . GLU B 1 13 ? 11.797 22.5 14.164 1 98 13 GLU B CA 1
ATOM 2524 C C . GLU B 1 13 ? 12.812 23.453 13.531 1 98 13 GLU B C 1
ATOM 2526 O O . GLU B 1 13 ? 13.188 23.281 12.367 1 98 13 GLU B O 1
ATOM 2531 N N . PRO B 1 14 ? 13.328 24.328 14.352 1 98.19 14 PRO B N 1
ATOM 2532 C CA . PRO B 1 14 ? 14.195 25.359 13.789 1 98.19 14 PRO B CA 1
ATOM 2533 C C . PRO B 1 14 ? 15.43 24.781 13.094 1 98.19 14 PRO B C 1
ATOM 2535 O O . PRO B 1 14 ? 15.891 25.328 12.086 1 98.19 14 PRO B O 1
ATOM 2538 N N . ALA B 1 15 ? 15.922 23.688 13.555 1 97.94 15 ALA B N 1
ATOM 2539 C CA . ALA B 1 15 ? 17.141 23.094 13.023 1 97.94 15 ALA B CA 1
ATOM 2540 C C . ALA B 1 15 ? 16.844 22.172 11.852 1 97.94 15 ALA B C 1
ATOM 2542 O O . ALA B 1 15 ? 17.766 21.609 11.242 1 97.94 15 ALA B O 1
ATOM 2543 N N . GLY B 1 16 ? 15.586 22 11.578 1 98 16 GLY B N 1
ATOM 2544 C CA . GLY B 1 16 ? 15.188 21.141 10.477 1 98 16 GLY B CA 1
ATOM 2545 C C . GLY B 1 16 ? 15.039 21.875 9.156 1 98 16 GLY B C 1
ATOM 2546 O O . GLY B 1 16 ? 15.57 22.969 9 1 98 16 GLY B O 1
ATOM 2547 N N . ILE B 1 17 ? 14.305 21.25 8.258 1 98.19 17 ILE B N 1
ATOM 2548 C CA . ILE B 1 17 ? 14.234 21.781 6.895 1 98.19 17 ILE B CA 1
ATOM 2549 C C . ILE B 1 17 ? 13.062 22.75 6.777 1 98.19 17 ILE B C 1
ATOM 2551 O O . ILE B 1 17 ? 12.852 23.344 5.723 1 98.19 17 ILE B O 1
ATOM 2555 N N . GLY B 1 18 ? 12.305 23 7.828 1 98.12 18 GLY B N 1
ATOM 2556 C CA . GLY B 1 18 ? 11.109 23.828 7.785 1 98.12 18 GLY B CA 1
ATOM 2557 C C . GLY B 1 18 ? 11.367 25.219 7.25 1 98.12 18 GLY B C 1
ATOM 2558 O O . GLY B 1 18 ? 10.578 25.75 6.469 1 98.12 18 GLY B O 1
ATOM 2559 N N . GLY B 1 19 ? 12.453 25.812 7.734 1 98.31 19 GLY B N 1
ATOM 2560 C CA . GLY B 1 19 ? 12.812 27.141 7.262 1 98.31 19 GLY B CA 1
ATOM 2561 C C . GLY B 1 19 ? 13.117 27.188 5.773 1 98.31 19 GLY B C 1
ATOM 2562 O O . GLY B 1 19 ? 12.633 28.062 5.062 1 98.31 19 GLY B O 1
ATOM 2563 N N . GLU B 1 20 ? 13.875 26.219 5.324 1 98.44 20 GLU B N 1
ATOM 2564 C CA . GLU B 1 20 ? 14.188 26.109 3.902 1 98.44 20 GLU B CA 1
ATOM 2565 C C . GLU B 1 20 ? 12.914 25.953 3.072 1 98.44 20 GLU B C 1
ATOM 2567 O O . GLU B 1 20 ? 12.758 26.594 2.035 1 98.44 20 GLU B O 1
ATOM 2572 N N . LEU B 1 21 ? 12.039 25.125 3.562 1 98.5 21 LEU B N 1
ATOM 2573 C CA . LEU B 1 21 ? 10.789 24.844 2.85 1 98.5 21 LEU B CA 1
ATOM 2574 C C . LEU B 1 21 ? 9.914 26.094 2.791 1 98.5 21 LEU B C 1
ATOM 2576 O O . LEU B 1 21 ? 9.281 26.359 1.768 1 98.5 21 LEU B O 1
ATOM 2580 N N . THR B 1 22 ? 9.906 26.812 3.84 1 98.81 22 THR B N 1
ATOM 2581 C CA . THR B 1 22 ? 9.141 28.047 3.904 1 98.81 22 THR B CA 1
ATOM 2582 C C . THR B 1 22 ? 9.633 29.047 2.865 1 98.81 22 THR B C 1
ATOM 2584 O O . THR B 1 22 ? 8.836 29.641 2.125 1 98.81 22 THR B O 1
ATOM 2587 N N . LEU B 1 23 ? 10.93 29.219 2.828 1 98.81 23 LEU B N 1
ATOM 2588 C CA . LEU B 1 23 ? 11.547 30.125 1.865 1 98.81 23 LEU B CA 1
ATOM 2589 C C . LEU B 1 23 ? 11.281 29.672 0.436 1 98.81 23 LEU B C 1
ATOM 2591 O O . LEU B 1 23 ? 10.898 30.469 -0.419 1 98.81 23 LEU B O 1
ATOM 2595 N N . LYS B 1 24 ? 11.406 28.391 0.224 1 98.69 24 LYS B N 1
ATOM 2596 C CA . LYS B 1 24 ? 11.156 27.828 -1.102 1 98.69 24 LYS B CA 1
ATOM 2597 C C . LYS B 1 24 ? 9.695 28 -1.507 1 98.69 24 LYS B C 1
ATOM 2599 O O . LYS B 1 24 ? 9.391 28.281 -2.67 1 98.69 24 LYS B O 1
ATOM 2604 N N . ALA B 1 25 ? 8.836 27.75 -0.58 1 98.69 25 ALA B N 1
ATOM 2605 C CA . ALA B 1 25 ? 7.41 27.938 -0.858 1 98.69 25 ALA B CA 1
ATOM 2606 C C . ALA B 1 25 ? 7.121 29.359 -1.322 1 98.69 25 ALA B C 1
ATOM 2608 O O . ALA B 1 25 ? 6.359 29.578 -2.268 1 98.69 25 ALA B O 1
ATOM 2609 N N . TRP B 1 26 ? 7.715 30.344 -0.696 1 98.75 26 TRP B N 1
ATOM 2610 C CA . TRP B 1 26 ? 7.5 31.734 -1.103 1 98.75 26 TRP B CA 1
ATOM 2611 C C . TRP B 1 26 ? 8.094 31.984 -2.484 1 98.75 26 TRP B C 1
ATOM 2613 O O . TRP B 1 26 ? 7.504 32.719 -3.289 1 98.75 26 TRP B O 1
ATOM 2623 N N . LEU B 1 27 ? 9.281 31.406 -2.717 1 98.56 27 LEU B N 1
ATOM 2624 C CA . LEU B 1 27 ? 9.883 31.562 -4.035 1 98.56 27 LEU B CA 1
ATOM 2625 C C . LEU B 1 27 ? 8.945 31.062 -5.125 1 98.56 27 LEU B C 1
ATOM 2627 O O . LEU B 1 27 ? 8.969 31.562 -6.254 1 98.56 27 LEU B O 1
ATOM 2631 N N . ARG B 1 28 ? 8.125 30.109 -4.75 1 98.38 28 ARG B N 1
ATOM 2632 C CA . ARG B 1 28 ? 7.148 29.562 -5.684 1 98.38 28 ARG B CA 1
ATOM 2633 C C . ARG B 1 28 ? 5.754 30.109 -5.402 1 98.38 28 ARG B C 1
ATOM 2635 O O . ARG B 1 28 ? 4.75 29.438 -5.652 1 98.38 28 ARG B O 1
ATOM 2642 N N . ARG B 1 29 ? 5.648 31.297 -4.926 1 97.94 29 ARG B N 1
ATOM 2643 C CA . ARG B 1 29 ? 4.414 31.891 -4.422 1 97.94 29 ARG B CA 1
ATOM 2644 C C . ARG B 1 29 ? 3.361 31.984 -5.52 1 97.94 29 ARG B C 1
ATOM 2646 O O . ARG B 1 29 ? 2.16 31.953 -5.242 1 97.94 29 ARG B O 1
ATOM 2653 N N . HIS B 1 30 ? 3.74 32.031 -6.73 1 97.69 30 HIS B N 1
ATOM 2654 C CA . HIS B 1 30 ? 2.803 32.156 -7.84 1 97.69 30 HIS B CA 1
ATOM 2655 C C . HIS B 1 30 ? 1.99 30.875 -8.023 1 97.69 30 HIS B C 1
ATOM 2657 O O . HIS B 1 30 ? 0.959 30.875 -8.703 1 97.69 30 HIS B O 1
ATOM 2663 N N . ASP B 1 31 ? 2.451 29.766 -7.418 1 98.06 31 ASP B N 1
ATOM 2664 C CA . ASP B 1 31 ? 1.758 28.484 -7.5 1 98.06 31 ASP B CA 1
ATOM 2665 C C . ASP B 1 31 ? 0.791 28.297 -6.332 1 98.06 31 ASP B C 1
ATOM 2667 O O . ASP B 1 31 ? 0.136 27.266 -6.211 1 98.06 31 ASP B O 1
ATOM 2671 N N . LEU B 1 32 ? 0.677 29.312 -5.52 1 98.06 32 LEU B N 1
ATOM 2672 C CA . LEU B 1 32 ? -0.161 29.219 -4.332 1 98.06 32 LEU B CA 1
ATOM 2673 C C . LEU B 1 32 ? -1.47 29.984 -4.527 1 98.06 32 LEU B C 1
ATOM 2675 O O . LEU B 1 32 ? -1.484 31.047 -5.133 1 98.06 32 LEU B O 1
ATOM 2679 N N . THR B 1 33 ? -2.527 29.406 -3.973 1 97 33 THR B N 1
ATOM 2680 C CA . THR B 1 33 ? -3.85 30.016 -4.078 1 97 33 THR B CA 1
ATOM 2681 C C . THR B 1 33 ? -4 31.156 -3.084 1 97 33 THR B C 1
ATOM 2683 O O . THR B 1 33 ? -4.574 32.188 -3.408 1 97 33 THR B O 1
ATOM 2686 N N . ASN B 1 34 ? -3.57 30.953 -1.864 1 97.94 34 ASN B N 1
ATOM 2687 C CA . ASN B 1 34 ? -3.584 31.938 -0.799 1 97.94 34 ASN B CA 1
ATOM 2688 C C . ASN B 1 34 ? -2.172 32.406 -0.43 1 97.94 34 ASN B C 1
ATOM 2690 O O . ASN B 1 34 ? -1.224 31.609 -0.53 1 97.94 34 ASN B O 1
ATOM 2694 N N . PRO B 1 35 ? -2.053 33.688 -0.051 1 98.31 35 PRO B N 1
ATOM 2695 C CA . PRO B 1 35 ? -0.805 34.031 0.639 1 98.31 35 PRO B CA 1
ATOM 2696 C C . PRO B 1 35 ? -0.66 33.312 1.979 1 98.31 35 PRO B C 1
ATOM 2698 O O . PRO B 1 35 ? -1.637 32.781 2.502 1 98.31 35 PRO B O 1
ATOM 2701 N N . PHE B 1 36 ? 0.572 33.219 2.408 1 98.75 36 PHE B N 1
ATOM 2702 C CA . PHE B 1 36 ? 0.78 32.719 3.768 1 98.75 36 PHE B CA 1
ATOM 2703 C C . PHE B 1 36 ? 1.691 33.656 4.547 1 98.75 36 PHE B C 1
ATOM 2705 O O . PHE B 1 36 ? 2.396 34.469 3.957 1 98.75 36 PHE B O 1
ATOM 2712 N N . LEU B 1 37 ? 1.504 33.656 5.855 1 98.88 37 LEU B N 1
ATOM 2713 C CA . LEU B 1 37 ? 2.467 34.281 6.758 1 98.88 37 LEU B CA 1
ATOM 2714 C C . LEU B 1 37 ? 3.193 33.219 7.59 1 98.88 37 LEU B C 1
ATOM 2716 O O . LEU B 1 37 ? 2.594 32.219 7.996 1 98.88 37 LEU B O 1
ATOM 2720 N N . ALA B 1 38 ? 4.477 33.469 7.762 1 98.94 38 ALA B N 1
ATOM 2721 C CA . ALA B 1 38 ? 5.258 32.594 8.617 1 98.94 38 ALA B CA 1
ATOM 2722 C C . ALA B 1 38 ? 5.281 33.094 10.055 1 98.94 38 ALA B C 1
ATOM 2724 O O . ALA B 1 38 ? 5.555 34.281 10.305 1 98.94 38 ALA B O 1
ATOM 2725 N N . VAL B 1 39 ? 4.859 32.25 10.945 1 98.88 39 VAL B N 1
ATOM 2726 C CA . VAL B 1 39 ? 5.09 32.531 12.359 1 98.88 39 VAL B CA 1
ATOM 2727 C C . VAL B 1 39 ? 6.457 31.984 12.773 1 98.88 39 VAL B C 1
ATOM 2729 O O . VAL B 1 39 ? 6.57 30.828 13.203 1 98.88 39 VAL B O 1
ATOM 2732 N N . ASP B 1 40 ? 7.414 32.781 12.672 1 98.81 40 ASP B N 1
ATOM 2733 C CA . ASP B 1 40 ? 8.797 32.312 12.688 1 98.81 40 ASP B CA 1
ATOM 2734 C C . ASP B 1 40 ? 9.742 33.438 13.148 1 98.81 40 ASP B C 1
ATOM 2736 O O . ASP B 1 40 ? 9.305 34.562 13.414 1 98.81 40 ASP B O 1
ATOM 2740 N N . ASP B 1 41 ? 10.961 33.094 13.375 1 98.75 41 ASP B N 1
ATOM 2741 C CA . ASP B 1 41 ? 12.023 34.062 13.625 1 98.75 41 ASP B CA 1
ATOM 2742 C C . ASP B 1 41 ? 12.523 34.656 12.312 1 98.75 41 ASP B C 1
ATOM 2744 O O . ASP B 1 41 ? 13.133 33.969 11.492 1 98.75 41 ASP B O 1
ATOM 2748 N N . PRO B 1 42 ? 12.281 36 12.172 1 98.5 42 PRO B N 1
ATOM 2749 C CA . PRO B 1 42 ? 12.711 36.625 10.914 1 98.5 42 PRO B CA 1
ATOM 2750 C C . PRO B 1 42 ? 14.219 36.531 10.695 1 98.5 42 PRO B C 1
ATOM 2752 O O . PRO B 1 42 ? 14.664 36.344 9.555 1 98.5 42 PRO B O 1
ATOM 2755 N N . ASP B 1 43 ? 14.984 36.562 11.734 1 97.75 43 ASP B N 1
ATOM 2756 C CA . ASP B 1 43 ? 16.438 36.531 11.609 1 97.75 43 ASP B CA 1
ATOM 2757 C C . ASP B 1 43 ? 16.922 35.125 11.164 1 97.75 43 ASP B C 1
ATOM 2759 O O . ASP B 1 43 ? 17.859 35.031 10.375 1 97.75 43 ASP B O 1
ATOM 2763 N N . ARG B 1 44 ? 16.297 34.156 11.672 1 97.38 44 ARG B N 1
ATOM 2764 C CA . ARG B 1 44 ? 16.641 32.812 11.242 1 97.38 44 ARG B CA 1
ATOM 2765 C C . ARG B 1 44 ? 16.375 32.625 9.75 1 97.38 44 ARG B C 1
ATOM 2767 O O . ARG B 1 44 ? 17.203 32.062 9.023 1 97.38 44 ARG B O 1
ATOM 2774 N N . LEU B 1 45 ? 15.242 33.094 9.289 1 98.38 45 LEU B N 1
ATOM 2775 C CA . LEU B 1 45 ? 14.875 32.969 7.887 1 98.38 45 LEU B CA 1
ATOM 2776 C C . LEU B 1 45 ? 15.828 33.75 6.992 1 98.38 45 LEU B C 1
ATOM 2778 O O . LEU B 1 45 ? 16.25 33.25 5.945 1 98.38 45 LEU B O 1
ATOM 2782 N N . ARG B 1 46 ? 16.203 34.938 7.445 1 97.94 46 ARG B N 1
ATOM 2783 C CA . ARG B 1 46 ? 17.172 35.75 6.707 1 97.94 46 ARG B CA 1
ATOM 2784 C C . ARG B 1 46 ? 18.516 35.031 6.605 1 97.94 46 ARG B C 1
ATOM 2786 O O . ARG B 1 46 ? 19.125 35 5.539 1 97.94 46 ARG B O 1
ATOM 2793 N N . SER B 1 47 ? 18.891 34.5 7.711 1 97.25 47 SER B N 1
ATOM 2794 C CA . SER B 1 47 ? 20.156 33.781 7.766 1 97.25 47 SER B CA 1
ATOM 2795 C C . SER B 1 47 ? 20.188 32.594 6.801 1 97.25 47 SER B C 1
ATOM 2797 O O . SER B 1 47 ? 21.172 32.406 6.094 1 97.25 47 SER B O 1
ATOM 2799 N N . ILE B 1 48 ? 19.109 31.812 6.77 1 97.69 48 ILE B N 1
ATOM 2800 C CA . ILE B 1 48 ? 19.016 30.672 5.871 1 97.69 48 ILE B CA 1
ATOM 2801 C C . ILE B 1 48 ? 19.062 31.141 4.422 1 97.69 48 ILE B C 1
ATOM 2803 O O . ILE B 1 48 ? 19.844 30.609 3.617 1 97.69 48 ILE B O 1
ATOM 2807 N N . ALA B 1 49 ? 18.297 32.156 4.082 1 98.12 49 ALA B N 1
ATOM 2808 C CA . ALA B 1 49 ? 18.266 32.688 2.721 1 98.12 49 ALA B CA 1
ATOM 2809 C C . ALA B 1 49 ? 19.641 33.188 2.279 1 98.12 49 ALA B C 1
ATOM 2811 O O . ALA B 1 49 ? 20.094 32.844 1.174 1 98.12 49 ALA B O 1
ATOM 2812 N N . GLN B 1 50 ? 20.297 33.844 3.189 1 97.5 50 GLN B N 1
ATOM 2813 C CA . GLN B 1 50 ? 21.625 34.375 2.896 1 97.5 50 GLN B CA 1
ATOM 2814 C C . GLN B 1 50 ? 22.641 33.25 2.688 1 97.5 50 GLN B C 1
ATOM 2816 O O . GLN B 1 50 ? 23.406 33.281 1.726 1 97.5 50 GLN B O 1
ATOM 2821 N N . SER B 1 51 ? 22.609 32.344 3.547 1 97.31 51 SER B N 1
ATOM 2822 C CA . SER B 1 51 ? 23.562 31.234 3.488 1 97.31 51 SER B CA 1
ATOM 2823 C C . SER B 1 51 ? 23.391 30.438 2.203 1 97.31 51 SER B C 1
ATOM 2825 O O . SER B 1 51 ? 24.375 29.891 1.671 1 97.31 51 SER B O 1
ATOM 2827 N N . LEU B 1 52 ? 22.219 30.344 1.689 1 97.56 52 LEU B N 1
ATOM 2828 C CA . LEU B 1 52 ? 21.938 29.516 0.521 1 97.56 52 LEU B CA 1
ATOM 2829 C C . LEU B 1 52 ? 21.906 30.359 -0.749 1 97.56 52 LEU B C 1
ATOM 2831 O O . LEU B 1 52 ? 21.734 29.828 -1.849 1 97.56 52 LEU B O 1
ATOM 2835 N N . GLY B 1 53 ? 22 31.594 -0.577 1 98.06 53 GLY B N 1
ATOM 2836 C CA . GLY B 1 53 ? 22.031 32.531 -1.706 1 98.06 53 GLY B CA 1
ATOM 2837 C C . GLY B 1 53 ? 20.656 32.719 -2.336 1 98.06 53 GLY B C 1
ATOM 2838 O O . GLY B 1 53 ? 20.562 32.906 -3.553 1 98.06 53 GLY B O 1
ATOM 2839 N N . TRP B 1 54 ? 19.656 32.625 -1.527 1 98 54 TRP B N 1
ATOM 2840 C CA . TRP B 1 54 ? 18.312 32.781 -2.043 1 98 54 TRP B CA 1
ATOM 2841 C C . TRP B 1 54 ? 17.828 34.219 -1.874 1 98 54 TRP B C 1
ATOM 2843 O O . TRP B 1 54 ? 18.078 34.844 -0.835 1 98 54 TRP B O 1
ATOM 2853 N N . ASP B 1 55 ? 17.25 34.75 -2.9 1 97.31 55 ASP B N 1
ATOM 2854 C CA . ASP B 1 55 ? 16.719 36.125 -2.869 1 97.31 55 ASP B CA 1
ATOM 2855 C C . ASP B 1 55 ? 15.281 36.125 -2.355 1 97.31 55 ASP B C 1
ATOM 2857 O O . ASP B 1 55 ? 14.336 36.188 -3.143 1 97.31 55 ASP B O 1
ATOM 2861 N N . VAL B 1 56 ? 15.125 36.125 -1.066 1 98.31 56 VAL B N 1
ATOM 2862 C CA . VAL B 1 56 ? 13.82 36.188 -0.419 1 98.31 56 VAL B CA 1
ATOM 2863 C C . VAL B 1 56 ? 13.766 37.344 0.568 1 98.31 56 VAL B C 1
ATOM 2865 O O . VAL B 1 56 ? 14.211 37.219 1.71 1 98.31 56 VAL B O 1
ATOM 2868 N N . PRO B 1 57 ? 13.242 38.438 0.122 1 98.56 57 PRO B N 1
ATOM 2869 C CA . PRO B 1 57 ? 13.039 39.531 1.088 1 98.56 57 PRO B CA 1
ATOM 2870 C C . PRO B 1 57 ? 12.086 39.156 2.217 1 98.56 57 PRO B C 1
ATOM 2872 O O . PRO B 1 57 ? 11.07 38.5 1.974 1 98.56 57 PRO B O 1
ATOM 2875 N N . ILE B 1 58 ? 12.445 39.5 3.426 1 98.56 58 ILE B N 1
ATOM 2876 C CA . ILE B 1 58 ? 11.625 39.219 4.598 1 98.56 58 ILE B CA 1
ATOM 2877 C C . ILE B 1 58 ? 10.922 40.469 5.074 1 98.56 58 ILE B C 1
ATOM 2879 O O . ILE B 1 58 ? 11.57 41.5 5.277 1 98.56 58 ILE B O 1
ATOM 2883 N N . ALA B 1 59 ? 9.609 40.438 5.152 1 98.69 59 ALA B N 1
ATOM 2884 C CA . ALA B 1 59 ? 8.82 41.531 5.703 1 98.69 59 ALA B CA 1
ATOM 2885 C C . ALA B 1 59 ? 8.258 41.188 7.074 1 98.69 59 ALA B C 1
ATOM 2887 O O . ALA B 1 59 ? 7.371 40.344 7.188 1 98.69 59 ALA B O 1
ATOM 2888 N N . VAL B 1 60 ? 8.766 41.844 8.094 1 98.69 60 VAL B N 1
ATOM 2889 C CA . VAL B 1 60 ? 8.203 41.625 9.422 1 98.69 60 VAL B CA 1
ATOM 2890 C C . VAL B 1 60 ? 6.859 42.344 9.531 1 98.69 60 VAL B C 1
ATOM 2892 O O . VAL B 1 60 ? 6.762 43.562 9.25 1 98.69 60 VAL B O 1
ATOM 2895 N N . ILE B 1 61 ? 5.859 41.625 9.906 1 98.5 61 ILE B N 1
ATOM 2896 C CA . ILE B 1 61 ? 4.523 42.219 10.008 1 98.5 61 ILE B CA 1
ATOM 2897 C C . ILE B 1 61 ? 4.051 42.156 11.461 1 98.5 61 ILE B C 1
ATOM 2899 O O . ILE B 1 61 ? 4.539 41.344 12.258 1 98.5 61 ILE B O 1
ATOM 2903 N N . ALA B 1 62 ? 3.023 43.031 11.805 1 97.31 62 ALA B N 1
ATOM 2904 C CA . ALA B 1 62 ? 2.496 43.125 13.164 1 97.31 62 ALA B CA 1
ATOM 2905 C C . ALA B 1 62 ? 1.157 42.406 13.281 1 97.31 62 ALA B C 1
ATOM 2907 O O . ALA B 1 62 ? 0.732 42.031 14.383 1 97.31 62 ALA B O 1
ATOM 2908 N N . ALA B 1 63 ? 0.552 42.25 12.133 1 97.31 63 ALA B N 1
ATOM 2909 C CA . ALA B 1 63 ? -0.769 41.625 12.102 1 97.31 63 ALA B CA 1
ATOM 2910 C C . ALA B 1 63 ? -0.956 40.781 10.836 1 97.31 63 ALA B C 1
ATOM 2912 O O . ALA B 1 63 ? -0.382 41.094 9.789 1 97.31 63 ALA B O 1
ATOM 2913 N N . ALA B 1 64 ? -1.753 39.75 10.977 1 97.5 64 ALA B N 1
ATOM 2914 C CA . ALA B 1 64 ? -1.967 38.812 9.883 1 97.5 64 ALA B CA 1
ATOM 2915 C C . ALA B 1 64 ? -2.504 39.5 8.641 1 97.5 64 ALA B C 1
ATOM 2917 O O . ALA B 1 64 ? -2.182 39.125 7.512 1 97.5 64 ALA B O 1
ATOM 2918 N N . GLU B 1 65 ? -3.287 40.562 8.82 1 94.19 65 GLU B N 1
ATOM 2919 C CA . GLU B 1 65 ? -3.945 41.25 7.727 1 94.19 65 GLU B CA 1
ATOM 2920 C C . GLU B 1 65 ? -2.924 41.906 6.801 1 94.19 65 GLU B C 1
ATOM 2922 O O . GLU B 1 65 ? -3.219 42.188 5.637 1 94.19 65 GLU B O 1
ATOM 2927 N N . GLN B 1 66 ? -1.755 42.156 7.332 1 97.12 66 GLN B N 1
ATOM 2928 C CA . GLN B 1 66 ? -0.72 42.812 6.555 1 97.12 66 GLN B CA 1
ATOM 2929 C C . GLN B 1 66 ? -0.068 41.875 5.562 1 97.12 66 GLN B C 1
ATOM 2931 O O . GLN B 1 66 ? 0.621 42.312 4.637 1 97.12 66 GLN B O 1
ATOM 2936 N N . ALA B 1 67 ? -0.297 40.594 5.75 1 97.69 67 ALA B N 1
ATOM 2937 C CA . ALA B 1 67 ? 0.386 39.594 4.938 1 97.69 67 ALA B CA 1
ATOM 2938 C C . ALA B 1 67 ? 0.016 39.75 3.463 1 97.69 67 ALA B C 1
ATOM 2940 O O . ALA B 1 67 ? 0.886 39.688 2.592 1 97.69 67 ALA B O 1
ATOM 2941 N N . LYS B 1 68 ? -1.226 39.938 3.152 1 95.62 68 LYS B N 1
ATOM 2942 C CA . LYS B 1 68 ? -1.701 40.031 1.774 1 95.62 68 LYS B CA 1
ATOM 2943 C C . LYS B 1 68 ? -1.051 41.188 1.041 1 95.62 68 LYS B C 1
ATOM 2945 O O . LYS B 1 68 ? -0.821 41.125 -0.168 1 95.62 68 LYS B O 1
ATOM 2950 N N . ASP B 1 69 ? -0.729 42.25 1.797 1 96.06 69 ASP B N 1
ATOM 2951 C CA . ASP B 1 69 ? -0.216 43.469 1.192 1 96.06 69 ASP B CA 1
ATOM 2952 C C . ASP B 1 69 ? 1.259 43.312 0.825 1 96.06 69 ASP B C 1
ATOM 2954 O O . ASP B 1 69 ? 1.743 44 -0.094 1 96.06 69 ASP B O 1
ATOM 2958 N N . VAL B 1 70 ? 1.89 42.438 1.462 1 97.56 70 VAL B N 1
ATOM 2959 C CA . VAL B 1 70 ? 3.334 42.406 1.262 1 97.56 70 VAL B CA 1
ATOM 2960 C C . VAL B 1 70 ? 3.744 41.094 0.574 1 97.56 70 VAL B C 1
ATOM 2962 O O . VAL B 1 70 ? 4.859 41 0.061 1 97.56 70 VAL B O 1
ATOM 2965 N N . PHE B 1 71 ? 2.883 40.125 0.451 1 98.12 71 PHE B N 1
ATOM 2966 C CA . PHE B 1 71 ? 3.213 38.75 0.076 1 98.12 71 PHE B CA 1
ATOM 2967 C C . PHE B 1 71 ? 3.809 38.719 -1.326 1 98.12 71 PHE B C 1
ATOM 2969 O O . PHE B 1 71 ? 4.688 37.875 -1.604 1 98.12 71 PHE B O 1
ATOM 2976 N N . ALA B 1 72 ? 3.398 39.531 -2.209 1 97.25 72 ALA B N 1
ATOM 2977 C CA . ALA B 1 72 ? 3.867 39.531 -3.592 1 97.25 72 ALA B CA 1
ATOM 2978 C C . ALA B 1 72 ? 5.344 39.906 -3.672 1 97.25 72 ALA B C 1
ATOM 2980 O O . ALA B 1 72 ? 6.062 39.438 -4.555 1 97.25 72 ALA B O 1
ATOM 2981 N N . ASP B 1 73 ? 5.836 40.656 -2.66 1 98 73 ASP B N 1
ATOM 2982 C CA . ASP B 1 73 ? 7.16 41.25 -2.789 1 98 73 ASP B CA 1
ATOM 2983 C C . ASP B 1 73 ? 8.125 40.688 -1.742 1 98 73 ASP B C 1
ATOM 2985 O O . ASP B 1 73 ? 9.344 40.75 -1.914 1 98 73 ASP B O 1
ATOM 2989 N N . ALA B 1 74 ? 7.523 40.219 -0.668 1 98.69 74 ALA B N 1
ATOM 2990 C CA . ALA B 1 74 ? 8.336 39.75 0.442 1 98.69 74 ALA B CA 1
ATOM 2991 C C . ALA B 1 74 ? 7.594 38.656 1.228 1 98.69 74 ALA B C 1
ATOM 2993 O O . ALA B 1 74 ? 6.359 38.625 1.213 1 98.69 74 ALA B O 1
ATOM 2994 N N . LEU B 1 75 ? 8.383 37.812 1.865 1 98.81 75 LEU B N 1
ATOM 2995 C CA . LEU B 1 75 ? 7.797 36.812 2.768 1 98.81 75 LEU B CA 1
ATOM 2996 C C . LEU B 1 75 ? 7.32 37.469 4.059 1 98.81 75 LEU B C 1
ATOM 2998 O O . LEU B 1 75 ? 8.133 38 4.832 1 98.81 75 LEU B O 1
ATOM 3002 N N . PRO B 1 76 ? 5.988 37.5 4.27 1 98.88 76 PRO B N 1
ATOM 3003 C CA . PRO B 1 76 ? 5.516 38.031 5.547 1 98.88 76 PRO B CA 1
ATOM 3004 C C . PRO B 1 76 ? 5.867 37.156 6.734 1 98.88 76 PRO B C 1
ATOM 3006 O O . PRO B 1 76 ? 5.625 35.938 6.699 1 98.88 76 PRO B O 1
ATOM 3009 N N . VAL B 1 77 ? 6.445 37.75 7.738 1 98.88 77 VAL B N 1
ATOM 3010 C CA . VAL B 1 77 ? 6.824 37 8.93 1 98.88 77 VAL B CA 1
ATOM 3011 C C . VAL B 1 77 ? 6.262 37.688 10.172 1 98.88 77 VAL B C 1
ATOM 3013 O O . VAL B 1 77 ? 6.508 38.875 10.398 1 98.88 77 VAL B O 1
ATOM 3016 N N . LEU B 1 78 ? 5.336 37.031 10.836 1 98.75 78 LEU B N 1
ATOM 3017 C CA . LEU B 1 78 ? 4.98 37.375 12.203 1 98.75 78 LEU B CA 1
ATOM 3018 C C . LEU B 1 78 ? 6.043 36.906 13.188 1 98.75 78 LEU B C 1
ATOM 3020 O O . LEU B 1 78 ? 6.219 35.719 13.391 1 98.75 78 LEU B O 1
ATOM 3024 N N . PRO B 1 79 ? 6.695 37.844 13.836 1 98.62 79 PRO B N 1
ATOM 3025 C CA . PRO B 1 79 ? 7.922 37.469 14.539 1 98.62 79 PRO B CA 1
ATOM 3026 C C . PRO B 1 79 ? 7.66 36.562 15.75 1 98.62 79 PRO B C 1
ATOM 3028 O O . PRO B 1 79 ? 6.836 36.906 16.609 1 98.62 79 PRO B O 1
ATOM 3031 N N . GLN B 1 80 ? 8.281 35.469 15.789 1 98.38 80 GLN B N 1
ATOM 3032 C CA . GLN B 1 80 ? 8.438 34.531 16.906 1 98.38 80 GLN B CA 1
ATOM 3033 C C . GLN B 1 80 ? 9.906 34.219 17.156 1 98.38 80 GLN B C 1
ATOM 3035 O O . GLN B 1 80 ? 10.43 33.219 16.703 1 98.38 80 GLN B O 1
ATOM 3040 N N . PRO B 1 81 ? 10.547 35.094 17.953 1 97.31 81 PRO B N 1
ATOM 3041 C CA . PRO B 1 81 ? 12 35 18.094 1 97.31 81 PRO B CA 1
ATOM 3042 C C . PRO B 1 81 ? 12.461 33.719 18.766 1 97.31 81 PRO B C 1
ATOM 3044 O O . PRO B 1 81 ? 11.781 33.188 19.656 1 97.31 81 PRO B O 1
ATOM 3047 N N . LEU B 1 82 ? 13.625 33.219 18.375 1 98 82 LEU B N 1
ATOM 3048 C CA . LEU B 1 82 ? 14.289 32.062 18.984 1 98 82 LEU B CA 1
ATOM 3049 C C . LEU B 1 82 ? 15.211 32.531 20.109 1 98 82 LEU B C 1
ATOM 3051 O O . LEU B 1 82 ? 15.703 33.656 20.109 1 98 82 LEU B O 1
ATOM 3055 N N . VAL B 1 83 ? 15.406 31.594 21.031 1 95.44 83 VAL B N 1
ATOM 3056 C CA . VAL B 1 83 ? 16.25 31.891 22.188 1 95.44 83 VAL B CA 1
ATOM 3057 C C . VAL B 1 83 ? 17.719 31.734 21.812 1 95.44 83 VAL B C 1
ATOM 3059 O O . VAL B 1 83 ? 18.562 32.5 22.297 1 95.44 83 VAL B O 1
ATOM 3062 N N . ARG B 1 84 ? 17.953 30.75 20.984 1 95.94 84 ARG B N 1
ATOM 3063 C CA . ARG B 1 84 ? 19.312 30.422 20.578 1 95.94 84 ARG B CA 1
ATOM 3064 C C . ARG B 1 84 ? 19.453 30.422 19.062 1 95.94 84 ARG B C 1
ATOM 3066 O O . ARG B 1 84 ? 18.5 30.094 18.344 1 95.94 84 ARG B O 1
ATOM 3073 N N . ALA B 1 85 ? 20.688 30.781 18.688 1 94.81 85 ALA B N 1
ATOM 3074 C CA . ALA B 1 85 ? 21 30.672 17.266 1 94.81 85 ALA B CA 1
ATOM 3075 C C . ALA B 1 85 ? 20.875 29.234 16.781 1 94.81 85 ALA B C 1
ATOM 3077 O O . ALA B 1 85 ? 21.219 28.297 17.5 1 94.81 85 ALA B O 1
ATOM 3078 N N . VAL B 1 86 ? 20.453 29.141 15.547 1 97 86 VAL B N 1
ATOM 3079 C CA . VAL B 1 86 ? 20.141 27.812 15.023 1 97 86 VAL B CA 1
ATOM 3080 C C . VAL B 1 86 ? 21.312 27.281 14.203 1 97 86 VAL B C 1
ATOM 3082 O O . VAL B 1 86 ? 21.875 28.016 13.375 1 97 86 VAL B O 1
ATOM 3085 N N . LYS B 1 87 ? 21.781 26.125 14.469 1 95.5 87 LYS B N 1
ATOM 3086 C CA . LYS B 1 87 ? 22.688 25.359 13.609 1 95.5 87 LYS B CA 1
ATOM 3087 C C . LYS B 1 87 ? 21.922 24.281 12.844 1 95.5 87 LYS B C 1
ATOM 3089 O O . LYS B 1 87 ? 21.406 23.328 13.445 1 95.5 87 LYS B O 1
ATOM 3094 N N . PRO B 1 88 ? 21.922 24.422 11.523 1 96.19 88 PRO B N 1
ATOM 3095 C CA . PRO B 1 88 ? 21.188 23.422 10.758 1 96.19 88 PRO B CA 1
ATOM 3096 C C . PRO B 1 88 ? 21.594 22 11.102 1 96.19 88 PRO B C 1
ATOM 3098 O O . PRO B 1 88 ? 22.797 21.703 11.195 1 96.19 88 PRO B O 1
ATOM 3101 N N . GLY B 1 89 ? 20.562 21.188 11.328 1 96.56 89 GLY B N 1
ATOM 3102 C CA . GLY B 1 89 ? 20.812 19.781 11.586 1 96.56 89 GLY B CA 1
ATOM 3103 C C . GLY B 1 89 ? 21.094 19.484 13.047 1 96.56 89 GLY B C 1
ATOM 3104 O O . GLY B 1 89 ? 21.141 18.328 13.445 1 96.56 89 GLY B O 1
ATOM 3105 N N . SER B 1 90 ? 21.234 20.484 13.836 1 96.44 90 SER B N 1
ATOM 3106 C CA . SER B 1 90 ? 21.547 20.297 15.242 1 96.44 90 SER B CA 1
ATOM 3107 C C . SER B 1 90 ? 20.516 20.984 16.141 1 96.44 90 SER B C 1
ATOM 3109 O O . SER B 1 90 ? 20.688 22.141 16.531 1 96.44 90 SER B O 1
ATOM 3111 N N . PRO B 1 91 ? 19.531 20.25 16.516 1 96.19 91 PRO B N 1
ATOM 3112 C CA . PRO B 1 91 ? 18.453 20.844 17.297 1 96.19 91 PRO B CA 1
ATOM 3113 C C . PRO B 1 91 ? 18.891 21.266 18.703 1 96.19 91 PRO B C 1
ATOM 3115 O O . PRO B 1 91 ? 19.828 20.672 19.25 1 96.19 91 PRO B O 1
ATOM 3118 N N . ASP B 1 92 ? 18.312 22.266 19.25 1 96.56 92 ASP B N 1
ATOM 3119 C CA . ASP B 1 92 ? 18.562 22.812 20.578 1 96.56 92 ASP B CA 1
ATOM 3120 C C . ASP B 1 92 ? 17.266 22.938 21.375 1 96.56 92 ASP B C 1
ATOM 3122 O O . ASP B 1 92 ? 16.406 23.766 21.047 1 96.56 92 ASP B O 1
ATOM 3126 N N . PRO B 1 93 ? 17.156 22.172 22.453 1 96.19 93 PRO B N 1
ATOM 3127 C CA . PRO B 1 93 ? 15.93 22.203 23.25 1 96.19 93 PRO B CA 1
ATOM 3128 C C . PRO B 1 93 ? 15.602 23.594 23.781 1 96.19 93 PRO B C 1
ATOM 3130 O O . PRO B 1 93 ? 14.445 23.875 24.109 1 96.19 93 PRO B O 1
ATOM 3133 N N . ALA B 1 94 ? 16.531 24.422 23.781 1 96.94 94 ALA B N 1
ATOM 3134 C CA . ALA B 1 94 ? 16.312 25.781 24.281 1 96.94 94 ALA B CA 1
ATOM 3135 C C . ALA B 1 94 ? 15.305 26.531 23.406 1 96.94 94 ALA B C 1
ATOM 3137 O O . ALA B 1 94 ? 14.625 27.438 23.875 1 96.94 94 ALA B O 1
ATOM 3138 N N . ASN B 1 95 ? 15.164 26.094 22.203 1 97.62 95 ASN B N 1
ATOM 3139 C CA . ASN B 1 95 ? 14.258 26.75 21.266 1 97.62 95 ASN B CA 1
ATOM 3140 C C . ASN B 1 95 ? 12.867 26.125 21.297 1 97.62 95 ASN B C 1
ATOM 3142 O O . ASN B 1 95 ? 11.977 26.547 20.562 1 97.62 95 ASN B O 1
ATOM 3146 N N . GLY B 1 96 ? 12.672 25.172 22.156 1 97 96 GLY B N 1
ATOM 3147 C CA . GLY B 1 96 ? 11.414 24.438 22.234 1 97 96 GLY B CA 1
ATOM 3148 C C . GLY B 1 96 ? 10.234 25.344 22.547 1 97 96 GLY B C 1
ATOM 3149 O O . GLY B 1 96 ? 9.141 25.172 22 1 97 96 GLY B O 1
ATOM 3150 N N . SER B 1 97 ? 10.453 26.266 23.422 1 96.25 97 SER B N 1
ATOM 3151 C CA . SER B 1 97 ? 9.383 27.172 23.828 1 96.25 97 SER B CA 1
ATOM 3152 C C . SER B 1 97 ? 8.922 28.016 22.641 1 96.25 97 SER B C 1
ATOM 3154 O O . SER B 1 97 ? 7.727 28.297 22.5 1 96.25 97 SER B O 1
ATOM 3156 N N . ALA B 1 98 ? 9.82 28.438 21.844 1 97.44 98 ALA B N 1
ATOM 3157 C CA . ALA B 1 98 ? 9.484 29.234 20.656 1 97.44 98 ALA B CA 1
ATOM 3158 C C . ALA B 1 98 ? 8.68 28.406 19.672 1 97.44 98 ALA B C 1
ATOM 3160 O O . ALA B 1 98 ? 7.758 28.922 19.016 1 97.44 98 ALA B O 1
ATOM 3161 N N . VAL B 1 99 ? 9.039 27.156 19.5 1 98 99 VAL B N 1
ATOM 3162 C CA . VAL B 1 99 ? 8.328 26.25 18.594 1 98 99 VAL B CA 1
ATOM 3163 C C . VAL B 1 99 ? 6.879 26.094 19.062 1 98 99 VAL B C 1
AT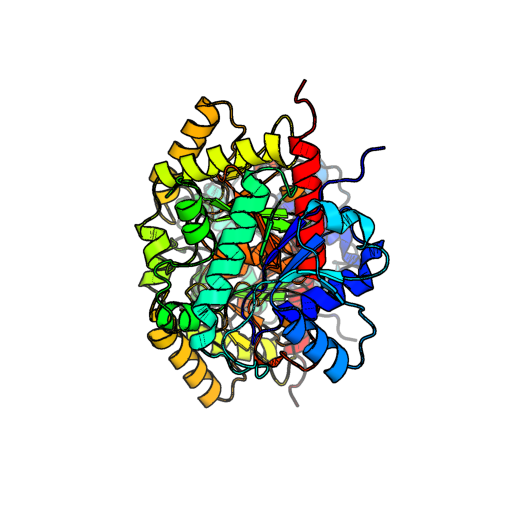OM 3165 O O . VAL B 1 99 ? 5.949 26.25 18.266 1 98 99 VAL B O 1
ATOM 3168 N N . MET B 1 100 ? 6.684 25.891 20.344 1 97.5 100 MET B N 1
ATOM 3169 C CA . MET B 1 100 ? 5.348 25.734 20.922 1 97.5 100 MET B CA 1
ATOM 3170 C C . MET B 1 100 ? 4.547 27.031 20.781 1 97.5 100 MET B C 1
ATOM 3172 O O . MET B 1 100 ? 3.363 27 20.453 1 97.5 100 MET B O 1
ATOM 3176 N N . ALA B 1 101 ? 5.238 28.109 21 1 97.75 101 ALA B N 1
ATOM 3177 C CA . ALA B 1 101 ? 4.59 29.406 20.891 1 97.75 101 ALA B CA 1
ATOM 3178 C C . ALA B 1 101 ? 4.152 29.672 19.453 1 97.75 101 ALA B C 1
ATOM 3180 O O . ALA B 1 101 ? 3.098 30.281 19.219 1 97.75 101 ALA B O 1
ATOM 3181 N N . SER B 1 102 ? 4.996 29.297 18.516 1 98.5 102 SER B N 1
ATOM 3182 C CA . SER B 1 102 ? 4.652 29.438 17.109 1 98.5 102 SER B CA 1
ATOM 3183 C C . SER B 1 102 ? 3.354 28.719 16.781 1 98.5 102 SER B C 1
ATOM 3185 O O . SER B 1 102 ? 2.482 29.266 16.094 1 98.5 102 SER B O 1
ATOM 3187 N N . ILE B 1 103 ? 3.225 27.5 17.234 1 98.44 103 ILE B N 1
ATOM 3188 C CA . ILE B 1 103 ? 2.041 26.688 17 1 98.44 103 ILE B CA 1
ATOM 3189 C C . ILE B 1 103 ? 0.829 27.328 17.672 1 98.44 103 ILE B C 1
ATOM 3191 O O . ILE B 1 103 ? -0.222 27.484 17.047 1 98.44 103 ILE B O 1
ATOM 3195 N N . GLN B 1 104 ? 0.973 27.75 18.922 1 98.12 104 GLN B N 1
ATOM 3196 C CA . GLN B 1 104 ? -0.113 28.375 19.672 1 98.12 104 GLN B CA 1
ATOM 3197 C C . GLN B 1 104 ? -0.608 29.641 18.984 1 98.12 104 GLN B C 1
ATOM 3199 O O . GLN B 1 104 ? -1.815 29.859 18.875 1 98.12 104 GLN B O 1
ATOM 3204 N N . ARG B 1 105 ? 0.289 30.406 18.547 1 98.38 105 ARG B N 1
ATOM 3205 C CA . ARG B 1 105 ? -0.068 31.656 17.891 1 98.38 105 ARG B CA 1
ATOM 3206 C C . ARG B 1 105 ? -0.821 31.391 16.594 1 98.38 105 ARG B C 1
ATOM 3208 O O . ARG B 1 105 ? -1.791 32.094 16.281 1 98.38 105 ARG B O 1
ATOM 3215 N N . ALA B 1 106 ? -0.341 30.422 15.828 1 98.69 106 ALA B N 1
ATOM 3216 C CA . ALA B 1 106 ? -1.039 30.078 14.602 1 98.69 106 ALA B CA 1
ATOM 3217 C C . ALA B 1 106 ? -2.469 29.625 14.891 1 98.69 106 ALA B C 1
ATOM 3219 O O . ALA B 1 106 ? -3.396 29.969 14.148 1 98.69 106 ALA B O 1
ATOM 3220 N N . VAL B 1 107 ? -2.654 28.875 15.945 1 98.5 107 VAL B N 1
ATOM 3221 C CA . VAL B 1 107 ? -3.979 28.422 16.375 1 98.5 107 VAL B CA 1
ATOM 3222 C C . VAL B 1 107 ? -4.855 29.641 16.688 1 98.5 107 VAL B C 1
ATOM 3224 O O . VAL B 1 107 ? -5.988 29.734 16.203 1 98.5 107 VAL B O 1
ATOM 3227 N N . LEU B 1 108 ? -4.344 30.547 17.453 1 98.12 108 LEU B N 1
ATOM 3228 C CA . LEU B 1 108 ? -5.098 31.734 17.875 1 98.12 108 LEU B CA 1
ATOM 3229 C C . LEU B 1 108 ? -5.496 32.562 16.672 1 98.12 108 LEU B C 1
ATOM 3231 O O . LEU B 1 108 ? -6.641 33.031 16.578 1 98.12 108 LEU B O 1
ATOM 3235 N N . LEU B 1 109 ? -4.562 32.781 15.773 1 98.38 109 LEU B N 1
ATOM 3236 C CA . LEU B 1 109 ? -4.84 33.531 14.562 1 98.38 109 LEU B CA 1
ATOM 3237 C C . LEU B 1 109 ? -5.977 32.906 13.766 1 98.38 109 LEU B C 1
ATOM 3239 O O . LEU B 1 109 ? -6.867 33.625 13.289 1 98.38 109 LEU B O 1
ATOM 3243 N N . THR B 1 110 ? -5.934 31.609 13.609 1 98.31 110 THR B N 1
ATOM 3244 C CA . THR B 1 110 ? -6.918 30.906 12.797 1 98.31 110 THR B CA 1
ATOM 3245 C C . THR B 1 110 ? -8.273 30.859 13.5 1 98.31 110 THR B C 1
ATOM 3247 O O . THR B 1 110 ? -9.312 31.047 12.867 1 98.31 110 THR B O 1
ATOM 3250 N N . GLN B 1 111 ? -8.227 30.672 14.766 1 97.25 111 GLN B N 1
ATOM 3251 C CA . GLN B 1 111 ? -9.453 30.688 15.555 1 97.25 111 GLN B CA 1
ATOM 3252 C C . GLN B 1 111 ? -10.148 32.031 15.484 1 97.25 111 GLN B C 1
ATOM 3254 O O . GLN B 1 111 ? -11.383 32.125 15.453 1 97.25 111 GLN B O 1
ATOM 3259 N N . ALA B 1 112 ? -9.391 33.062 15.469 1 97 112 ALA B N 1
ATOM 3260 C CA . ALA B 1 112 ? -9.906 34.438 15.453 1 97 112 ALA B CA 1
ATOM 3261 C C . ALA B 1 112 ? -10.398 34.812 14.062 1 97 112 ALA B C 1
ATOM 3263 O O . ALA B 1 112 ? -11.055 35.844 13.898 1 97 112 ALA B O 1
ATOM 3264 N N . GLY B 1 113 ? -10.055 34 13.133 1 96.81 113 GLY B N 1
ATOM 3265 C CA . GLY B 1 113 ? -10.461 34.312 11.773 1 96.81 113 GLY B CA 1
ATOM 3266 C C . GLY B 1 113 ? -9.5 35.25 11.055 1 96.81 113 GLY B C 1
ATOM 3267 O O . GLY B 1 113 ? -9.82 35.781 9.992 1 96.81 113 GLY B O 1
ATOM 3268 N N . ASP B 1 114 ? -8.352 35.469 11.672 1 97.81 114 ASP B N 1
ATOM 3269 C CA . ASP B 1 114 ? -7.332 36.312 11.055 1 97.81 114 ASP B CA 1
ATOM 3270 C C . ASP B 1 114 ? -6.605 35.562 9.938 1 97.81 114 ASP B C 1
ATOM 3272 O O . ASP B 1 114 ? -6.02 36.188 9.047 1 97.81 114 ASP B O 1
ATOM 3276 N N . THR B 1 115 ? -6.566 34.312 9.984 1 98.38 115 THR B N 1
ATOM 3277 C CA . THR B 1 115 ? -6.047 33.406 8.945 1 98.38 115 THR B CA 1
ATOM 3278 C C . THR B 1 115 ? -7.082 32.375 8.562 1 98.38 115 THR B C 1
ATOM 3280 O O . THR B 1 115 ? -7.977 32.062 9.352 1 98.38 115 THR B O 1
ATOM 3283 N N . ALA B 1 116 ? -6.953 31.891 7.324 1 98.12 116 ALA B N 1
ATOM 3284 C CA . ALA B 1 116 ? -7.957 30.969 6.793 1 98.12 116 ALA B CA 1
ATOM 3285 C C . ALA B 1 116 ? -7.75 29.562 7.328 1 98.12 116 ALA B C 1
ATOM 3287 O O . ALA B 1 116 ? -8.703 28.797 7.461 1 98.12 116 ALA B O 1
ATOM 3288 N N . ALA B 1 117 ? -6.574 29.188 7.574 1 98.62 117 ALA B N 1
ATOM 3289 C CA . ALA B 1 117 ? -6.152 27.875 8.031 1 98.62 117 ALA B CA 1
ATOM 3290 C C . ALA B 1 117 ? -4.727 27.906 8.578 1 98.62 117 ALA B C 1
ATOM 3292 O O . ALA B 1 117 ? -4.027 28.906 8.438 1 98.62 117 ALA B O 1
ATOM 3293 N N . MET B 1 118 ? -4.371 26.891 9.219 1 98.62 118 MET B N 1
ATOM 3294 C CA . MET B 1 118 ? -2.99 26.766 9.672 1 98.62 118 MET B CA 1
ATOM 3295 C C . MET B 1 118 ? -2.287 25.609 8.961 1 98.62 118 MET B C 1
ATOM 3297 O O . MET B 1 118 ? -2.912 24.594 8.648 1 98.62 118 MET B O 1
ATOM 3301 N N . VAL B 1 119 ? -1.052 25.781 8.648 1 98.88 119 VAL B N 1
ATOM 3302 C CA . VAL B 1 119 ? -0.153 24.781 8.086 1 98.88 119 VAL B CA 1
ATOM 3303 C C . VAL B 1 119 ? 1.076 24.625 8.977 1 98.88 119 VAL B C 1
ATOM 3305 O O . VAL B 1 119 ? 1.678 25.625 9.391 1 98.88 119 VAL B O 1
ATOM 3308 N N . THR B 1 120 ? 1.405 23.406 9.312 1 98.69 120 THR B N 1
ATOM 3309 C CA . THR B 1 120 ? 2.512 23.219 10.242 1 98.69 120 THR B CA 1
ATOM 3310 C C . THR B 1 120 ? 3.705 22.562 9.539 1 98.69 120 THR B C 1
ATOM 3312 O O . THR B 1 120 ? 3.549 21.594 8.812 1 98.69 120 THR B O 1
ATOM 3315 N N . ASN B 1 121 ? 4.895 23.172 9.703 1 98.44 121 ASN B N 1
ATOM 3316 C CA . ASN B 1 121 ? 6.121 22.438 9.398 1 98.44 121 ASN B CA 1
ATOM 3317 C C . ASN B 1 121 ? 6.418 21.375 10.445 1 98.44 121 ASN B C 1
ATOM 3319 O O . ASN B 1 121 ? 5.926 21.453 11.57 1 98.44 121 ASN B O 1
ATOM 3323 N N . PRO B 1 122 ? 7.18 20.406 10.078 1 96.69 122 PRO B N 1
ATOM 3324 C CA . PRO B 1 122 ? 7.453 19.297 10.992 1 96.69 122 PRO B CA 1
ATOM 3325 C C . PRO B 1 122 ? 8.211 19.734 12.242 1 96.69 122 PRO B C 1
ATOM 3327 O O . PRO B 1 122 ? 9.086 20.594 12.164 1 96.69 122 PRO B O 1
ATOM 3330 N N . ILE B 1 123 ? 7.844 19.172 13.289 1 96.12 123 ILE B N 1
ATOM 3331 C CA . ILE B 1 123 ? 8.555 19.359 14.547 1 96.12 123 ILE B CA 1
ATOM 3332 C C . ILE B 1 123 ? 9.297 18.078 14.914 1 96.12 123 ILE B C 1
ATOM 3334 O O . ILE B 1 123 ? 9.086 17.031 14.297 1 96.12 123 ILE B O 1
ATOM 3338 N N . HIS B 1 124 ? 10.18 18.172 15.82 1 93.31 124 HIS B N 1
ATOM 3339 C CA . HIS B 1 124 ? 10.906 17.016 16.344 1 93.31 124 HIS B CA 1
ATOM 3340 C C . HIS B 1 124 ? 10.516 16.719 17.781 1 93.31 124 HIS B C 1
ATOM 3342 O O . HIS B 1 124 ? 10.992 17.391 18.703 1 93.31 124 HIS B O 1
ATOM 3348 N N . LYS B 1 125 ? 9.805 15.695 18.031 1 87.62 125 LYS B N 1
ATOM 3349 C CA . LYS B 1 125 ? 9.164 15.383 19.297 1 87.62 125 LYS B CA 1
ATOM 3350 C C . LYS B 1 125 ? 10.188 15.227 20.422 1 87.62 125 LYS B C 1
ATOM 3352 O O . LYS B 1 125 ? 10.008 15.766 21.516 1 87.62 125 LYS B O 1
ATOM 3357 N N . ALA B 1 126 ? 11.188 14.438 20.125 1 87.06 126 ALA B N 1
ATOM 3358 C CA . ALA B 1 126 ? 12.188 14.141 21.141 1 87.06 126 ALA B CA 1
ATOM 3359 C C . ALA B 1 126 ? 12.812 15.422 21.688 1 87.06 126 ALA B C 1
ATOM 3361 O O . ALA B 1 126 ? 13.039 15.539 22.891 1 87.06 126 ALA B O 1
ATOM 3362 N N . VAL B 1 127 ? 13.055 16.359 20.859 1 91.5 127 VAL B N 1
ATOM 3363 C CA . VAL B 1 127 ? 13.648 17.641 21.266 1 91.5 127 VAL B CA 1
ATOM 3364 C C . VAL B 1 127 ? 12.641 18.453 22.062 1 91.5 127 VAL B C 1
ATOM 3366 O O . VAL B 1 127 ? 12.992 19.094 23.062 1 91.5 127 VAL B O 1
ATOM 3369 N N . LEU B 1 128 ? 11.43 18.422 21.609 1 93.38 128 LEU B N 1
ATOM 3370 C CA . LEU B 1 128 ? 10.383 19.203 22.266 1 93.38 128 LEU B CA 1
ATOM 3371 C C . LEU B 1 128 ? 10.086 18.656 23.656 1 93.38 128 LEU B C 1
ATOM 3373 O O . LEU B 1 128 ? 9.758 19.422 24.562 1 93.38 128 LEU B O 1
ATOM 3377 N N . TYR B 1 129 ? 10.242 17.344 23.812 1 90.38 129 TYR B N 1
ATOM 3378 C CA . TYR B 1 129 ? 10.047 16.75 25.141 1 90.38 129 TYR B CA 1
ATOM 3379 C C . TYR B 1 129 ? 11.016 17.344 26.156 1 90.38 129 TYR B C 1
ATOM 3381 O O . TYR B 1 129 ? 10.656 17.562 27.312 1 90.38 129 TYR B O 1
ATOM 3389 N N . GLN B 1 130 ? 12.164 17.531 25.688 1 92.06 130 GLN B N 1
ATOM 3390 C CA . GLN B 1 130 ? 13.188 18.109 26.562 1 92.06 130 GLN B CA 1
ATOM 3391 C C . GLN B 1 130 ? 12.836 19.547 26.953 1 92.06 130 GLN B C 1
ATOM 3393 O O . GLN B 1 130 ? 13.391 20.078 27.906 1 92.06 130 GLN B O 1
ATOM 3398 N N . ALA B 1 131 ? 11.945 20.156 26.203 1 91.88 131 ALA B N 1
ATOM 3399 C CA . ALA B 1 131 ? 11.516 21.531 26.469 1 91.88 131 ALA B CA 1
ATOM 3400 C C . ALA B 1 131 ? 10.172 21.547 27.188 1 91.88 131 ALA B C 1
ATOM 3402 O O . ALA B 1 131 ? 9.547 22.609 27.328 1 91.88 131 ALA B O 1
ATOM 3403 N N . GLY B 1 132 ? 9.625 20.391 27.562 1 90.75 132 GLY B N 1
ATOM 3404 C CA . GLY B 1 132 ? 8.414 20.328 28.375 1 90.75 132 GLY B CA 1
ATOM 3405 C C . GLY B 1 132 ? 7.18 20 27.562 1 90.75 132 GLY B C 1
ATOM 3406 O O . GLY B 1 132 ? 6.059 20.062 28.062 1 90.75 132 GLY B O 1
ATOM 3407 N N . PHE B 1 133 ? 7.418 19.719 26.328 1 88.44 133 PHE B N 1
ATOM 3408 C CA . PHE B 1 133 ? 6.309 19.297 25.484 1 88.44 133 PHE B CA 1
ATOM 3409 C C . PHE B 1 133 ? 5.75 17.953 25.953 1 88.44 133 PHE B C 1
ATOM 3411 O O . PHE B 1 133 ? 6.484 16.969 26.078 1 88.44 133 PHE B O 1
ATOM 3418 N N . ALA B 1 134 ? 4.422 17.812 26.219 1 88 134 ALA B N 1
ATOM 3419 C CA . ALA B 1 134 ? 3.852 16.656 26.891 1 88 134 ALA B CA 1
ATOM 3420 C C . ALA B 1 134 ? 2.887 15.914 25.969 1 88 134 ALA B C 1
ATOM 3422 O O . ALA B 1 134 ? 2.031 15.156 26.438 1 88 134 ALA B O 1
ATOM 3423 N N . PHE B 1 135 ? 2.973 16.156 24.719 1 88.69 135 PHE B N 1
ATOM 3424 C CA . PHE B 1 135 ? 2.023 15.57 23.781 1 88.69 135 PHE B CA 1
ATOM 3425 C C . PHE B 1 135 ? 2.734 14.656 22.797 1 88.69 135 PHE B C 1
ATOM 3427 O O . PHE B 1 135 ? 3.918 14.844 22.5 1 88.69 135 PHE B O 1
ATOM 3434 N N . PRO B 1 136 ? 2.037 13.656 22.25 1 82.38 136 PRO B N 1
ATOM 3435 C CA . PRO B 1 136 ? 2.633 12.742 21.266 1 82.38 136 PRO B CA 1
ATOM 3436 C C . PRO B 1 136 ? 3.037 13.453 19.969 1 82.38 136 PRO B C 1
ATOM 3438 O O . PRO B 1 136 ? 3.936 12.992 19.266 1 82.38 136 PRO B O 1
ATOM 3441 N N . GLY B 1 137 ? 2.324 14.523 19.641 1 86.69 137 GLY B N 1
ATOM 3442 C CA . GLY B 1 137 ? 2.623 15.258 18.422 1 86.69 137 GLY B CA 1
ATOM 3443 C C . GLY B 1 137 ? 1.718 16.453 18.219 1 86.69 137 GLY B C 1
ATOM 3444 O O . GLY B 1 137 ? 1.062 16.922 19.156 1 86.69 137 GLY B O 1
ATOM 3445 N N . HIS B 1 138 ? 1.797 17 16.953 1 88.81 138 HIS B N 1
ATOM 3446 C CA . HIS B 1 138 ? 0.993 18.156 16.578 1 88.81 138 HIS B CA 1
ATOM 3447 C C . HIS B 1 138 ? -0.489 17.906 16.844 1 88.81 138 HIS B C 1
ATOM 3449 O O . HIS B 1 138 ? -1.169 18.734 17.453 1 88.81 138 HIS B O 1
ATOM 3455 N N . THR B 1 139 ? -0.949 16.781 16.422 1 90.62 139 THR B N 1
ATOM 3456 C CA . THR B 1 139 ? -2.375 16.484 16.375 1 90.62 139 THR B CA 1
ATOM 3457 C C . THR B 1 139 ? -2.998 16.578 17.766 1 90.62 139 THR B C 1
ATOM 3459 O O . THR B 1 139 ? -3.961 17.312 17.969 1 90.62 139 THR B O 1
ATOM 3462 N N . GLU B 1 140 ? -2.391 15.906 18.688 1 90.19 140 GLU B N 1
ATOM 3463 C CA . GLU B 1 140 ? -2.904 15.898 20.047 1 90.19 140 GLU B CA 1
ATOM 3464 C C . GLU B 1 140 ? -2.723 17.266 20.703 1 90.19 140 GLU B C 1
ATOM 3466 O O . GLU B 1 140 ? -3.586 17.719 21.469 1 90.19 140 GLU B O 1
ATOM 3471 N N . TYR B 1 141 ? -1.583 17.938 20.438 1 94.25 141 TYR B N 1
ATOM 3472 C CA . TYR B 1 141 ? -1.328 19.266 20.969 1 94.25 141 TYR B CA 1
ATOM 3473 C C . TYR B 1 141 ? -2.371 20.25 20.484 1 94.25 141 TYR B C 1
ATOM 3475 O O . TYR B 1 141 ? -2.912 21.031 21.281 1 94.25 141 TYR B O 1
ATOM 3483 N N . LEU B 1 142 ? -2.725 20.172 19.188 1 96.56 142 LEU B N 1
ATOM 3484 C CA . LEU B 1 142 ? -3.721 21.062 18.594 1 96.56 142 LEU B CA 1
ATOM 3485 C C . LEU B 1 142 ? -5.098 20.812 19.203 1 96.56 142 LEU B C 1
ATOM 3487 O O . LEU B 1 142 ? -5.824 21.75 19.516 1 96.56 142 LEU B O 1
ATOM 3491 N N . ALA B 1 143 ? -5.441 19.531 19.328 1 95.31 143 ALA B N 1
ATOM 3492 C CA . ALA B 1 143 ? -6.719 19.203 19.938 1 95.31 143 ALA B CA 1
ATOM 3493 C C . ALA B 1 143 ? -6.82 19.781 21.344 1 95.31 143 ALA B C 1
ATOM 3495 O O . ALA B 1 143 ? -7.871 20.281 21.75 1 95.31 143 ALA B O 1
ATOM 3496 N N . HIS B 1 144 ? -5.727 19.719 22.047 1 95.25 144 HIS B N 1
ATOM 3497 C CA . HIS B 1 144 ? -5.672 20.266 23.406 1 95.25 144 HIS B CA 1
ATOM 3498 C C . HIS B 1 144 ? -5.848 21.781 23.391 1 95.25 144 HIS B C 1
ATOM 3500 O O . HIS B 1 144 ? -6.656 22.312 24.156 1 95.25 144 HIS B O 1
ATOM 3506 N N . LEU B 1 145 ? -5.094 22.453 22.562 1 96.31 145 LEU B N 1
ATOM 3507 C CA . LEU B 1 145 ? -5.152 23.922 22.453 1 96.31 145 LEU B CA 1
ATOM 3508 C C . LEU B 1 145 ? -6.566 24.375 22.125 1 96.31 145 LEU B C 1
ATOM 3510 O O . LEU B 1 145 ? -6.992 25.453 22.547 1 96.31 145 LEU B O 1
ATOM 3514 N N . LEU B 1 146 ? -7.281 23.531 21.391 1 97.12 146 LEU B N 1
ATOM 3515 C CA . LEU B 1 146 ? -8.586 23.922 20.875 1 97.12 146 LEU B CA 1
ATOM 3516 C C . LEU B 1 146 ? -9.703 23.375 21.75 1 97.12 146 LEU B C 1
ATOM 3518 O O . LEU B 1 146 ? -10.883 23.625 21.5 1 97.12 146 LEU B O 1
ATOM 3522 N N . GLY B 1 147 ? -9.375 22.578 22.766 1 96 147 GLY B N 1
ATOM 3523 C CA . GLY B 1 147 ? -10.328 22.094 23.75 1 96 147 GLY B CA 1
ATOM 3524 C C . GLY B 1 147 ? -11.195 20.969 23.234 1 96 147 GLY B C 1
ATOM 3525 O O . GLY B 1 147 ? -12.367 20.844 23.625 1 96 147 GLY B O 1
ATOM 3526 N N . VAL B 1 148 ? -10.695 20.172 22.312 1 95.81 148 VAL B N 1
ATOM 3527 C CA . VAL B 1 148 ? -11.477 19.078 21.75 1 95.81 148 VAL B CA 1
ATOM 3528 C C . VAL B 1 148 ? -10.672 17.781 21.828 1 95.81 148 VAL B C 1
ATOM 3530 O O . VAL B 1 148 ? -10.609 17.031 20.844 1 95.81 148 VAL B O 1
ATOM 3533 N N . ASP B 1 149 ? -10.07 17.516 22.922 1 94 149 ASP B N 1
ATOM 3534 C CA . ASP B 1 149 ? -9.234 16.344 23.141 1 94 149 ASP B CA 1
ATOM 3535 C C . ASP B 1 149 ? -9.969 15.062 22.734 1 94 149 ASP B C 1
ATOM 3537 O O . ASP B 1 149 ? -11.109 14.836 23.141 1 94 149 ASP B O 1
ATOM 3541 N N . GLY B 1 150 ? -9.289 14.312 21.875 1 91.69 150 GLY B N 1
ATOM 3542 C CA . GLY B 1 150 ? -9.836 13.016 21.516 1 91.69 150 GLY B CA 1
ATOM 3543 C C . GLY B 1 150 ? -10.688 13.07 20.25 1 91.69 150 GLY B C 1
ATOM 3544 O O . GLY B 1 150 ? -11.102 12.031 19.734 1 91.69 150 GLY B O 1
ATOM 3545 N N . ALA B 1 151 ? -10.867 14.281 19.719 1 92.81 151 ALA B N 1
ATOM 3546 C CA . ALA B 1 151 ? -11.734 14.43 18.547 1 92.81 151 ALA B CA 1
ATOM 3547 C C . ALA B 1 151 ? -10.93 14.328 17.25 1 92.81 151 ALA B C 1
ATOM 3549 O O . ALA B 1 151 ? -11.5 14.164 16.172 1 92.81 151 ALA B O 1
ATOM 3550 N N . GLU B 1 152 ? -9.656 14.438 17.422 1 95.38 152 GLU B N 1
ATOM 3551 C CA . GLU B 1 152 ? -8.805 14.562 16.25 1 95.38 152 GLU B CA 1
ATOM 3552 C C . GLU B 1 152 ? -8.664 13.234 15.516 1 95.38 152 GLU B C 1
ATOM 3554 O O . GLU B 1 152 ? -8.617 12.172 16.141 1 95.38 152 GLU B O 1
ATOM 3559 N N . VAL B 1 153 ? -8.758 13.297 14.234 1 97.5 153 VAL B N 1
ATOM 3560 C CA . VAL B 1 153 ? -8.562 12.18 13.328 1 97.5 153 VAL B CA 1
ATOM 3561 C C . VAL B 1 153 ? -7.547 12.555 12.25 1 97.5 153 VAL B C 1
ATOM 3563 O O . VAL B 1 153 ? -7.633 13.633 11.656 1 97.5 153 VAL B O 1
ATOM 3566 N N . MET B 1 154 ? -6.594 11.734 12.031 1 97.62 154 MET B N 1
ATOM 3567 C CA . MET B 1 154 ? -5.574 11.992 11.016 1 97.62 154 MET B CA 1
ATOM 3568 C C . MET B 1 154 ? -6.027 11.5 9.648 1 97.62 154 MET B C 1
ATOM 3570 O O . MET B 1 154 ? -6.531 10.383 9.516 1 97.62 154 MET B O 1
ATOM 3574 N N . MET B 1 155 ? -5.875 12.336 8.648 1 98.62 155 MET B N 1
ATOM 3575 C CA . MET B 1 155 ? -6.074 11.961 7.254 1 98.62 155 MET B CA 1
ATOM 3576 C C . MET B 1 155 ? -4.828 12.25 6.43 1 98.62 155 MET B C 1
ATOM 3578 O O . MET B 1 155 ? -4.199 13.305 6.59 1 98.62 155 MET B O 1
ATOM 3582 N N . LEU B 1 156 ? -4.371 11.305 5.676 1 98.56 156 LEU B N 1
ATOM 3583 C CA . LEU B 1 156 ? -3.41 11.57 4.613 1 98.56 156 LEU B CA 1
ATOM 3584 C C . LEU B 1 156 ? -4.109 11.672 3.262 1 98.56 156 LEU B C 1
ATOM 3586 O O . LEU B 1 156 ? -5.008 10.883 2.959 1 98.56 156 LEU B O 1
ATOM 3590 N N . ALA B 1 157 ? -3.678 12.664 2.502 1 98.56 157 ALA B N 1
ATOM 3591 C CA . ALA B 1 157 ? -4.398 12.906 1.256 1 98.56 157 ALA B CA 1
ATOM 3592 C C . ALA B 1 157 ? -3.443 13.32 0.141 1 98.56 157 ALA B C 1
ATOM 3594 O O . ALA B 1 157 ? -2.455 14.016 0.389 1 98.56 157 ALA B O 1
ATOM 3595 N N . CYS B 1 158 ? -3.664 12.898 -0.996 1 97.31 158 CYS B N 1
ATOM 3596 C CA . CYS B 1 158 ? -3.174 13.383 -2.279 1 97.31 158 CYS B CA 1
ATOM 3597 C C . CYS B 1 158 ? -4.297 13.445 -3.307 1 97.31 158 CYS B C 1
ATOM 3599 O O . CYS B 1 158 ? -5.434 13.07 -3.012 1 97.31 158 CYS B O 1
ATOM 3601 N N . PRO B 1 159 ? -4.074 14.008 -4.473 1 95.94 159 PRO B N 1
ATOM 3602 C CA . PRO B 1 159 ? -5.164 14.148 -5.438 1 95.94 159 PRO B CA 1
ATOM 3603 C C . PRO B 1 159 ? -5.84 12.82 -5.762 1 95.94 159 PRO B C 1
ATOM 3605 O O . PRO B 1 159 ? -7.023 12.797 -6.113 1 95.94 159 PRO B O 1
ATOM 3608 N N . HIS B 1 160 ? -5.191 11.688 -5.492 1 96.62 160 HIS B N 1
ATOM 3609 C CA . HIS B 1 160 ? -5.68 10.406 -5.992 1 96.62 160 HIS B CA 1
ATOM 3610 C C . HIS B 1 160 ? -6.223 9.539 -4.859 1 96.62 160 HIS B C 1
ATOM 3612 O O . HIS B 1 160 ? -6.824 8.492 -5.105 1 96.62 160 HIS B O 1
ATOM 3618 N N . LEU B 1 161 ? -6.062 9.984 -3.682 1 98.5 161 LEU B N 1
ATOM 3619 C CA . LEU B 1 161 ? -6.41 9.078 -2.592 1 98.5 161 LEU B CA 1
ATOM 3620 C C . LEU B 1 161 ? -6.465 9.828 -1.262 1 98.5 161 LEU B C 1
ATOM 3622 O O . LEU B 1 161 ? -5.602 10.656 -0.975 1 98.5 161 LEU B O 1
ATOM 3626 N N . ARG B 1 162 ? -7.488 9.594 -0.474 1 98.81 162 ARG B N 1
ATOM 3627 C CA . ARG B 1 162 ? -7.574 10 0.925 1 98.81 162 ARG B CA 1
ATOM 3628 C C . ARG B 1 162 ? -7.695 8.789 1.842 1 98.81 162 ARG B C 1
ATOM 3630 O O . ARG B 1 162 ? -8.586 7.957 1.661 1 98.81 162 ARG B O 1
ATOM 3637 N N . VAL B 1 163 ? -6.816 8.68 2.82 1 98.88 163 VAL B N 1
ATOM 3638 C CA . VAL B 1 163 ? -6.836 7.543 3.738 1 98.88 163 VAL B CA 1
ATOM 3639 C C . VAL B 1 163 ? -6.852 8.047 5.18 1 98.88 163 VAL B C 1
ATOM 3641 O O . VAL B 1 163 ? -6.227 9.062 5.496 1 98.88 163 VAL B O 1
ATOM 3644 N N . VAL B 1 164 ? -7.543 7.32 6.047 1 98.88 164 VAL B N 1
ATOM 3645 C CA . VAL B 1 164 ? -7.66 7.625 7.469 1 98.88 164 VAL B CA 1
ATOM 3646 C C . VAL B 1 164 ? -7.344 6.375 8.289 1 98.88 164 VAL B C 1
ATOM 3648 O O . VAL B 1 164 ? -8.133 5.43 8.328 1 98.88 164 VAL B O 1
ATOM 3651 N N . PRO B 1 165 ? -6.195 6.316 8.906 1 98.56 165 PRO B N 1
ATOM 3652 C CA . PRO B 1 165 ? -5.941 5.211 9.828 1 98.56 165 PRO B CA 1
ATOM 3653 C C . PRO B 1 165 ? -6.668 5.379 11.164 1 98.56 165 PRO B C 1
ATOM 3655 O O . PRO B 1 165 ? -6.559 6.43 11.805 1 98.56 165 PRO B O 1
ATOM 3658 N N . VAL B 1 166 ? -7.336 4.359 11.602 1 98.5 166 VAL B N 1
ATOM 3659 C CA . VAL B 1 166 ? -8.086 4.383 12.859 1 98.5 166 VAL B CA 1
ATOM 3660 C C . VAL B 1 166 ? -7.121 4.27 14.039 1 98.5 166 VAL B C 1
ATOM 3662 O O . VAL B 1 166 ? -7.305 4.922 15.062 1 98.5 166 VAL 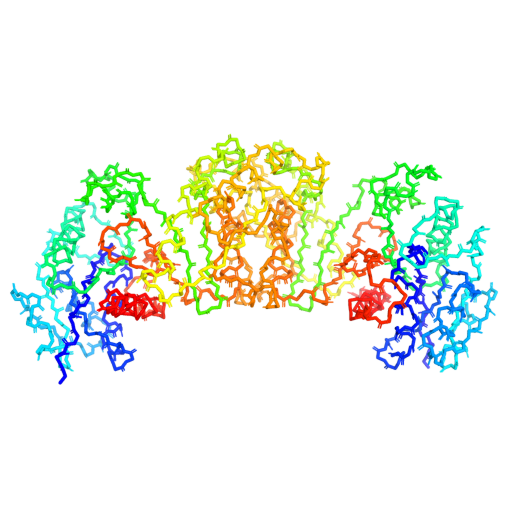B O 1
ATOM 3665 N N . THR B 1 167 ? -6.141 3.354 13.836 1 96.81 167 THR B N 1
ATOM 3666 C CA . THR B 1 167 ? -5 3.322 14.742 1 96.81 167 THR B CA 1
ATOM 3667 C C . THR B 1 167 ? -3.748 3.867 14.062 1 96.81 167 THR B C 1
ATOM 3669 O O . THR B 1 167 ? -3.494 3.57 12.891 1 96.81 167 THR B O 1
ATOM 3672 N N . ILE B 1 168 ? -2.994 4.637 14.695 1 93.31 168 ILE B N 1
ATOM 3673 C CA . ILE B 1 168 ? -1.954 5.391 14.008 1 93.31 168 ILE B CA 1
ATOM 3674 C C . ILE B 1 168 ? -0.579 4.891 14.445 1 93.31 168 ILE B C 1
ATOM 3676 O O . ILE B 1 168 ? -0.084 3.885 13.922 1 93.31 168 ILE B O 1
ATOM 3680 N N . HIS B 1 169 ? 0.031 5.48 15.492 1 91.94 169 HIS B N 1
ATOM 3681 C CA . HIS B 1 169 ? 1.414 5.207 15.867 1 91.94 169 HIS B CA 1
ATOM 3682 C C . HIS B 1 169 ? 1.485 4.195 17 1 91.94 169 HIS B C 1
ATOM 3684 O O . HIS B 1 169 ? 2.006 4.496 18.078 1 91.94 169 HIS B O 1
ATOM 3690 N N . VAL B 1 170 ? 1.03 3.006 16.781 1 95.88 170 VAL B N 1
ATOM 3691 C CA . VAL B 1 170 ? 1.115 1.882 17.719 1 95.88 170 VAL B CA 1
ATOM 3692 C C . VAL B 1 170 ? 1.683 0.66 17 1 95.88 170 VAL B C 1
ATOM 3694 O O . VAL B 1 170 ? 1.715 0.616 15.766 1 95.88 170 VAL B O 1
ATOM 3697 N N . SER B 1 171 ? 2.178 -0.283 17.781 1 97.5 171 SER B N 1
ATOM 3698 C CA . SER B 1 171 ? 2.68 -1.52 17.188 1 97.5 171 SER B CA 1
ATOM 3699 C C . SER B 1 171 ? 1.562 -2.293 16.5 1 97.5 171 SER B C 1
ATOM 3701 O O . SER B 1 171 ? 0.381 -2.045 16.75 1 97.5 171 SER B O 1
ATOM 3703 N N . LEU B 1 172 ? 1.939 -3.176 15.586 1 98 172 LEU B N 1
ATOM 3704 C CA . LEU B 1 172 ? 0.958 -4.023 14.922 1 98 172 LEU B CA 1
ATOM 3705 C C . LEU B 1 172 ? 0.138 -4.809 15.938 1 98 172 LEU B C 1
ATOM 3707 O O . LEU B 1 172 ? -1.083 -4.922 15.805 1 98 172 LEU B O 1
ATOM 3711 N N . ALA B 1 173 ? 0.789 -5.387 16.969 1 97.69 173 ALA B N 1
ATOM 3712 C CA . ALA B 1 173 ? 0.112 -6.145 18.016 1 97.69 173 ALA B CA 1
ATOM 3713 C C . ALA B 1 173 ? -0.899 -5.273 18.75 1 97.69 173 ALA B C 1
ATOM 3715 O O . ALA B 1 173 ? -2.025 -5.703 19.016 1 97.69 173 ALA B O 1
ATOM 3716 N N . GLN B 1 174 ? -0.508 -4.066 19.078 1 97.38 174 GLN B N 1
ATOM 3717 C CA . GLN B 1 174 ? -1.388 -3.143 19.797 1 97.38 174 GLN B CA 1
ATOM 3718 C C . GLN B 1 174 ? -2.562 -2.719 18.906 1 97.38 174 GLN B C 1
ATOM 3720 O O . GLN B 1 174 ? -3.678 -2.541 19.406 1 97.38 174 GLN B O 1
ATOM 3725 N N . ALA B 1 175 ? -2.312 -2.514 17.625 1 97.88 175 ALA B N 1
ATOM 3726 C CA . ALA B 1 175 ? -3.393 -2.184 16.703 1 97.88 175 ALA B CA 1
ATOM 3727 C C . ALA B 1 175 ? -4.438 -3.295 16.656 1 97.88 175 ALA B C 1
ATOM 3729 O O . ALA B 1 175 ? -5.637 -3.029 16.719 1 97.88 175 ALA B O 1
ATOM 3730 N N . ALA B 1 176 ? -3.969 -4.516 16.531 1 97.31 176 ALA B N 1
ATOM 3731 C CA . ALA B 1 176 ? -4.867 -5.664 16.469 1 97.31 176 ALA B CA 1
ATOM 3732 C C . ALA B 1 176 ? -5.684 -5.805 17.75 1 97.31 176 ALA B C 1
ATOM 3734 O O . ALA B 1 176 ? -6.887 -6.082 17.688 1 97.31 176 ALA B O 1
ATOM 3735 N N . ALA B 1 177 ? -5.062 -5.562 18.906 1 96.62 177 ALA B N 1
ATOM 3736 C CA . ALA B 1 177 ? -5.699 -5.777 20.203 1 96.62 177 ALA B CA 1
ATOM 3737 C C . ALA B 1 177 ? -6.559 -4.578 20.594 1 96.62 177 ALA B C 1
ATOM 3739 O O . ALA B 1 177 ? -7.566 -4.73 21.281 1 96.62 177 ALA B O 1
ATOM 3740 N N . GLY B 1 178 ? -6.176 -3.398 20.172 1 96.62 178 GLY B N 1
ATOM 3741 C CA . GLY B 1 178 ? -6.754 -2.176 20.703 1 96.62 178 GLY B CA 1
ATOM 3742 C C . GLY B 1 178 ? -7.855 -1.604 19.828 1 96.62 178 GLY B C 1
ATOM 3743 O O . GLY B 1 178 ? -8.57 -0.686 20.25 1 96.62 178 GLY B O 1
ATOM 3744 N N . LEU B 1 179 ? -8.07 -2.139 18.625 1 98.25 179 LEU B N 1
ATOM 3745 C CA . LEU B 1 179 ? -9.102 -1.635 17.734 1 98.25 179 LEU B CA 1
ATOM 3746 C C . LEU B 1 179 ? -10.492 -1.85 18.312 1 98.25 179 LEU B C 1
ATOM 3748 O O . LEU B 1 179 ? -10.789 -2.932 18.828 1 98.25 179 LEU B O 1
ATOM 3752 N N . THR B 1 180 ? -11.336 -0.826 18.281 1 98.56 180 THR B N 1
ATOM 3753 C CA . THR B 1 180 ? -12.695 -0.944 18.781 1 98.56 180 THR B CA 1
ATOM 3754 C C . THR B 1 180 ? -13.703 -0.456 17.75 1 98.56 180 THR B C 1
ATOM 3756 O O . THR B 1 180 ? -13.375 0.366 16.891 1 98.56 180 THR B O 1
ATOM 3759 N N . THR B 1 181 ? -14.898 -0.989 17.875 1 98.81 181 THR B N 1
ATOM 3760 C CA . THR B 1 181 ? -16 -0.548 17.031 1 98.81 181 THR B CA 1
ATOM 3761 C C . THR B 1 181 ? -16.219 0.958 17.172 1 98.81 181 THR B C 1
ATOM 3763 O O . THR B 1 181 ? -16.391 1.658 16.172 1 98.81 181 THR B O 1
ATOM 3766 N N . GLN B 1 182 ? -16.109 1.474 18.344 1 98.69 182 GLN B N 1
ATOM 3767 C CA . GLN B 1 182 ? -16.359 2.883 18.625 1 98.69 182 GLN B CA 1
ATOM 3768 C C . GLN B 1 182 ? -15.32 3.771 17.953 1 98.69 182 GLN B C 1
ATOM 3770 O O . GLN B 1 182 ? -15.656 4.848 17.453 1 98.69 182 GLN B O 1
ATOM 3775 N N . ALA B 1 183 ? -14.102 3.342 17.953 1 98.62 183 ALA B N 1
ATOM 3776 C CA . ALA B 1 183 ? -13.047 4.117 17.297 1 98.62 183 ALA B CA 1
ATOM 3777 C C . ALA B 1 183 ? -13.297 4.23 15.805 1 98.62 183 ALA B C 1
ATOM 3779 O O . ALA B 1 183 ? -13.062 5.285 15.203 1 98.62 183 ALA B O 1
ATOM 3780 N N . ILE B 1 184 ? -13.742 3.148 15.18 1 98.94 184 ILE B N 1
ATOM 3781 C CA . ILE B 1 184 ? -14.039 3.141 13.75 1 98.94 184 ILE B CA 1
ATOM 3782 C C . ILE B 1 184 ? -15.219 4.07 13.461 1 98.94 184 ILE B C 1
ATOM 3784 O O . ILE B 1 184 ? -15.18 4.852 12.508 1 98.94 184 ILE B O 1
ATOM 3788 N N . ILE B 1 185 ? -16.25 3.988 14.312 1 98.88 185 ILE B N 1
ATOM 3789 C CA . ILE B 1 185 ? -17.422 4.848 14.156 1 98.88 185 ILE B CA 1
ATOM 3790 C C . ILE B 1 185 ? -17 6.312 14.242 1 98.88 185 ILE B C 1
ATOM 3792 O O . ILE B 1 185 ? -17.359 7.121 13.391 1 98.88 185 ILE B O 1
ATOM 3796 N N . HIS B 1 186 ? -16.188 6.605 15.219 1 98.69 186 HIS B N 1
ATOM 3797 C CA . HIS B 1 186 ? -15.727 7.977 15.406 1 98.69 186 HIS B CA 1
ATOM 3798 C C . HIS B 1 186 ? -14.953 8.461 14.188 1 98.69 186 HIS B C 1
ATOM 3800 O O . HIS B 1 186 ? -15.234 9.539 13.656 1 98.69 186 HIS B O 1
ATOM 3806 N N . ALA B 1 187 ? -14.008 7.695 13.695 1 98.75 187 ALA B N 1
ATOM 3807 C CA . ALA B 1 187 ? -13.211 8.055 12.531 1 98.75 187 ALA B CA 1
ATOM 3808 C C . ALA B 1 187 ? -14.094 8.258 11.305 1 98.75 187 ALA B C 1
ATOM 3810 O O . ALA B 1 187 ? -13.891 9.203 10.531 1 98.75 187 ALA B O 1
ATOM 3811 N N . GLY B 1 188 ? -15.039 7.352 11.125 1 98.88 188 GLY B N 1
ATOM 3812 C CA . GLY B 1 188 ? -15.953 7.457 10 1 98.88 188 GLY B CA 1
ATOM 3813 C C . GLY B 1 188 ? -16.812 8.711 10.039 1 98.88 188 GLY B C 1
ATOM 3814 O O . GLY B 1 188 ? -16.984 9.383 9.023 1 98.88 188 GLY B O 1
ATOM 3815 N N . GLN B 1 189 ? -17.344 9.031 11.234 1 98.75 189 GLN B N 1
ATOM 3816 C CA . GLN B 1 189 ? -18.172 10.211 11.406 1 98.75 189 GLN B CA 1
ATOM 3817 C C . GLN B 1 189 ? -17.391 11.484 11.102 1 98.75 189 GLN B C 1
ATOM 3819 O O . GLN B 1 189 ? -17.844 12.328 10.328 1 98.75 189 GLN B O 1
ATOM 3824 N N . VAL B 1 190 ? -16.25 11.562 11.711 1 98.5 190 VAL B N 1
ATOM 3825 C CA . VAL B 1 190 ? -15.422 12.75 11.555 1 98.5 190 VAL B CA 1
ATOM 3826 C C . VAL B 1 190 ? -14.992 12.898 10.094 1 98.5 190 VAL B C 1
ATOM 3828 O O . VAL B 1 190 ? -15.008 14.008 9.555 1 98.5 190 VAL B O 1
ATOM 3831 N N . THR B 1 191 ? -14.672 11.781 9.422 1 98.88 191 THR B N 1
ATOM 3832 C CA . THR B 1 191 ? -14.234 11.789 8.031 1 98.88 191 THR B CA 1
ATOM 3833 C C . THR B 1 191 ? -15.367 12.234 7.117 1 98.88 191 THR B C 1
ATOM 3835 O O . THR B 1 191 ? -15.18 13.102 6.262 1 98.88 191 THR B O 1
ATOM 3838 N N . ALA B 1 192 ? -16.516 11.664 7.309 1 98.69 192 ALA B N 1
ATOM 3839 C CA . ALA B 1 192 ? -17.672 12.023 6.488 1 98.69 192 ALA B CA 1
ATOM 3840 C C . ALA B 1 192 ? -18 13.508 6.629 1 98.69 192 ALA B C 1
ATOM 3842 O O . ALA B 1 192 ? -18.25 14.188 5.633 1 98.69 192 ALA B O 1
ATOM 3843 N N . GLN B 1 193 ? -18.031 13.953 7.84 1 97.81 193 GLN B N 1
ATOM 3844 C CA . GLN B 1 193 ? -18.297 15.359 8.094 1 97.81 193 GLN B CA 1
ATOM 3845 C C . GLN B 1 193 ? -17.281 16.266 7.418 1 97.81 193 GLN B C 1
ATOM 3847 O O . GLN B 1 193 ? -17.625 17.266 6.805 1 97.81 193 GLN B O 1
ATOM 3852 N N . ALA B 1 194 ? -16.016 15.93 7.539 1 98.25 194 ALA B N 1
ATOM 3853 C CA . ALA B 1 194 ? -14.938 16.719 6.934 1 98.25 194 ALA B CA 1
ATOM 3854 C C . ALA B 1 194 ? -15.055 16.719 5.414 1 98.25 194 ALA B C 1
ATOM 3856 O O . ALA B 1 194 ? -14.805 17.734 4.766 1 98.25 194 ALA B O 1
ATOM 3857 N N . LEU B 1 195 ? -15.352 15.516 4.816 1 98.56 195 LEU B N 1
ATOM 3858 C CA . LEU B 1 195 ? -15.484 15.422 3.367 1 98.56 195 LEU B CA 1
ATOM 3859 C C . LEU B 1 195 ? -16.562 16.375 2.859 1 98.56 195 LEU B C 1
ATOM 3861 O O . LEU B 1 195 ? -16.406 17 1.811 1 98.56 195 LEU B O 1
ATOM 3865 N N . ARG B 1 196 ? -17.641 16.5 3.613 1 97.56 196 ARG B N 1
ATOM 3866 C CA . ARG B 1 196 ? -18.703 17.422 3.244 1 97.56 196 ARG B CA 1
ATOM 3867 C C . ARG B 1 196 ? -18.266 18.859 3.445 1 97.56 196 ARG B C 1
ATOM 3869 O O . ARG B 1 196 ? -18.359 19.672 2.52 1 97.56 196 ARG B O 1
ATOM 3876 N N . ARG B 1 197 ? -17.75 19.156 4.59 1 97.06 197 ARG B N 1
ATOM 3877 C CA . ARG B 1 197 ? -17.484 20.516 5.035 1 97.06 197 ARG B CA 1
ATOM 3878 C C . ARG B 1 197 ? -16.219 21.078 4.395 1 97.06 197 ARG B C 1
ATOM 3880 O O . ARG B 1 197 ? -16.203 22.203 3.916 1 97.06 197 ARG B O 1
ATOM 3887 N N . ASP B 1 198 ? -15.188 20.297 4.391 1 97.62 198 ASP B N 1
ATOM 3888 C CA . ASP B 1 198 ? -13.859 20.797 4.055 1 97.62 198 ASP B CA 1
ATOM 3889 C C . ASP B 1 198 ? -13.5 20.469 2.609 1 97.62 198 ASP B C 1
ATOM 3891 O O . ASP B 1 198 ? -12.656 21.125 2.008 1 97.62 198 ASP B O 1
ATOM 3895 N N . PHE B 1 199 ? -14.102 19.422 2 1 97.94 199 PHE B N 1
ATOM 3896 C CA . PHE B 1 199 ? -13.727 19 0.656 1 97.94 199 PHE B CA 1
ATOM 3897 C C . PHE B 1 199 ? -14.859 19.266 -0.33 1 97.94 199 PHE B C 1
ATOM 3899 O O . PHE B 1 199 ? -14.695 19.047 -1.534 1 97.94 199 PHE B O 1
ATOM 3906 N N . GLY B 1 200 ? -16.047 19.625 0.177 1 97.19 200 GLY B N 1
ATOM 3907 C CA . GLY B 1 200 ? -17.172 19.984 -0.678 1 97.19 200 GLY B CA 1
ATOM 3908 C C . GLY B 1 200 ? -17.828 18.797 -1.332 1 97.19 200 GLY B C 1
ATOM 3909 O O . GLY B 1 200 ? -18.406 18.906 -2.414 1 97.19 200 GLY B O 1
ATOM 3910 N N . ILE B 1 201 ? -17.719 17.641 -0.775 1 97.62 201 ILE B N 1
ATOM 3911 C CA . ILE B 1 201 ? -18.328 16.422 -1.298 1 97.62 201 ILE B CA 1
ATOM 3912 C C . ILE B 1 201 ? -19.703 16.234 -0.661 1 97.62 201 ILE B C 1
ATOM 3914 O O . ILE B 1 201 ? -19.812 15.875 0.515 1 97.62 201 ILE B O 1
ATOM 3918 N N . ALA B 1 202 ? -20.766 16.406 -1.365 1 96.25 202 ALA B N 1
ATOM 3919 C CA . ALA B 1 202 ? -22.141 16.438 -0.85 1 96.25 202 ALA B CA 1
ATOM 3920 C C . ALA B 1 202 ? -22.547 15.086 -0.286 1 96.25 202 ALA B C 1
ATOM 3922 O O . ALA B 1 202 ? -23.219 15.016 0.75 1 96.25 202 ALA B O 1
ATOM 3923 N N . ALA B 1 203 ? -22.156 14.008 -0.961 1 97.06 203 ALA B N 1
ATOM 3924 C CA . ALA B 1 203 ? -22.5 12.648 -0.564 1 97.06 203 ALA B CA 1
ATOM 3925 C C . ALA B 1 203 ? -21.25 11.773 -0.468 1 97.06 203 ALA B C 1
ATOM 3927 O O . ALA B 1 203 ? -21.016 10.93 -1.333 1 97.06 203 ALA B O 1
ATOM 3928 N N . PRO B 1 204 ? -20.547 11.961 0.65 1 98.31 204 PRO B N 1
ATOM 3929 C CA . PRO B 1 204 ? -19.266 11.25 0.794 1 98.31 204 PRO B CA 1
ATOM 3930 C C . PRO B 1 204 ? -19.438 9.727 0.805 1 98.31 204 PRO B C 1
ATOM 3932 O O . PRO B 1 204 ? -20.344 9.211 1.472 1 98.31 204 PRO B O 1
ATOM 3935 N N . ARG B 1 205 ? -18.734 8.984 0.06 1 98.81 205 ARG B N 1
ATOM 3936 C CA . ARG B 1 205 ? -18.641 7.527 0.039 1 98.81 205 ARG B CA 1
ATOM 3937 C C . ARG B 1 205 ? -17.391 7.043 0.757 1 98.81 205 ARG B C 1
ATOM 3939 O O . ARG B 1 205 ? -16.281 7.426 0.393 1 98.81 205 ARG B O 1
ATOM 3946 N N . LEU B 1 206 ? -17.562 6.238 1.8 1 98.94 206 LEU B N 1
ATOM 3947 C CA . LEU B 1 206 ? -16.438 5.73 2.568 1 98.94 206 LEU B CA 1
ATOM 3948 C C . LEU B 1 206 ? -16.219 4.246 2.291 1 98.94 206 LEU B C 1
ATOM 3950 O O . LEU B 1 206 ? -17.156 3.451 2.355 1 98.94 206 LEU B O 1
ATOM 3954 N N . ALA B 1 207 ? -15.039 3.852 1.873 1 98.94 207 ALA B N 1
ATOM 3955 C CA . ALA B 1 207 ? -14.609 2.457 1.918 1 98.94 207 ALA B CA 1
ATOM 3956 C C . ALA B 1 207 ? -14 2.113 3.271 1 98.94 207 ALA B C 1
ATOM 3958 O O . ALA B 1 207 ? -13.148 2.852 3.781 1 98.94 207 ALA B O 1
ATOM 3959 N N . VAL B 1 208 ? -14.422 1.062 3.902 1 98.94 208 VAL B N 1
ATOM 3960 C CA . VAL B 1 208 ? -13.922 0.653 5.211 1 98.94 208 VAL B CA 1
ATOM 3961 C C . VAL B 1 208 ? -13.148 -0.659 5.078 1 98.94 208 VAL B C 1
ATOM 3963 O O . VAL B 1 208 ? -13.734 -1.705 4.793 1 98.94 208 VAL B O 1
ATOM 3966 N N . ALA B 1 209 ? -11.859 -0.613 5.281 1 98.88 209 ALA B N 1
ATOM 3967 C CA . ALA B 1 209 ? -11 -1.787 5.176 1 98.88 209 ALA B CA 1
ATOM 3968 C C . ALA B 1 209 ? -11.234 -2.75 6.336 1 98.88 209 ALA B C 1
ATOM 3970 O O . ALA B 1 209 ? -11.594 -2.328 7.438 1 98.88 209 ALA B O 1
ATOM 3971 N N . GLY B 1 210 ? -11.039 -4.02 6.074 1 98.81 210 GLY B N 1
ATOM 3972 C CA . GLY B 1 210 ? -10.945 -4.973 7.168 1 98.81 210 GLY B CA 1
ATOM 3973 C C . GLY B 1 210 ? -9.641 -4.871 7.941 1 98.81 210 GLY B C 1
ATOM 3974 O O . GLY B 1 210 ? -8.656 -4.324 7.441 1 98.81 210 GLY B O 1
ATOM 3975 N N . LEU B 1 211 ? -9.734 -5.348 9.195 1 98.75 211 LEU B N 1
ATOM 3976 C CA . LEU B 1 211 ? -8.531 -5.457 10.008 1 98.75 211 LEU B CA 1
ATOM 3977 C C . LEU B 1 211 ? -7.602 -6.539 9.461 1 98.75 211 LEU B C 1
ATOM 3979 O O . LEU B 1 211 ? -6.395 -6.324 9.336 1 98.75 211 LEU B O 1
ATOM 3983 N N . ASN B 1 212 ? -8.18 -7.672 9.125 1 98.44 212 ASN B N 1
ATOM 3984 C CA . ASN B 1 212 ? -7.434 -8.859 8.719 1 98.44 212 ASN B CA 1
ATOM 3985 C C . ASN B 1 212 ? -7.391 -8.992 7.195 1 98.44 212 ASN B C 1
ATOM 3987 O O . ASN B 1 212 ? -8.234 -8.43 6.496 1 98.44 212 ASN B O 1
ATOM 3991 N N . PRO B 1 213 ? -6.359 -9.742 6.691 1 97 213 PRO B N 1
ATOM 3992 C CA . PRO B 1 213 ? -6.379 -10.102 5.273 1 97 213 PRO B CA 1
ATOM 3993 C C . PRO B 1 213 ? -7.727 -10.664 4.828 1 97 213 PRO B C 1
ATOM 3995 O O . PRO B 1 213 ? -8.367 -11.406 5.578 1 97 213 PRO B O 1
ATOM 3998 N N . HIS B 1 214 ? -8.18 -10.25 3.676 1 95.38 214 HIS B N 1
ATOM 3999 C CA . HIS B 1 214 ? -9.438 -10.719 3.098 1 95.38 214 HIS B CA 1
ATOM 4000 C C . HIS B 1 214 ? -10.617 -10.391 3.998 1 95.38 214 HIS B C 1
ATOM 4002 O O . HIS B 1 214 ? -11.617 -11.117 4.012 1 95.38 214 HIS B O 1
ATOM 4008 N N . ALA B 1 215 ? -10.414 -9.438 4.883 1 96.81 215 ALA B N 1
ATOM 4009 C CA . ALA B 1 215 ? -11.438 -9.023 5.84 1 96.81 215 ALA B CA 1
ATOM 4010 C C . ALA B 1 215 ? -11.883 -10.195 6.711 1 96.81 215 ALA B C 1
ATOM 4012 O O . ALA B 1 215 ? -13.078 -10.367 6.969 1 96.81 215 ALA B O 1
ATOM 4013 N N . GLY B 1 216 ? -10.953 -11 7.035 1 94.38 216 GLY B N 1
ATOM 4014 C CA . GLY B 1 216 ? -11.203 -12.102 7.945 1 94.38 216 GLY B CA 1
ATOM 4015 C C . GLY B 1 216 ? -11.57 -13.391 7.238 1 94.38 216 GLY B C 1
ATOM 4016 O O . GLY B 1 216 ? -11.531 -14.469 7.836 1 94.38 216 GLY B O 1
ATOM 4017 N N . GLU B 1 217 ? -11.93 -13.344 5.926 1 91 217 GLU B N 1
ATOM 4018 C CA . GLU B 1 217 ? -12.305 -14.516 5.141 1 91 217 GLU B CA 1
ATOM 4019 C C . GLU B 1 217 ? -13.297 -15.391 5.898 1 91 217 GLU B C 1
ATOM 4021 O O . GLU B 1 217 ? -13.055 -16.578 6.105 1 91 217 GLU B O 1
ATOM 4026 N N . ASN B 1 218 ? -14.344 -14.844 6.348 1 88.69 218 ASN B N 1
ATOM 4027 C CA . ASN B 1 218 ? -15.43 -15.523 7.047 1 88.69 218 ASN B CA 1
ATOM 4028 C C . ASN B 1 218 ? -14.922 -16.25 8.289 1 88.69 218 ASN B C 1
ATOM 4030 O O . ASN B 1 218 ? -15.305 -17.406 8.539 1 88.69 218 ASN B O 1
ATOM 4034 N N . GLY B 1 219 ? -13.93 -15.633 8.969 1 89.5 219 GLY B N 1
ATOM 4035 C CA . GLY B 1 219 ? -13.461 -16.156 10.242 1 89.5 219 GLY B CA 1
ATOM 4036 C C . GLY B 1 219 ? -12.18 -16.953 10.117 1 89.5 219 GLY B C 1
ATOM 4037 O O . GLY B 1 219 ? -11.469 -17.156 11.109 1 89.5 219 GLY B O 1
ATOM 4038 N N . ALA B 1 220 ? -11.734 -17.391 8.953 1 87.88 220 ALA B N 1
ATOM 4039 C CA . ALA B 1 220 ? -10.555 -18.219 8.734 1 87.88 220 ALA B CA 1
ATOM 4040 C C . ALA B 1 220 ? -9.273 -17.453 9.039 1 87.88 220 ALA B C 1
ATOM 4042 O O . ALA B 1 220 ? -8.258 -18.047 9.414 1 87.88 220 ALA B O 1
ATOM 4043 N N . MET B 1 221 ? -9.383 -16.156 8.953 1 94 221 MET B N 1
ATOM 4044 C CA . MET B 1 221 ? -8.234 -15.305 9.242 1 94 221 MET B CA 1
ATOM 4045 C C . MET B 1 221 ? -8.57 -14.297 10.336 1 94 221 MET B C 1
ATOM 4047 O O . MET B 1 221 ? -8.195 -13.125 10.242 1 94 221 MET B O 1
ATOM 4051 N N . GLY B 1 222 ? -9.305 -14.781 11.266 1 93.75 222 GLY B N 1
ATOM 4052 C CA . GLY B 1 222 ? -9.664 -13.945 12.406 1 93.75 222 GLY B CA 1
ATOM 4053 C C . GLY B 1 222 ? -11.117 -13.523 12.391 1 93.75 222 GLY B C 1
ATOM 4054 O O . GLY B 1 222 ? -11.734 -13.438 11.328 1 93.75 222 GLY B O 1
ATOM 4055 N N . ASN B 1 223 ? -11.625 -13.172 13.484 1 96.56 223 ASN B N 1
ATOM 4056 C CA . ASN B 1 223 ? -13.047 -12.859 13.633 1 96.56 223 ASN B CA 1
ATOM 4057 C C . ASN B 1 223 ? -13.266 -11.375 13.898 1 96.56 223 ASN B C 1
ATOM 4059 O O . ASN B 1 223 ? -14.414 -10.922 13.984 1 96.56 223 ASN B O 1
ATOM 4063 N N . GLU B 1 224 ? -12.234 -10.672 14 1 98.06 224 GLU B N 1
ATOM 4064 C CA . GLU B 1 224 ? -12.32 -9.266 14.383 1 98.06 224 GLU B CA 1
ATOM 4065 C C . GLU B 1 224 ? -13.148 -8.469 13.375 1 98.06 224 GLU B C 1
ATOM 4067 O O . GLU B 1 224 ? -13.844 -7.523 13.75 1 98.06 224 GLU B O 1
ATOM 4072 N N . ASP B 1 225 ? -13.078 -8.852 12.156 1 98.62 225 ASP B N 1
ATOM 4073 C CA . ASP B 1 225 ? -13.797 -8.109 11.125 1 98.62 225 ASP B CA 1
ATOM 4074 C C . ASP B 1 225 ? -15.305 -8.258 11.297 1 98.62 225 ASP B C 1
ATOM 4076 O O . ASP B 1 225 ? -16.062 -7.293 11.141 1 98.62 225 ASP B O 1
ATOM 4080 N N . ALA B 1 226 ? -15.711 -9.391 11.578 1 98.12 226 ALA B N 1
ATOM 4081 C CA . ALA B 1 226 ? -17.125 -9.625 11.836 1 98.12 226 ALA B CA 1
ATOM 4082 C C . ALA B 1 226 ? -17.547 -9.023 13.172 1 98.12 226 ALA B C 1
ATOM 4084 O O . ALA B 1 226 ? -18.656 -8.516 13.312 1 98.12 226 ALA B O 1
ATOM 4085 N N . ALA B 1 227 ? -16.688 -9.055 14.141 1 98.38 227 ALA B N 1
ATOM 4086 C CA . ALA B 1 227 ? -17.031 -8.695 15.516 1 98.38 227 ALA B CA 1
ATOM 4087 C C . ALA B 1 227 ? -16.875 -7.199 15.75 1 98.38 227 ALA B C 1
ATOM 4089 O O . ALA B 1 227 ? -17.562 -6.617 16.594 1 98.38 227 ALA B O 1
ATOM 4090 N N . ILE B 1 228 ? -15.953 -6.539 15.047 1 98.75 228 ILE B N 1
ATOM 4091 C CA . ILE B 1 228 ? -15.586 -5.168 15.375 1 98.75 228 ILE B CA 1
ATOM 4092 C C . ILE B 1 228 ? -15.891 -4.254 14.188 1 98.75 228 ILE B C 1
ATOM 4094 O O . ILE B 1 228 ? -16.578 -3.238 14.344 1 98.75 228 ILE B O 1
ATOM 4098 N N . VAL B 1 229 ? -15.477 -4.625 12.961 1 98.88 229 VAL B N 1
ATOM 4099 C CA . VAL B 1 229 ? -15.531 -3.723 11.82 1 98.88 229 VAL B CA 1
ATOM 4100 C C . VAL B 1 229 ? -16.953 -3.697 11.25 1 98.88 229 VAL B C 1
ATOM 4102 O O . VAL B 1 229 ? -17.5 -2.625 10.984 1 98.88 229 VAL B O 1
ATOM 4105 N N . ALA B 1 230 ? -17.516 -4.852 11.055 1 98.81 230 ALA B N 1
ATOM 4106 C CA . ALA B 1 230 ? -18.844 -4.941 10.453 1 98.81 230 ALA B CA 1
ATOM 4107 C C . ALA B 1 230 ? -19.875 -4.152 11.258 1 98.81 230 ALA B C 1
ATOM 4109 O O . ALA B 1 230 ? -20.656 -3.381 10.703 1 98.81 230 ALA B O 1
ATOM 4110 N N . PRO B 1 231 ? -19.906 -4.312 12.609 1 98.88 231 PRO B N 1
ATOM 4111 C CA . PRO B 1 231 ? -20.844 -3.51 13.391 1 98.88 231 PRO B CA 1
ATOM 4112 C C . PRO B 1 231 ? -20.609 -2.008 13.25 1 98.88 231 PRO B C 1
ATOM 4114 O O . PRO B 1 231 ? -21.547 -1.221 13.273 1 98.88 231 PRO B O 1
ATOM 4117 N N . ALA B 1 232 ? -19.359 -1.543 13.141 1 98.94 232 ALA B N 1
ATOM 4118 C CA . ALA B 1 232 ? -19.062 -0.129 12.938 1 98.94 232 ALA B CA 1
ATOM 4119 C C . ALA B 1 232 ? -19.641 0.374 11.617 1 98.94 232 ALA B C 1
ATOM 4121 O O . ALA B 1 232 ? -20.234 1.459 11.562 1 98.94 232 ALA B O 1
ATOM 4122 N N . VAL B 1 233 ? -19.484 -0.405 10.555 1 98.94 233 VAL B N 1
ATOM 4123 C CA . VAL B 1 233 ? -20.031 -0.055 9.242 1 98.94 233 VAL B CA 1
ATOM 4124 C C . VAL B 1 233 ? -21.547 0.075 9.328 1 98.94 233 VAL B C 1
ATOM 4126 O O . VAL B 1 233 ? -22.125 1.043 8.82 1 98.94 233 VAL B O 1
ATOM 4129 N N . ALA B 1 234 ? -22.109 -0.907 9.961 1 98.88 234 ALA B N 1
ATOM 4130 C CA . ALA B 1 234 ? -23.562 -0.878 10.125 1 98.88 234 ALA B CA 1
ATOM 4131 C C . ALA B 1 234 ? -24 0.377 10.875 1 98.88 234 ALA B C 1
ATOM 4133 O O . ALA B 1 234 ? -25 1.009 10.5 1 98.88 234 ALA B O 1
ATOM 4134 N N . ALA B 1 235 ? -23.328 0.714 11.922 1 98.88 235 ALA B N 1
ATOM 4135 C CA . ALA B 1 235 ? -23.641 1.9 12.711 1 98.88 235 ALA B CA 1
ATOM 4136 C C . ALA B 1 235 ? -23.531 3.168 11.867 1 98.88 235 ALA B C 1
ATOM 4138 O O . ALA B 1 235 ? -24.375 4.059 11.953 1 98.88 235 ALA B O 1
ATOM 4139 N N . LEU B 1 236 ? -22.484 3.291 11.07 1 98.88 236 LEU B N 1
ATOM 4140 C CA . LEU B 1 236 ? -22.281 4.438 10.188 1 98.88 236 LEU B CA 1
ATOM 4141 C C . LEU B 1 236 ? -23.422 4.547 9.172 1 98.88 236 LEU B C 1
ATOM 4143 O O . LEU B 1 236 ? -23.953 5.633 8.945 1 98.88 236 LEU B O 1
ATOM 4147 N N . ARG B 1 237 ? -23.797 3.438 8.633 1 98.81 237 ARG B N 1
ATOM 4148 C CA . ARG B 1 237 ? -24.891 3.42 7.672 1 98.81 237 ARG B CA 1
ATOM 4149 C C . ARG B 1 237 ? -26.203 3.842 8.32 1 98.81 237 ARG B C 1
ATOM 4151 O O . ARG B 1 237 ? -27.016 4.551 7.715 1 98.81 237 ARG B O 1
ATOM 4158 N N . ALA B 1 238 ? -26.391 3.396 9.484 1 98.62 238 ALA B N 1
ATOM 4159 C CA . ALA B 1 238 ? -27.609 3.76 10.219 1 98.62 238 ALA B CA 1
ATOM 4160 C C . ALA B 1 238 ? -27.672 5.266 10.445 1 98.62 238 ALA B C 1
ATOM 4162 O O . ALA B 1 238 ? -28.766 5.824 10.602 1 98.62 238 ALA B O 1
ATOM 4163 N N . GLN B 1 239 ? -26.578 5.918 10.43 1 98.06 239 GLN B N 1
ATOM 4164 C CA . GLN B 1 239 ? -26.5 7.359 10.625 1 98.06 239 GLN B CA 1
ATOM 4165 C C . GLN B 1 239 ? -26.578 8.102 9.297 1 98.06 239 GLN B C 1
ATOM 4167 O O . GLN B 1 239 ? -26.406 9.32 9.242 1 98.06 239 GLN B O 1
ATOM 4172 N N . GLY B 1 240 ? -26.703 7.344 8.203 1 98.25 240 GLY B N 1
ATOM 4173 C CA . GLY B 1 240 ? -26.859 7.949 6.895 1 98.25 240 GLY B CA 1
ATOM 4174 C C . GLY B 1 240 ? -25.547 8.125 6.156 1 98.25 240 GLY B C 1
ATOM 4175 O O . GLY B 1 240 ? -25.5 8.789 5.117 1 98.25 240 GLY B O 1
ATOM 4176 N N . ILE B 1 241 ? -24.5 7.613 6.688 1 98.56 241 ILE B N 1
ATOM 4177 C CA . ILE B 1 241 ? -23.203 7.688 6.031 1 98.56 241 ILE B CA 1
ATOM 4178 C C . ILE B 1 241 ? -23.047 6.52 5.066 1 98.56 241 ILE B C 1
ATOM 4180 O O . ILE B 1 241 ? -23.297 5.367 5.426 1 98.56 241 ILE B O 1
ATOM 4184 N N . ASP B 1 242 ? -22.703 6.805 3.834 1 98.75 242 ASP B N 1
ATOM 4185 C CA . ASP B 1 242 ? -22.469 5.77 2.834 1 98.75 242 ASP B CA 1
ATOM 4186 C C . ASP B 1 242 ? -21.125 5.07 3.076 1 98.75 242 ASP B C 1
ATOM 4188 O O . ASP B 1 242 ? -20.125 5.383 2.42 1 98.75 242 ASP B O 1
ATOM 4192 N N . ALA B 1 243 ? -21.156 4.164 3.986 1 98.81 243 ALA B N 1
ATOM 4193 C CA . ALA B 1 243 ? -19.984 3.385 4.355 1 98.81 243 ALA B CA 1
ATOM 4194 C C . ALA B 1 243 ? -20.094 1.951 3.844 1 98.81 243 ALA B C 1
ATOM 4196 O O . ALA B 1 243 ? -21.125 1.291 4.039 1 98.81 243 ALA B O 1
ATOM 4197 N N . ASN B 1 244 ? -19.062 1.474 3.16 1 98.75 244 ASN B N 1
ATOM 4198 C CA . ASN B 1 244 ? -19.047 0.123 2.607 1 98.75 244 ASN B CA 1
ATOM 4199 C C . ASN B 1 244 ? -17.875 -0.693 3.148 1 98.75 244 ASN B C 1
ATOM 4201 O O . ASN B 1 244 ? -16.719 -0.269 3.057 1 98.75 244 ASN B O 1
ATOM 4205 N N . GLY B 1 245 ? -18.109 -1.873 3.697 1 98.44 245 GLY B N 1
ATOM 4206 C CA . GLY B 1 245 ? -17.094 -2.768 4.227 1 98.44 245 GLY B CA 1
ATOM 4207 C C . GLY B 1 245 ? -17.656 -3.793 5.195 1 98.44 245 GLY B C 1
ATOM 4208 O O . GLY B 1 245 ? -18.875 -3.947 5.316 1 98.44 245 GLY B O 1
ATOM 4209 N N . PRO B 1 246 ? -16.859 -4.488 5.922 1 98.69 246 PRO B N 1
ATOM 4210 C CA . PRO B 1 246 ? -15.406 -4.52 5.75 1 98.69 246 PRO B CA 1
ATOM 4211 C C . PRO B 1 246 ? -14.984 -5.043 4.379 1 98.69 246 PRO B C 1
ATOM 4213 O O . PRO B 1 246 ? -15.609 -5.969 3.848 1 98.69 246 PRO B O 1
ATOM 4216 N N . LEU B 1 247 ? -13.992 -4.418 3.793 1 98.5 247 LEU B N 1
ATOM 4217 C CA . LEU B 1 247 ? -13.461 -4.805 2.49 1 98.5 247 LEU B CA 1
ATOM 4218 C C . LEU B 1 247 ? -12.016 -5.285 2.613 1 98.5 247 LEU B C 1
ATOM 4220 O O . LEU B 1 247 ? -11.258 -4.785 3.449 1 98.5 247 LEU B O 1
ATOM 4224 N N . PRO B 1 248 ? -11.594 -6.305 1.826 1 97.75 248 PRO B N 1
ATOM 4225 C CA . PRO B 1 248 ? -10.172 -6.656 1.803 1 97.75 248 PRO B CA 1
ATOM 4226 C C . PRO B 1 248 ? -9.281 -5.48 1.415 1 97.75 248 PRO B C 1
ATOM 4228 O O . PRO B 1 248 ? -9.469 -4.883 0.352 1 97.75 248 PRO B O 1
ATOM 4231 N N . ALA B 1 249 ? -8.297 -5.18 2.23 1 98.25 249 ALA B N 1
ATOM 4232 C CA . ALA B 1 249 ? -7.508 -3.961 2.066 1 98.25 249 ALA B CA 1
ATOM 4233 C C . ALA B 1 249 ? -6.656 -4.027 0.8 1 98.25 249 ALA B C 1
ATOM 4235 O O . ALA B 1 249 ? -6.414 -3.008 0.153 1 98.25 249 ALA B O 1
ATOM 4236 N N . ASP B 1 250 ? -6.195 -5.207 0.438 1 96.44 250 ASP B N 1
ATOM 4237 C CA . ASP B 1 250 ? -5.277 -5.332 -0.688 1 96.44 250 ASP B CA 1
ATOM 4238 C C . ASP B 1 250 ? -5.965 -4.969 -2.002 1 96.44 250 ASP B C 1
ATOM 4240 O O . ASP B 1 250 ? -5.301 -4.73 -3.012 1 96.44 250 ASP B O 1
ATOM 4244 N N . THR B 1 251 ? -7.293 -4.883 -2.035 1 95.81 251 THR B N 1
ATOM 4245 C CA . THR B 1 251 ? -7.988 -4.621 -3.291 1 95.81 251 THR B CA 1
ATOM 4246 C C . THR B 1 251 ? -8.609 -3.229 -3.283 1 95.81 251 THR B C 1
ATOM 4248 O O . THR B 1 251 ? -9.43 -2.904 -4.148 1 95.81 251 THR B O 1
ATOM 4251 N N . LEU B 1 252 ? -8.234 -2.398 -2.375 1 98.06 252 LEU B N 1
ATOM 4252 C CA . LEU B 1 252 ? -8.938 -1.138 -2.168 1 98.06 252 LEU B CA 1
ATOM 4253 C C . LEU B 1 252 ? -8.242 0.004 -2.896 1 98.06 252 LEU B C 1
ATOM 4255 O O . LEU B 1 252 ? -8.812 1.081 -3.07 1 98.06 252 LEU B O 1
ATOM 4259 N N . PHE B 1 253 ? -7.02 -0.212 -3.391 1 98.69 253 PHE B N 1
ATOM 4260 C CA . PHE B 1 253 ? -6.238 0.993 -3.639 1 98.69 253 PHE B CA 1
ATOM 4261 C C . PHE B 1 253 ? -5.801 1.062 -5.098 1 98.69 253 PHE B C 1
ATOM 4263 O O . PHE B 1 253 ? -5.086 1.986 -5.492 1 98.69 253 PHE B O 1
ATOM 4270 N N . HIS B 1 254 ? -6.184 0.056 -5.891 1 96.81 254 HIS B N 1
ATOM 4271 C CA . HIS B 1 254 ? -5.945 0.186 -7.324 1 96.81 254 HIS B CA 1
ATOM 4272 C C . HIS B 1 254 ? -6.879 1.221 -7.945 1 96.81 254 HIS B C 1
ATOM 4274 O O . HIS B 1 254 ? -7.871 1.615 -7.328 1 96.81 254 HIS B O 1
ATOM 4280 N N . ALA B 1 255 ? -6.625 1.689 -9.164 1 96.25 255 ALA B N 1
ATOM 4281 C CA . ALA B 1 255 ? -7.262 2.861 -9.758 1 96.25 255 ALA B CA 1
ATOM 4282 C C . ALA B 1 255 ? -8.773 2.68 -9.836 1 96.25 255 ALA B C 1
ATOM 4284 O O . ALA B 1 255 ? -9.539 3.578 -9.469 1 96.25 255 ALA B O 1
ATOM 4285 N N . ARG B 1 256 ? -9.281 1.545 -10.305 1 95.56 256 ARG B N 1
ATOM 4286 C CA . ARG B 1 256 ? -10.711 1.311 -10.445 1 95.56 256 ARG B CA 1
ATOM 4287 C C . ARG B 1 256 ? -11.406 1.356 -9.086 1 95.56 256 ARG B C 1
ATOM 4289 O O . ARG B 1 256 ? -12.516 1.887 -8.969 1 95.56 256 ARG B O 1
ATOM 4296 N N . ALA B 1 257 ? -10.812 0.775 -8.086 1 97.19 257 ALA B N 1
ATOM 4297 C CA . ALA B 1 257 ? -11.398 0.799 -6.75 1 97.19 257 ALA B CA 1
ATOM 4298 C C . ALA B 1 257 ? -11.477 2.225 -6.211 1 97.19 257 ALA B C 1
ATOM 4300 O O . ALA B 1 257 ? -12.508 2.633 -5.672 1 97.19 257 ALA B O 1
ATOM 4301 N N . ARG B 1 258 ? -10.438 3.006 -6.402 1 98 258 ARG B N 1
ATOM 4302 C CA . ARG B 1 258 ? -10.352 4.359 -5.859 1 98 258 ARG B CA 1
ATOM 4303 C C . ARG B 1 258 ? -11.398 5.27 -6.488 1 98 258 ARG B C 1
ATOM 4305 O O . ARG B 1 258 ? -11.805 6.266 -5.887 1 98 258 ARG B O 1
ATOM 4312 N N . ALA B 1 259 ? -11.844 4.957 -7.691 1 97.56 259 ALA B N 1
ATOM 4313 C CA . ALA B 1 259 ? -12.891 5.727 -8.359 1 97.56 259 ALA B CA 1
ATOM 4314 C C . ALA B 1 259 ? -14.242 5.516 -7.672 1 97.56 259 ALA B C 1
ATOM 4316 O O . ALA B 1 259 ? -15.172 6.293 -7.879 1 97.56 259 ALA B O 1
ATOM 4317 N N . GLY B 1 260 ? -14.312 4.527 -6.816 1 97.88 260 GLY B N 1
ATOM 4318 C CA . GLY B 1 260 ? -15.594 4.133 -6.254 1 97.88 260 GLY B CA 1
ATOM 4319 C C . GLY B 1 260 ? -15.836 4.699 -4.867 1 97.88 260 GLY B C 1
ATOM 4320 O O . GLY B 1 260 ? -16.891 4.457 -4.266 1 97.88 260 GLY B O 1
ATOM 4321 N N . TYR B 1 261 ? -14.922 5.434 -4.273 1 98.75 261 TYR B N 1
ATOM 4322 C CA . TYR B 1 261 ? -15.109 6.02 -2.953 1 98.75 261 TYR B CA 1
ATOM 4323 C C . TYR B 1 261 ? -14.352 7.34 -2.83 1 98.75 261 TYR B C 1
ATOM 4325 O O . TYR B 1 261 ? -13.578 7.703 -3.719 1 98.75 261 TYR B O 1
ATOM 4333 N N . ASP B 1 262 ? -14.609 8.086 -1.74 1 98.81 262 ASP B N 1
ATOM 4334 C CA . ASP B 1 262 ? -14.016 9.406 -1.551 1 98.81 262 ASP B CA 1
ATOM 4335 C C . ASP B 1 262 ? -12.922 9.367 -0.485 1 98.81 262 ASP B C 1
ATOM 4337 O O . ASP B 1 262 ? -12.031 10.227 -0.471 1 98.81 262 ASP B O 1
ATOM 4341 N N . ALA B 1 263 ? -12.969 8.406 0.404 1 98.88 263 ALA B N 1
ATOM 4342 C CA . ALA B 1 263 ? -11.938 8.164 1.412 1 98.88 263 ALA B CA 1
ATOM 4343 C C . ALA B 1 263 ? -11.961 6.711 1.879 1 98.88 263 ALA B C 1
ATOM 4345 O O . ALA B 1 263 ? -13.016 6.066 1.874 1 98.88 263 ALA B O 1
ATOM 4346 N N . ALA B 1 264 ? -10.852 6.219 2.236 1 98.94 264 ALA B N 1
ATOM 4347 C CA . ALA B 1 264 ? -10.742 4.871 2.793 1 98.94 264 ALA B CA 1
ATOM 4348 C C . ALA B 1 264 ? -10.391 4.918 4.277 1 98.94 264 ALA B C 1
ATOM 4350 O O . ALA B 1 264 ? -9.391 5.531 4.664 1 98.94 264 ALA B O 1
ATOM 4351 N N . LEU B 1 265 ? -11.219 4.332 5.105 1 98.88 265 LEU B N 1
ATOM 4352 C CA . LEU B 1 265 ? -10.883 4.09 6.508 1 98.88 265 LEU B CA 1
ATOM 4353 C C . LEU B 1 265 ? -10.047 2.824 6.652 1 98.88 265 LEU B C 1
ATOM 4355 O O . LEU B 1 265 ? -10.5 1.732 6.297 1 98.88 265 LEU B O 1
ATOM 4359 N N . CYS B 1 266 ? -8.898 2.969 7.129 1 98.88 266 CYS B N 1
ATOM 4360 C CA . CYS B 1 266 ? -7.973 1.863 7.348 1 98.88 266 CYS B CA 1
ATOM 4361 C C . CYS B 1 266 ? -7.82 1.571 8.836 1 98.88 266 CYS B C 1
ATOM 4363 O O . CYS B 1 266 ? -7.965 2.469 9.672 1 98.88 266 CYS B O 1
ATOM 4365 N N . MET B 1 267 ? -7.52 0.39 9.164 1 98.81 267 MET B N 1
ATOM 4366 C CA . MET B 1 267 ? -7.566 -0.018 10.562 1 98.81 267 MET B CA 1
ATOM 4367 C C . MET B 1 267 ? -6.242 0.277 11.258 1 98.81 267 MET B C 1
ATOM 4369 O O . MET B 1 267 ? -6.195 0.417 12.484 1 98.81 267 MET B O 1
ATOM 4373 N N . TYR B 1 268 ? -5.16 0.295 10.516 1 98.5 268 TYR B N 1
ATOM 4374 C CA . TYR B 1 268 ? -3.863 0.515 11.148 1 98.5 268 TYR B CA 1
ATOM 4375 C C . TYR B 1 268 ? -2.93 1.287 10.227 1 98.5 268 TYR B C 1
ATOM 4377 O O . TYR B 1 268 ? -3.232 1.48 9.047 1 98.5 268 TYR B O 1
ATOM 4385 N N . HIS B 1 269 ? -1.797 1.714 10.695 1 98.19 269 HIS B N 1
ATOM 4386 C CA . HIS B 1 269 ? -0.875 2.676 10.109 1 98.19 269 HIS B CA 1
ATOM 4387 C C . HIS B 1 269 ? -0.458 2.25 8.703 1 98.19 269 HIS B C 1
ATOM 4389 O O . HIS B 1 269 ? -0.74 2.949 7.727 1 98.19 269 HIS B O 1
ATOM 4395 N N . ASP B 1 270 ? 0.142 1.095 8.523 1 98.44 270 ASP B N 1
ATOM 4396 C CA . ASP B 1 270 ? 0.716 0.67 7.254 1 98.44 270 ASP B CA 1
ATOM 4397 C C . ASP B 1 270 ? -0.375 0.425 6.211 1 98.44 270 ASP B C 1
ATOM 4399 O O . ASP B 1 270 ? -0.153 0.618 5.016 1 98.44 270 ASP B O 1
ATOM 4403 N N . GLN B 1 271 ? -1.534 -0.004 6.676 1 98.69 271 GLN B N 1
ATOM 4404 C CA . GLN B 1 271 ? -2.656 -0.227 5.77 1 98.69 271 GLN B CA 1
ATOM 4405 C C . GLN B 1 271 ? -3.049 1.061 5.051 1 98.69 271 GLN B C 1
ATOM 4407 O O . GLN B 1 271 ? -3.482 1.026 3.898 1 98.69 271 GLN B O 1
ATOM 4412 N N . ALA B 1 272 ? -2.857 2.176 5.711 1 98.75 272 ALA B N 1
ATOM 4413 C CA . ALA B 1 272 ? -3.211 3.486 5.172 1 98.75 272 ALA B CA 1
ATOM 4414 C C . ALA B 1 272 ? -2.029 4.113 4.434 1 98.75 272 ALA B C 1
ATOM 4416 O O . ALA B 1 272 ? -2.178 4.602 3.312 1 98.75 272 ALA B O 1
ATOM 4417 N N . LEU B 1 273 ? -0.852 4.031 5.016 1 98.44 273 LEU B N 1
ATOM 4418 C CA . LEU B 1 273 ? 0.265 4.84 4.539 1 98.44 273 LEU B CA 1
ATOM 4419 C C . LEU B 1 273 ? 0.963 4.164 3.365 1 98.44 273 LEU B C 1
ATOM 4421 O O . LEU B 1 273 ? 1.511 4.836 2.49 1 98.44 273 LEU B O 1
ATOM 4425 N N . ILE B 1 274 ? 0.922 2.854 3.256 1 98.69 274 ILE B N 1
ATOM 4426 C CA . ILE B 1 274 ? 1.582 2.16 2.154 1 98.69 274 ILE B CA 1
ATOM 4427 C C . ILE B 1 274 ? 0.959 2.59 0.828 1 98.69 274 ILE B C 1
ATOM 4429 O O . ILE B 1 274 ? 1.663 3.051 -0.075 1 98.69 274 ILE B O 1
ATOM 4433 N N . PRO B 1 275 ? -0.352 2.492 0.671 1 98.69 275 PRO B N 1
ATOM 4434 C CA . PRO B 1 275 ? -0.903 2.818 -0.646 1 98.69 275 PRO B CA 1
ATOM 4435 C C . PRO B 1 275 ? -0.725 4.289 -1.013 1 98.69 275 PRO B C 1
ATOM 4437 O O . PRO B 1 275 ? -0.411 4.609 -2.162 1 98.69 275 PRO B O 1
ATOM 4440 N N . ILE B 1 276 ? -0.877 5.203 -0.081 1 98.25 276 ILE B N 1
ATOM 4441 C CA . ILE B 1 276 ? -0.805 6.613 -0.446 1 98.25 276 ILE B CA 1
ATOM 4442 C C . ILE B 1 276 ? 0.636 6.984 -0.791 1 98.25 276 ILE B C 1
ATOM 4444 O O . ILE B 1 276 ? 0.879 7.742 -1.732 1 98.25 276 ILE B O 1
ATOM 4448 N N . LYS B 1 277 ? 1.597 6.457 -0.058 1 97.75 277 LYS B N 1
ATOM 4449 C CA . LYS B 1 277 ? 2.992 6.766 -0.354 1 97.75 277 LYS B CA 1
ATOM 4450 C C . LYS B 1 277 ? 3.469 6.023 -1.599 1 97.75 277 LYS B C 1
ATOM 4452 O O . LYS B 1 277 ? 4.391 6.473 -2.283 1 97.75 277 LYS B O 1
ATOM 4457 N N . THR B 1 278 ? 2.855 4.855 -1.857 1 98.25 278 THR B N 1
ATOM 4458 C CA . THR B 1 278 ? 3.121 4.172 -3.117 1 98.25 278 THR B CA 1
ATOM 4459 C C . THR B 1 278 ? 2.658 5.016 -4.301 1 98.25 278 THR B C 1
ATOM 4461 O O . THR B 1 278 ? 3.357 5.109 -5.312 1 98.25 278 THR B O 1
ATOM 4464 N N . ILE B 1 279 ? 1.548 5.688 -4.164 1 97.44 279 ILE B N 1
ATOM 4465 C CA . ILE B 1 279 ? 0.918 6.465 -5.227 1 97.44 279 ILE B CA 1
ATOM 4466 C C . ILE B 1 279 ? 1.604 7.82 -5.352 1 97.44 279 ILE B C 1
ATOM 4468 O O . ILE B 1 279 ? 1.907 8.273 -6.461 1 97.44 279 ILE B O 1
ATOM 4472 N N . ASP B 1 280 ? 1.854 8.477 -4.246 1 95.31 280 ASP B N 1
ATOM 4473 C CA . ASP B 1 280 ? 2.393 9.836 -4.227 1 95.31 280 ASP B CA 1
ATOM 4474 C C . ASP B 1 280 ? 3.256 10.062 -2.992 1 95.31 280 ASP B C 1
ATOM 4476 O O . ASP B 1 280 ? 2.793 10.633 -2.002 1 95.31 280 ASP B O 1
ATOM 4480 N N . PHE B 1 281 ? 4.48 9.812 -3.121 1 92.81 281 PHE B N 1
ATOM 4481 C CA . PHE B 1 281 ? 5.398 9.898 -1.993 1 92.81 281 PHE B CA 1
ATOM 4482 C C . PHE B 1 281 ? 5.703 11.352 -1.655 1 92.81 281 PHE B C 1
ATOM 4484 O O . PHE B 1 281 ? 5.785 11.719 -0.481 1 92.81 281 PHE B O 1
ATOM 4491 N N . ASP B 1 282 ? 5.789 12.156 -2.602 1 91.56 282 ASP B N 1
ATOM 4492 C CA . ASP B 1 282 ? 6.305 13.508 -2.422 1 91.56 282 ASP B CA 1
ATOM 4493 C C . ASP B 1 282 ? 5.168 14.5 -2.191 1 91.56 282 ASP B C 1
ATOM 4495 O O . ASP B 1 282 ? 5.383 15.578 -1.637 1 91.56 282 ASP B O 1
ATOM 4499 N N . GLY B 1 283 ? 4 14.125 -2.592 1 93.88 283 GLY B N 1
ATOM 4500 C CA . GLY B 1 283 ? 2.936 15.117 -2.602 1 93.88 283 GLY B CA 1
ATOM 4501 C C . GLY B 1 283 ? 1.889 14.883 -1.53 1 93.88 283 GLY B C 1
ATOM 4502 O O . GLY B 1 283 ? 0.897 15.609 -1.451 1 93.88 283 GLY B O 1
ATOM 4503 N N . GLY B 1 284 ? 2.08 13.914 -0.678 1 96.19 284 GLY B N 1
ATOM 4504 C CA . GLY B 1 284 ? 1.104 13.617 0.358 1 96.19 284 GLY B CA 1
ATOM 4505 C C . GLY B 1 284 ? 0.958 14.727 1.379 1 96.19 284 GLY B C 1
ATOM 4506 O O . GLY B 1 284 ? 1.933 15.414 1.704 1 96.19 284 GLY B O 1
ATOM 4507 N N . VAL B 1 285 ? -0.269 14.93 1.855 1 98.44 285 VAL B N 1
ATOM 4508 C CA . VAL B 1 285 ? -0.579 15.938 2.859 1 98.44 285 VAL B CA 1
ATOM 4509 C C . VAL B 1 285 ? -1.208 15.281 4.082 1 98.44 285 VAL B C 1
ATOM 4511 O O . VAL B 1 285 ? -2.062 14.398 3.951 1 98.44 285 VAL B O 1
ATOM 4514 N N . ASN B 1 286 ? -0.689 15.617 5.215 1 97.81 286 ASN B N 1
ATOM 4515 C CA . ASN B 1 286 ? -1.322 15.242 6.477 1 97.81 286 ASN B CA 1
ATOM 4516 C C . ASN B 1 286 ? -2.361 16.266 6.91 1 97.81 286 ASN B C 1
ATOM 4518 O O . ASN B 1 286 ? -2.09 17.469 6.91 1 97.81 286 ASN B O 1
ATOM 4522 N N . ILE B 1 287 ? -3.537 15.836 7.199 1 98.56 287 ILE B N 1
ATOM 4523 C CA . ILE B 1 287 ? -4.637 16.688 7.633 1 98.56 287 ILE B CA 1
ATOM 4524 C C . ILE B 1 287 ? -5.148 16.219 8.992 1 98.56 287 ILE B C 1
ATOM 4526 O O . ILE B 1 287 ? -5.293 15.016 9.227 1 98.56 287 ILE B O 1
ATOM 4530 N N . THR B 1 288 ? -5.34 17.125 9.859 1 98.12 288 THR B N 1
ATOM 4531 C CA . THR B 1 288 ? -6.016 16.812 11.109 1 98.12 288 THR B CA 1
ATOM 4532 C C . THR B 1 288 ? -7.5 17.156 11.031 1 98.12 288 THR B C 1
ATOM 4534 O O . THR B 1 288 ? -7.863 18.328 10.953 1 98.12 288 THR B O 1
ATOM 4537 N N . LEU B 1 289 ? -8.297 16.141 11.055 1 98.12 289 LEU B N 1
ATOM 4538 C CA . LEU B 1 289 ? -9.742 16.312 11.039 1 98.12 289 LEU B CA 1
ATOM 4539 C C . LEU B 1 289 ? -10.297 16.422 12.453 1 98.12 289 LEU B C 1
ATOM 4541 O O . LEU B 1 289 ? -9.594 16.109 13.422 1 98.12 289 LEU B O 1
ATOM 4545 N N . GLY B 1 290 ? -11.461 16.859 12.562 1 97 290 GLY B N 1
ATOM 4546 C CA . GLY B 1 290 ? -12.148 16.891 13.852 1 97 290 GLY B CA 1
ATOM 4547 C C . GLY B 1 290 ? -11.867 18.156 14.641 1 97 290 GLY B C 1
ATOM 4548 O O . GLY B 1 290 ? -12.375 18.312 15.758 1 97 290 GLY B O 1
ATOM 4549 N N . LEU B 1 291 ? -11.07 19.031 14.133 1 97.19 291 LEU B N 1
ATOM 4550 C CA . LEU B 1 291 ? -10.75 20.312 14.766 1 97.19 291 LEU B CA 1
ATOM 4551 C C . LEU B 1 291 ? -11.688 21.406 14.273 1 97.19 291 LEU B C 1
ATOM 4553 O O . LEU B 1 291 ? -12.203 21.328 13.156 1 97.19 291 LEU B O 1
ATOM 4557 N N . PRO B 1 292 ? -11.906 22.422 15.094 1 96.81 292 PRO B N 1
ATOM 4558 C CA . PRO B 1 292 ? -12.719 23.547 14.625 1 96.81 292 PRO B CA 1
ATOM 4559 C C . PRO B 1 292 ? -11.984 24.422 13.617 1 96.81 292 PRO B C 1
ATOM 4561 O O . PRO B 1 292 ? -12.594 25.266 12.961 1 96.81 292 PRO B O 1
ATOM 4564 N N . ILE B 1 293 ? -10.695 24.266 13.43 1 97.81 293 ILE B N 1
ATOM 4565 C CA . ILE B 1 293 ? -9.906 24.969 12.422 1 97.81 293 ILE B CA 1
ATOM 4566 C C . ILE B 1 293 ? -9.305 23.953 11.445 1 97.81 293 ILE B C 1
ATOM 4568 O O . ILE B 1 293 ? -9.336 22.75 11.688 1 97.81 293 ILE B O 1
ATOM 4572 N N . ILE B 1 294 ? -8.852 24.469 10.328 1 98.38 294 ILE B N 1
ATOM 4573 C CA . ILE B 1 294 ? -8.195 23.641 9.328 1 98.38 294 ILE B CA 1
ATOM 4574 C C . ILE B 1 294 ? -6.699 23.562 9.625 1 98.38 294 ILE B C 1
ATOM 4576 O O . ILE B 1 294 ? -6.047 24.578 9.836 1 98.38 294 ILE B O 1
ATOM 4580 N N . ARG B 1 295 ? -6.195 22.391 9.688 1 98.62 295 ARG B N 1
ATOM 4581 C CA . ARG B 1 295 ? -4.754 22.203 9.82 1 98.62 295 ARG B CA 1
ATOM 4582 C C . ARG B 1 295 ? -4.25 21.172 8.82 1 98.62 295 ARG B C 1
ATOM 4584 O O . ARG B 1 295 ? -4.758 20.047 8.766 1 98.62 295 ARG B O 1
ATOM 4591 N N . THR B 1 296 ? -3.312 21.5 8.031 1 98.75 296 THR B N 1
ATOM 4592 C CA . THR B 1 296 ? -2.602 20.594 7.137 1 98.75 296 THR B CA 1
ATOM 4593 C C . THR B 1 296 ? -1.102 20.625 7.418 1 98.75 296 THR B C 1
ATOM 4595 O O . THR B 1 296 ? -0.618 21.5 8.148 1 98.75 296 THR B O 1
ATOM 4598 N N . SER B 1 297 ? -0.385 19.688 6.945 1 98.38 297 SER B N 1
ATOM 4599 C CA . SER B 1 297 ? 1.068 19.625 7.062 1 98.38 297 SER B CA 1
ATOM 4600 C C . SER B 1 297 ? 1.67 18.75 5.957 1 98.38 297 SER B C 1
ATOM 4602 O O . SER B 1 297 ? 0.987 17.906 5.391 1 98.38 297 SER B O 1
ATOM 4604 N N . PRO B 1 298 ? 2.912 19.062 5.57 1 97.31 298 PRO B N 1
ATOM 4605 C CA . PRO B 1 298 ? 3.602 18.062 4.742 1 97.31 298 PRO B CA 1
ATOM 4606 C C . PRO B 1 298 ? 3.715 16.703 5.422 1 97.31 298 PRO B C 1
ATOM 4608 O O . PRO B 1 298 ? 3.576 16.609 6.645 1 97.31 298 PRO B O 1
ATOM 4611 N N . ASP B 1 299 ? 3.891 15.711 4.605 1 92.62 299 ASP B N 1
ATOM 4612 C CA . ASP B 1 299 ? 3.955 14.344 5.117 1 92.62 299 ASP B CA 1
ATOM 4613 C C . ASP B 1 299 ? 5.398 13.852 5.188 1 92.62 299 ASP B C 1
ATOM 4615 O O . ASP B 1 299 ? 5.734 12.805 4.617 1 92.62 299 ASP B O 1
ATOM 4619 N N . HIS B 1 300 ? 6.223 14.547 5.824 1 89.81 300 HIS B N 1
ATOM 4620 C CA . HIS B 1 300 ? 7.605 14.164 6.074 1 89.81 300 HIS B CA 1
ATOM 4621 C C . HIS B 1 300 ? 8.109 14.742 7.395 1 89.81 300 HIS B C 1
ATOM 4623 O O . HIS B 1 300 ? 7.395 15.484 8.062 1 89.81 300 HIS B O 1
ATOM 4629 N N . GLY B 1 301 ? 9.328 14.367 7.742 1 90.12 301 GLY B N 1
ATOM 4630 C CA . GLY B 1 301 ? 9.883 14.805 9.016 1 90.12 301 GLY B CA 1
ATOM 4631 C C . GLY B 1 301 ? 10.797 16 8.883 1 90.12 301 GLY B C 1
ATOM 4632 O O . GLY B 1 301 ? 10.664 16.797 7.941 1 90.12 301 GLY B O 1
ATOM 4633 N N . THR B 1 302 ? 11.633 16.172 9.875 1 94.25 302 THR B N 1
ATOM 4634 C CA . THR B 1 302 ? 12.461 17.375 9.992 1 94.25 302 THR B CA 1
ATOM 4635 C C . THR B 1 302 ? 13.664 17.281 9.055 1 94.25 302 THR B C 1
ATOM 4637 O O . THR B 1 302 ? 14.289 18.312 8.75 1 94.25 302 THR B O 1
ATOM 4640 N N . ALA B 1 303 ? 14.055 16.078 8.766 1 93.31 303 ALA B N 1
ATOM 4641 C CA . ALA B 1 303 ? 15.125 15.797 7.809 1 93.31 303 ALA B CA 1
ATOM 4642 C C . ALA B 1 303 ? 16.391 16.578 8.164 1 93.31 303 ALA B C 1
ATOM 4644 O O . ALA B 1 303 ? 16.938 17.281 7.32 1 93.31 303 ALA B O 1
ATOM 4645 N N . PHE B 1 304 ? 16.984 16.359 9.305 1 95.19 304 PHE B N 1
ATOM 4646 C CA . PHE B 1 304 ? 18.156 17.078 9.828 1 95.19 304 PHE B CA 1
ATOM 4647 C C . PHE B 1 304 ? 19.328 16.953 8.883 1 95.19 304 PHE B C 1
ATOM 4649 O O . PHE B 1 304 ? 20.078 17.922 8.695 1 95.19 304 PHE B O 1
ATOM 4656 N N . ALA B 1 305 ? 19.438 15.844 8.258 1 94 305 ALA B N 1
ATOM 4657 C CA . ALA B 1 305 ? 20.578 15.586 7.383 1 94 305 ALA B CA 1
ATOM 4658 C C . ALA B 1 305 ? 20.562 16.5 6.168 1 94 305 ALA B C 1
ATOM 4660 O O . ALA B 1 305 ? 21.609 16.812 5.598 1 94 305 ALA B O 1
ATOM 4661 N N . LEU B 1 306 ? 19.438 17.016 5.824 1 96.19 306 LEU B N 1
ATOM 4662 C CA . LEU B 1 306 ? 19.297 17.859 4.641 1 96.19 306 LEU B CA 1
ATOM 4663 C C . LEU B 1 306 ? 19.281 19.328 5.02 1 96.19 306 LEU B C 1
ATOM 4665 O O . LEU B 1 306 ? 19.406 20.203 4.152 1 96.19 306 LEU B O 1
ATOM 4669 N N . ALA B 1 307 ? 19.172 19.578 6.305 1 96.81 307 ALA B N 1
ATOM 4670 C CA . ALA B 1 307 ? 19.016 20.953 6.75 1 96.81 307 ALA B CA 1
ATOM 4671 C C . ALA B 1 307 ? 20.266 21.781 6.406 1 96.81 307 ALA B C 1
ATOM 4673 O O . ALA B 1 307 ? 21.391 21.344 6.648 1 96.81 307 ALA B O 1
ATOM 4674 N N . GLY B 1 308 ? 20.062 22.875 5.832 1 95.75 308 GLY B N 1
ATOM 4675 C CA . GLY B 1 308 ? 21.141 23.781 5.5 1 95.75 308 GLY B CA 1
ATOM 4676 C C . GLY B 1 308 ? 21.734 23.531 4.125 1 95.75 308 GLY B C 1
ATOM 4677 O O . GLY B 1 308 ? 22.562 24.312 3.652 1 95.75 308 GLY B O 1
ATOM 4678 N N . THR B 1 309 ? 21.234 22.547 3.449 1 96.88 309 THR B N 1
ATOM 4679 C CA . THR B 1 309 ? 21.859 22.172 2.186 1 96.88 309 THR B CA 1
ATOM 4680 C C . THR B 1 309 ? 21.094 22.781 1.006 1 96.88 309 THR B C 1
ATOM 4682 O O . THR B 1 309 ? 21.625 22.844 -0.109 1 96.88 309 THR B O 1
ATOM 4685 N N . GLY B 1 310 ? 19.906 23.125 1.236 1 97 310 GLY B N 1
ATOM 4686 C CA . GLY B 1 310 ? 19.078 23.625 0.157 1 97 310 GLY B CA 1
ATOM 4687 C C . GLY B 1 310 ? 18.5 22.531 -0.714 1 97 310 GLY B C 1
ATOM 4688 O O . GLY B 1 310 ? 17.781 22.812 -1.687 1 97 310 GLY B O 1
ATOM 4689 N N . LEU B 1 311 ? 18.609 21.297 -0.302 1 95.69 311 LEU B N 1
ATOM 4690 C CA . LEU B 1 311 ? 18.25 20.172 -1.158 1 95.69 311 LEU B CA 1
ATOM 4691 C C . LEU B 1 311 ? 16.844 19.656 -0.815 1 95.69 311 LEU B C 1
ATOM 4693 O O . LEU B 1 311 ? 16.266 18.875 -1.568 1 95.69 311 LEU B O 1
ATOM 4697 N N . A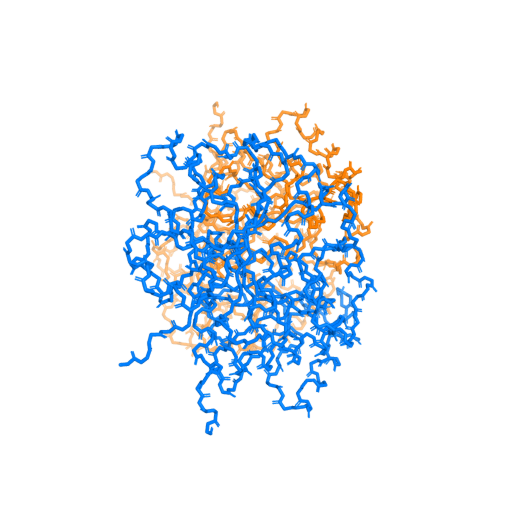LA B 1 312 ? 16.281 20.109 0.301 1 94.81 312 ALA B N 1
ATOM 4698 C CA . ALA B 1 312 ? 14.945 19.672 0.671 1 94.81 312 ALA B CA 1
ATOM 4699 C C . ALA B 1 312 ? 13.922 20.078 -0.39 1 94.81 312 ALA B C 1
ATOM 4701 O O . ALA B 1 312 ? 14.008 21.172 -0.952 1 94.81 312 ALA B O 1
ATOM 4702 N N . VAL B 1 313 ? 12.992 19.172 -0.671 1 94.38 313 VAL B N 1
ATOM 4703 C CA . VAL B 1 313 ? 11.984 19.406 -1.705 1 94.38 313 VAL B CA 1
ATOM 4704 C C . VAL B 1 313 ? 10.711 19.953 -1.071 1 94.38 313 VAL B C 1
ATOM 4706 O O . VAL B 1 313 ? 10.195 19.375 -0.107 1 94.38 313 VAL B O 1
ATOM 4709 N N . GLU B 1 314 ? 10.141 21.062 -1.613 1 96.94 314 GLU B N 1
ATOM 4710 C CA . GLU B 1 314 ? 9.039 21.781 -0.988 1 96.94 314 GLU B CA 1
ATOM 4711 C C . GLU B 1 314 ? 7.691 21.297 -1.507 1 96.94 314 GLU B C 1
ATOM 4713 O O . GLU B 1 314 ? 6.645 21.828 -1.126 1 96.94 314 GLU B O 1
ATOM 4718 N N . THR B 1 315 ? 7.629 20.266 -2.309 1 96.62 315 THR B N 1
ATOM 4719 C CA . THR B 1 315 ? 6.418 19.812 -2.992 1 96.62 315 THR B CA 1
ATOM 4720 C C . THR B 1 315 ? 5.309 19.516 -1.987 1 96.62 315 THR B C 1
ATOM 4722 O O . THR B 1 315 ? 4.172 19.953 -2.162 1 96.62 315 THR B O 1
ATOM 4725 N N . SER B 1 316 ? 5.602 18.797 -0.986 1 97.31 316 SER B N 1
ATOM 4726 C CA . SER B 1 316 ? 4.586 18.422 -0.009 1 97.31 316 SER B CA 1
ATOM 4727 C C . SER B 1 316 ? 4.07 19.641 0.75 1 97.31 316 SER B C 1
ATOM 4729 O O . SER B 1 316 ? 2.879 19.734 1.051 1 97.31 316 SER B O 1
ATOM 4731 N N . LEU B 1 317 ? 4.973 20.578 1.099 1 98.31 317 LEU B N 1
ATOM 4732 C CA . LEU B 1 317 ? 4.516 21.797 1.763 1 98.31 317 LEU B CA 1
ATOM 4733 C C . LEU B 1 317 ? 3.611 22.609 0.844 1 98.31 317 LEU B C 1
ATOM 4735 O O . LEU B 1 317 ? 2.578 23.125 1.278 1 98.31 317 LEU B O 1
ATOM 4739 N N . MET B 1 318 ? 4.016 22.75 -0.413 1 98.62 318 MET B N 1
ATOM 4740 C CA . MET B 1 318 ? 3.176 23.438 -1.389 1 98.62 318 MET B CA 1
ATOM 4741 C C . MET B 1 318 ? 1.789 22.797 -1.456 1 98.62 318 MET B C 1
ATOM 4743 O O . MET B 1 318 ? 0.78 23.516 -1.456 1 98.62 318 MET B O 1
ATOM 4747 N N . ALA B 1 319 ? 1.785 21.469 -1.466 1 98.44 319 ALA B N 1
ATOM 4748 C CA . ALA B 1 319 ? 0.521 20.734 -1.494 1 98.44 319 ALA B CA 1
ATOM 4749 C C . ALA B 1 319 ? -0.302 21.016 -0.239 1 98.44 319 ALA B C 1
ATOM 4751 O O . ALA B 1 319 ? -1.519 21.203 -0.314 1 98.44 319 ALA B O 1
ATOM 4752 N N . ALA B 1 320 ? 0.357 21.047 0.884 1 98.75 320 ALA B N 1
ATOM 4753 C CA . ALA B 1 320 ? -0.317 21.297 2.154 1 98.75 320 ALA B CA 1
ATOM 4754 C C . ALA B 1 320 ? -0.942 22.688 2.178 1 98.75 320 ALA B C 1
ATOM 4756 O O . ALA B 1 320 ? -2.078 22.859 2.627 1 98.75 320 ALA B O 1
ATOM 4757 N N . LEU B 1 321 ? -0.209 23.688 1.705 1 98.81 321 LEU B N 1
ATOM 4758 C CA . LEU B 1 321 ? -0.696 25.062 1.642 1 98.81 321 LEU B CA 1
ATOM 4759 C C . LEU B 1 321 ? -1.905 25.172 0.719 1 98.81 321 LEU B C 1
ATOM 4761 O O . LEU B 1 321 ? -2.924 25.75 1.089 1 98.81 321 LEU B O 1
ATOM 4765 N N . ASN B 1 322 ? -1.81 24.578 -0.396 1 98.62 322 ASN B N 1
ATOM 4766 C CA . ASN B 1 322 ? -2.904 24.641 -1.359 1 98.62 322 ASN B CA 1
ATOM 4767 C C . ASN B 1 322 ? -4.121 23.844 -0.878 1 98.62 322 ASN B C 1
ATOM 4769 O O . ASN B 1 322 ? -5.258 24.266 -1.104 1 98.62 322 ASN B O 1
ATOM 4773 N N . MET B 1 323 ? -3.852 22.75 -0.263 1 98.56 323 MET B N 1
ATOM 4774 C CA . MET B 1 323 ? -4.949 21.969 0.306 1 98.56 323 MET B CA 1
ATOM 4775 C C . MET B 1 323 ? -5.672 22.766 1.391 1 98.56 323 MET B C 1
ATOM 4777 O O . MET B 1 323 ? -6.902 22.781 1.431 1 98.56 323 MET B O 1
ATOM 4781 N N . ALA B 1 324 ? -4.918 23.375 2.234 1 98.69 324 ALA B N 1
ATOM 4782 C CA . ALA B 1 324 ? -5.504 24.219 3.275 1 98.69 324 ALA B CA 1
ATOM 4783 C C . ALA B 1 324 ? -6.371 25.312 2.668 1 98.69 324 ALA B C 1
ATOM 4785 O O . ALA B 1 324 ? -7.484 25.562 3.139 1 98.69 324 ALA B O 1
ATOM 4786 N N . ALA B 1 325 ? -5.883 25.938 1.658 1 98.38 325 ALA B N 1
ATOM 4787 C CA . ALA B 1 325 ? -6.617 27 0.97 1 98.38 325 ALA B CA 1
ATOM 4788 C C . ALA B 1 325 ? -7.918 26.469 0.38 1 98.38 325 ALA B C 1
ATOM 4790 O O . ALA B 1 325 ? -8.969 27.094 0.512 1 98.38 325 ALA B O 1
ATOM 4791 N N . ALA B 1 326 ? -7.824 25.344 -0.271 1 98.06 326 ALA B N 1
ATOM 4792 C CA . ALA B 1 326 ? -9.008 24.734 -0.88 1 98.06 326 ALA B CA 1
ATOM 4793 C C . ALA B 1 326 ? -10.047 24.375 0.177 1 98.06 326 ALA B C 1
ATOM 4795 O O . ALA B 1 326 ? -11.242 24.609 -0.018 1 98.06 326 ALA B O 1
ATOM 4796 N N . MET B 1 327 ? -9.578 23.812 1.253 1 98.31 327 MET B N 1
ATOM 4797 C CA . MET B 1 327 ? -10.477 23.453 2.355 1 98.31 327 MET B CA 1
ATOM 4798 C C . MET B 1 327 ? -11.148 24.703 2.924 1 98.31 327 MET B C 1
ATOM 4800 O O . MET B 1 327 ? -12.352 24.688 3.199 1 98.31 327 MET B O 1
ATOM 4804 N N . ALA B 1 328 ? -10.391 25.734 3.07 1 97.88 328 ALA B N 1
ATOM 4805 C CA . ALA B 1 328 ? -10.93 26.984 3.59 1 97.88 328 ALA B CA 1
ATOM 4806 C C . ALA B 1 328 ? -11.992 27.562 2.648 1 97.88 328 ALA B C 1
ATOM 4808 O O . ALA B 1 328 ? -13.023 28.062 3.096 1 97.88 328 ALA B O 1
ATOM 4809 N N . ALA B 1 329 ? -11.703 27.5 1.403 1 96.81 329 ALA B N 1
ATOM 4810 C CA . ALA B 1 329 ? -12.656 27.984 0.407 1 96.81 329 ALA B CA 1
ATOM 4811 C C . ALA B 1 329 ? -13.969 27.203 0.475 1 96.81 329 ALA B C 1
ATOM 4813 O O . ALA B 1 329 ? -15.055 27.781 0.385 1 96.81 329 ALA B O 1
ATOM 4814 N N . ASN B 1 330 ? -13.867 25.922 0.591 1 95.94 330 ASN B N 1
ATOM 4815 C CA . ASN B 1 330 ? -15.047 25.062 0.676 1 95.94 330 ASN B CA 1
ATOM 4816 C C . ASN B 1 330 ? -15.867 25.359 1.928 1 95.94 330 ASN B C 1
ATOM 4818 O O . ASN B 1 330 ? -17.094 25.344 1.888 1 95.94 330 ASN B O 1
ATOM 4822 N N . ARG B 1 331 ? -15.203 25.641 3.062 1 93.25 331 ARG B N 1
ATOM 4823 C CA . ARG B 1 331 ? -15.898 25.938 4.312 1 93.25 331 ARG B CA 1
ATOM 4824 C C . ARG B 1 331 ? -16.688 27.234 4.195 1 93.25 331 ARG B C 1
ATOM 4826 O O . ARG B 1 331 ? -17.719 27.391 4.848 1 93.25 331 ARG B O 1
ATOM 4833 N N . SER B 1 332 ? -16.172 28.094 3.469 1 87.12 332 SER B N 1
ATOM 4834 C CA . SER B 1 332 ? -16.781 29.406 3.361 1 87.12 332 SER B CA 1
ATOM 4835 C C . SER B 1 332 ? -17.969 29.391 2.398 1 87.12 332 SER B C 1
ATOM 4837 O O . SER B 1 332 ? -18.75 30.344 2.355 1 87.12 332 SER B O 1
ATOM 4839 N N . ARG B 1 333 ? -17.984 28.391 1.583 1 80.25 333 ARG B N 1
ATOM 4840 C CA . ARG B 1 333 ? -19.109 28.297 0.655 1 80.25 333 ARG B CA 1
ATOM 4841 C C . ARG B 1 333 ? -20.422 28.016 1.396 1 80.25 333 ARG B C 1
ATOM 4843 O O . ARG B 1 333 ? -20.438 27.203 2.324 1 80.25 333 ARG B O 1
ATOM 4850 N N . PRO B 1 334 ? -21.391 28.984 1.182 1 64.25 334 PRO B N 1
ATOM 4851 C CA . PRO B 1 334 ? -22.688 28.703 1.798 1 64.25 334 PRO B CA 1
ATOM 4852 C C . PRO B 1 334 ? -23.219 27.312 1.456 1 64.25 334 PRO B C 1
ATOM 4854 O O . PRO B 1 334 ? -23.062 26.844 0.323 1 64.25 334 PRO B O 1
ATOM 4857 N N . HIS B 1 335 ? -23.203 26.344 2.346 1 53.69 335 HIS B N 1
ATOM 4858 C CA . HIS B 1 335 ? -23.812 25.031 2.088 1 53.69 335 HIS B CA 1
ATOM 4859 C C . HIS B 1 335 ? -25.312 25.156 1.839 1 53.69 335 HIS B C 1
ATOM 4861 O O . HIS B 1 335 ? -26.047 25.672 2.689 1 53.69 335 HIS B O 1
ATOM 4867 N N . GLY B 1 336 ? -25.672 25.75 0.683 1 41.31 336 GLY B N 1
ATOM 4868 C CA . GLY B 1 336 ? -27.094 25.766 0.361 1 41.31 336 GLY B CA 1
ATOM 4869 C C . GLY B 1 336 ? -27.719 24.391 0.335 1 41.31 336 GLY B C 1
ATOM 4870 O O . GLY B 1 336 ? -27.016 23.375 0.192 1 41.31 336 GLY B O 1
#

Secondary structure (DSSP, 8-state):
-PPPPPEEEE---TTSSHHHHHHHHHHTGGG-SS-EEEEE-HHHHHHHHHHHT----EEE-SSGGGHHHHTTTSEEEEE---SS--BTTB--GGGHHHHHHHHHHHHHHHHTTSSS-EE-----HHHHHTTT--SSSHHHHHHHHHT-TT--EEEEEETTEEEEESS-SS-HHHHHHH--HHHHHHHHHHHHHHHHHTT--SS-EEEEE-SSGGGGTTBBTBSHIIIIIHHHHHHHHHTT-EEEEEE-GGGSSSHHHHTT-SEEEESSHHHHHHHHHHH-TTT-EEEEESSSS-EEEESS---GGGTTTT----HHHHHHHHHHHHHHHHHHS---/-PPPPPEEEE---TTSSHHHHHHHHHHTGGG-SS-EEEEE-HHHHHHHHHHHT----EEE-SSGGGHHHHTTTSEEEEE---SSPPBTTB--GGGHHHHHHHHHHHHHHHHTTSSSEEE-----HHHHHTTT--SSSHHHHHHHHHT-TT--EEEEEETTEEEEESS-SS-HHHHHHH--HHHHHHHHHHHHHHHHHTT--SS-EEEEE-SSGGGGTTBBTBSHIIIIIHHHHHHHHHTT-EEEEEE-GGGSSSHHHHTT-SEEEESSHHHHHHHHHHH-TTT-EEEEESSSS-EEEESS---GGGTTTT----HHHHHHHHHHHHHHHHHHS---

Sequence (672 aa):
MTKPLPLALTMGEPAGIGGELTLKAWLRRHDLTNPFLAVDDPDRLRSIAQSLGWDVPIAVIAAAEQAKDVFADALPVLPQPLVRAVKPGSPDPANGSAVMASIQRAVLLTQAGDTAAMVTNPIHKAVLYQAGFAFPGHTEYLAHLLGVDGAEVMMLACPHLRVVPVTIHVSLAQAAAGLTTQAIIHAGQVTAQALRRDFGIAAPRLAVAGLNPHAGENGAMGNEDAAIVAPAVAALRAQGIDANGPLPADTLFHARARAGYDAALCMYHDQALIPIKTIDFDGGVNITLGLPIIRTSPDHGTAFALAGTGLAVETSLMAALNMAAAMAANRSRPHGMTKPLPLALTMGEPAGIGGELTLKAWLRRHDLTNPFLAVDDPDRLRSIAQSLGWDVPIAVIAAAEQAKDVFADALPVLPQPLVRAVKPGSPDPANGSAVMASIQRAVLLTQAGDTAAMVTNPIHKAVLYQAGFAFPGHTEYLAHLLGVDGAEVMMLACPHLRVVPVTIHVSLAQAAAGLTTQAIIHAGQVTAQALRRDFGIAAPRLAVAGLNPHAGENGAMGNEDAAIVAPAVAALRAQGIDANGPLPADTLFHARARAGYDAALCMYHDQALIPIKTIDFDGGVNITLGLPIIRTSPDHGTAFALAGTGLAVETSLMAALNMAAAMAANRSRPHG

Foldseek 3Di:
DPAAFAAEEEQAFLQFCSLLLLQVCLVVVVLFPHHYAYAEAQVSSVVLCVLQVHPAAEDEDCASLCRVVCSNPHHYYPHQHAPDDHHHLDGDLSRLVSRLVRLLVSLVCQVVVNGLFYEYEFYDVVSNVVNVDDDPGDQQSSCVSQVNHPLKWKWKDDPQAI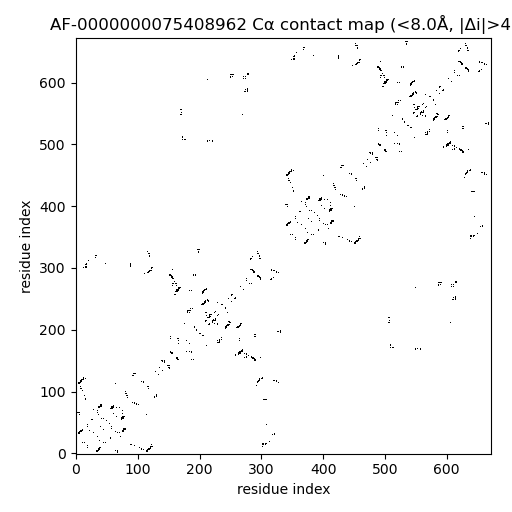ETALAAPDDLVCLVVVAALVSLLSNQVQVQVLCCQQVVDPQFAEEEEASFAQNCVCVVTHCCSVVGVVVSQVVCVVVVHNYDDNGGLVPCQPRVNSVVGDHYYHSYHCSGCVRVCVVPVFAMKMWMTRGPGTYIYFDDHRPSVCTSVSPDDNNNVSNRSNSSSSRSVSNPPDPD/DPAAFAAEEEQAFLQFCSLLLLQVCLVVVVLFRHHYAYAEAQVSSVVLCVLVVHPAAEDEDCASLCRVVCSNPHHYYPHQHAPDDHHHLDGDLSRLVSRLVRLLVSLVCQVVVNGLFYEYEFYDVVSNVVNVDDDPGDQQSSCVSQVNHPLKWKWKDDPQAIETALAAPDDLVCLVVVAALVSLLSNQVQVQVLCCQQVVDVQFAEEEEASFAQNCVCVVTHCCSVVGVVVSQVVCVVVVHNYDDNGGLVPCQPRVNSVVGDHYYHSYHCSGCVRVCVVPVFAMKMWMTRGPGTYIYFDDHRPSVCTSVSPDDNNNVSNRSNSSSSRSVSNPPDPD

Radius of gyration: 28.38 Å; Cα contacts (8 Å, |Δi|>4): 1572; chains: 2; bounding box: 56×81×63 Å

pLDDT: mean 96.15, std 6.35, range [41.31, 98.94]

Nearest PDB structures (foldseek):
  1yxo-assembly1_B  TM=9.386E-01  e=2.136E-36  Pseudomonas aeruginosa
  1ps6-assembly1_A  TM=9.374E-01  e=2.819E-35  Escherichia coli
  3lxy-assembly1_A-2  TM=9.239E-01  e=3.108E-34  Yersinia pestis
  1r8k-assembly1_B  TM=9.035E-01  e=1.425E-34  Salmonella enterica subsp. enterica serovar Typhimurium
  4jqp-assembly1_B  TM=8.705E-01  e=6.245E-33  Paraburkholderia phymatum STM815

Organism: Magnetospirillum gryphiswaldense (strain DSM 6361 / JCM 21280 / NBRC 15271 / MSR-1) (NCBI:txid431944)

InterPro domains:
  IPR005255 PdxA family [PF04166] (35-324)
  IPR005255 PdxA family [PTHR30004] (6-332)
  IPR005255 PdxA family [TIGR00557] (6-328)
  IPR037510 4-hydroxythreonine-4-phosphate dehydrogenase [MF_00536] (4-331)